Protein AF-0000000080278817 (afdb_homodimer)

Structure (mmCIF, N/CA/C/O backbone):
data_AF-0000000080278817-model_v1
#
loop_
_entity.id
_entity.type
_entity.pdbx_description
1 polymer '2-C-methyl-D-erythritol 4-phosphate cytidylyltransferase'
#
loop_
_atom_site.group_PDB
_atom_site.id
_atom_site.type_symbol
_atom_site.label_atom_id
_atom_site.label_alt_id
_atom_site.label_comp_id
_atom_site.label_asym_id
_atom_site.label_entity_id
_atom_site.label_seq_id
_atom_site.pdbx_PDB_ins_code
_atom_site.Cartn_x
_atom_site.Cartn_y
_atom_site.Cartn_z
_atom_site.occupancy
_atom_site.B_iso_or_equiv
_atom_site.auth_seq_id
_atom_site.auth_comp_id
_atom_site.auth_asym_id
_atom_site.auth_atom_id
_atom_site.pdbx_PDB_model_num
ATOM 1 N N . MET A 1 1 ? 0.426 -22.328 -7.887 1 95.88 1 MET A N 1
ATOM 2 C CA . MET A 1 1 ? -0.056 -22.594 -6.531 1 95.88 1 MET A CA 1
ATOM 3 C C . MET A 1 1 ? -0.797 -21.391 -5.973 1 95.88 1 MET A C 1
ATOM 5 O O . MET A 1 1 ? -0.246 -20.281 -5.922 1 95.88 1 MET A O 1
ATOM 9 N N . VAL A 1 2 ? -1.989 -21.547 -5.68 1 96 2 VAL A N 1
ATOM 10 C CA . VAL A 1 2 ? -2.824 -20.516 -5.062 1 96 2 VAL A CA 1
ATOM 11 C C . VAL A 1 2 ? -2.924 -20.766 -3.561 1 96 2 VAL A C 1
ATOM 13 O O . VAL A 1 2 ? -3.408 -21.812 -3.129 1 96 2 VAL A O 1
ATOM 16 N N . LEU A 1 3 ? -2.4 -19.844 -2.812 1 95.06 3 LEU A N 1
ATOM 17 C CA . LEU A 1 3 ? -2.297 -19.984 -1.365 1 95.06 3 LEU A CA 1
ATOM 18 C C . LEU A 1 3 ? -3.541 -19.438 -0.676 1 95.06 3 LEU A C 1
ATOM 20 O O . LEU A 1 3 ? -3.811 -18.234 -0.739 1 95.06 3 LEU A O 1
ATOM 24 N N . ALA A 1 4 ? -4.266 -20.25 0.03 1 90.56 4 ALA A N 1
ATOM 25 C CA . ALA A 1 4 ? -5.52 -19.891 0.691 1 90.56 4 ALA A CA 1
ATOM 26 C C . ALA A 1 4 ? -5.527 -20.375 2.143 1 90.56 4 ALA A C 1
ATOM 28 O O . ALA A 1 4 ? -6.594 -20.609 2.715 1 90.56 4 ALA A O 1
ATOM 29 N N . SER A 1 5 ? -4.371 -20.531 2.658 1 82.62 5 SER A N 1
ATOM 30 C CA . SER A 1 5 ? -4.289 -21.109 3.994 1 82.62 5 SER A CA 1
ATOM 31 C C . SER A 1 5 ? -4.043 -20.031 5.051 1 82.62 5 SER A C 1
ATOM 33 O O . SER A 1 5 ? -3.75 -20.344 6.207 1 82.62 5 SER A O 1
ATOM 35 N N . GLY A 1 6 ? -3.963 -18.828 4.578 1 76.06 6 GLY A N 1
ATOM 36 C CA . GLY A 1 6 ? -3.723 -17.766 5.543 1 76.06 6 GLY A CA 1
ATOM 37 C C . GLY A 1 6 ? -4.906 -17.5 6.457 1 76.06 6 GLY A C 1
ATOM 38 O O . GLY A 1 6 ? -6.055 -17.719 6.07 1 76.06 6 GLY A O 1
ATOM 39 N N . ALA A 1 7 ? -4.535 -17.25 7.949 1 59.44 7 ALA A N 1
ATOM 40 C CA . ALA A 1 7 ? -5.562 -16.953 8.945 1 59.44 7 ALA A CA 1
ATOM 41 C C . ALA A 1 7 ? -6.098 -15.539 8.789 1 59.44 7 ALA A C 1
ATOM 43 O O . ALA A 1 7 ? -5.348 -14.617 8.445 1 59.44 7 ALA A O 1
ATOM 44 N N . GLY A 1 8 ? -7.062 -15.281 7.898 1 52.97 8 GLY A N 1
ATOM 45 C CA . GLY A 1 8 ? -7.668 -13.961 7.793 1 52.97 8 GLY A CA 1
ATOM 46 C C . GLY A 1 8 ? -7.676 -13.203 9.109 1 52.97 8 GLY A C 1
ATOM 47 O O . GLY A 1 8 ? -8.727 -13.039 9.734 1 52.97 8 GLY A O 1
ATOM 48 N N . THR A 1 9 ? -6.613 -13.242 9.898 1 43.94 9 THR A N 1
ATOM 49 C CA . THR A 1 9 ? -6.746 -12.75 11.266 1 43.94 9 THR A CA 1
ATOM 50 C C . THR A 1 9 ? -7.379 -11.359 11.281 1 43.94 9 THR A C 1
ATOM 52 O O . THR A 1 9 ? -8.07 -11 12.234 1 43.94 9 THR A O 1
ATOM 55 N N . ARG A 1 10 ? -6.941 -10.445 10.539 1 40.44 10 ARG A N 1
ATOM 56 C CA . ARG A 1 10 ? -7.484 -9.109 10.766 1 40.44 10 ARG A CA 1
ATOM 57 C C . ARG A 1 10 ? -9 -9.102 10.641 1 40.44 10 ARG A C 1
ATOM 59 O O . ARG A 1 10 ? -9.664 -8.125 11.016 1 40.44 10 ARG A O 1
ATOM 66 N N . VAL A 1 11 ? -9.508 -9.711 9.602 1 44.06 11 VAL A N 1
ATOM 67 C CA . VAL A 1 11 ? -10.961 -9.664 9.57 1 44.06 11 VAL A CA 1
ATOM 68 C C . VAL A 1 11 ? -11.531 -10.562 10.672 1 44.06 11 VAL A C 1
ATOM 70 O O . VAL A 1 11 ? -11.219 -11.75 10.734 1 44.06 11 VAL A O 1
ATOM 73 N N . GLY A 1 12 ? -11.438 -10.227 11.766 1 41.88 12 GLY A N 1
ATOM 74 C CA . GLY A 1 12 ? -12.211 -10.812 12.844 1 41.88 12 GLY A CA 1
ATOM 75 C C . GLY A 1 12 ? -13.086 -11.969 12.383 1 41.88 12 GLY A C 1
ATOM 76 O O . GLY A 1 12 ? -13.953 -12.43 13.133 1 41.88 12 GLY A O 1
ATOM 77 N N . ALA A 1 13 ? -13.328 -12.062 11.141 1 46 13 ALA A N 1
ATOM 78 C CA . ALA A 1 13 ? -14.398 -13 10.812 1 46 13 ALA A CA 1
ATOM 79 C C . ALA A 1 13 ? -13.922 -14.445 10.953 1 46 13 ALA A C 1
ATOM 81 O O . ALA A 1 13 ? -12.766 -14.758 10.641 1 46 13 ALA A O 1
ATOM 82 N N . LYS A 1 14 ? -14.547 -15.25 11.57 1 55.56 14 LYS A N 1
ATOM 83 C CA . LYS A 1 14 ? -14.547 -16.703 11.695 1 55.56 14 LYS A CA 1
ATOM 84 C C . LYS A 1 14 ? -14.273 -17.375 10.352 1 55.56 14 LYS A C 1
ATOM 86 O O . LYS A 1 14 ? -13.625 -18.422 10.289 1 55.56 14 LYS A O 1
ATOM 91 N N . LEU A 1 15 ? -14.57 -16.75 9.266 1 61.56 15 LEU A N 1
ATOM 92 C CA . LEU A 1 15 ? -14.469 -17.375 7.945 1 61.56 15 LEU A CA 1
ATOM 93 C C . LEU A 1 15 ? -13.305 -16.781 7.156 1 61.56 15 LEU A C 1
ATOM 95 O O . LEU A 1 15 ? -13.094 -15.57 7.164 1 61.56 15 LEU A O 1
ATOM 99 N N . ASN A 1 16 ? -12.438 -17.625 6.668 1 78.62 16 ASN A N 1
ATOM 100 C CA . ASN A 1 16 ? -11.375 -17.297 5.727 1 78.62 16 ASN A CA 1
ATOM 101 C C . ASN A 1 16 ? -11.891 -16.438 4.578 1 78.62 16 ASN A C 1
ATOM 103 O O . ASN A 1 16 ? -12.789 -16.844 3.842 1 78.62 16 ASN A O 1
ATOM 107 N N . LYS A 1 17 ? -11.438 -15.297 4.402 1 80.25 17 LYS A N 1
ATOM 108 C CA . LYS A 1 17 ? -11.953 -14.273 3.504 1 80.25 17 LYS A CA 1
ATOM 109 C C . LYS A 1 17 ? -11.867 -14.727 2.047 1 80.25 17 LYS A C 1
ATOM 111 O O . LYS A 1 17 ? -12.602 -14.227 1.192 1 80.25 17 LYS A O 1
ATOM 116 N N . VAL A 1 18 ? -11.07 -15.695 1.716 1 88.94 18 VAL A N 1
ATOM 117 C CA . VAL A 1 18 ? -10.867 -16.094 0.328 1 88.94 18 VAL A CA 1
ATOM 118 C C . VAL A 1 18 ? -12.047 -16.938 -0.141 1 88.94 18 VAL A C 1
ATOM 120 O O . VAL A 1 18 ? -12.188 -17.219 -1.336 1 88.94 18 VAL A O 1
ATOM 123 N N . TYR A 1 19 ? -12.938 -17.266 0.794 1 89.06 19 TYR A N 1
ATOM 124 C CA . TYR A 1 19 ? -14.109 -18.047 0.43 1 89.06 19 TYR A CA 1
ATOM 125 C C . TYR A 1 19 ? -15.367 -17.188 0.45 1 89.06 19 TYR A C 1
ATOM 127 O O . TYR A 1 19 ? -16.469 -17.688 0.234 1 89.06 19 TYR A O 1
ATOM 135 N N . LEU A 1 20 ? -15.211 -15.906 0.659 1 86.44 20 LEU A N 1
ATOM 136 C CA . LEU A 1 20 ? -16.344 -14.984 0.599 1 86.44 20 LEU A CA 1
ATOM 137 C C . LEU A 1 20 ? -16.797 -14.781 -0.84 1 86.44 20 LEU A C 1
ATOM 139 O O . LEU A 1 20 ? -15.992 -14.844 -1.77 1 86.44 20 LEU A O 1
ATOM 143 N N . PRO A 1 21 ? -18.062 -14.547 -0.961 1 87.31 21 PRO A N 1
ATOM 144 C CA . PRO A 1 21 ? -18.578 -14.305 -2.312 1 87.31 21 PRO A CA 1
ATOM 145 C C . PRO A 1 21 ? -18.203 -12.93 -2.852 1 87.31 21 PRO A C 1
ATOM 147 O O . PRO A 1 21 ? -18.188 -11.945 -2.102 1 87.31 21 PRO A O 1
ATOM 150 N N . VAL A 1 22 ? -17.859 -12.914 -4.098 1 86.25 22 VAL A N 1
ATOM 151 C CA . VAL A 1 22 ? -17.609 -11.68 -4.828 1 86.25 22 VAL A CA 1
ATOM 152 C C . VAL A 1 22 ? -18.031 -11.844 -6.285 1 86.25 22 VAL A C 1
ATOM 154 O O . VAL A 1 22 ? -17.516 -12.719 -6.996 1 86.25 22 VAL A O 1
ATOM 157 N N . ALA A 1 23 ? -18.984 -10.969 -6.703 1 88 23 ALA A N 1
ATOM 158 C CA . ALA A 1 23 ? -19.531 -11.008 -8.055 1 88 23 ALA A CA 1
ATOM 159 C C . ALA A 1 23 ? -20.016 -12.414 -8.406 1 88 23 ALA A C 1
ATOM 161 O O . ALA A 1 23 ? -19.703 -12.93 -9.484 1 88 23 ALA A O 1
ATOM 162 N N . GLY A 1 24 ? -20.609 -13.086 -7.512 1 87.44 24 GLY A N 1
ATOM 163 C CA . GLY A 1 24 ? -21.312 -14.328 -7.777 1 87.44 24 GLY A CA 1
ATOM 164 C C . GLY A 1 24 ? -20.453 -15.562 -7.578 1 87.44 24 GLY A C 1
ATOM 165 O O . GLY A 1 24 ? -20.922 -16.688 -7.707 1 87.44 24 GLY A O 1
ATOM 166 N N . ARG A 1 25 ? -19.219 -15.398 -7.309 1 91.69 25 ARG A N 1
ATOM 167 C CA . ARG A 1 25 ? -18.297 -16.5 -7.059 1 91.69 25 ARG A CA 1
ATOM 168 C C . ARG A 1 25 ? -17.453 -16.25 -5.82 1 91.69 25 ARG A C 1
ATOM 170 O O . ARG A 1 25 ? -17.422 -15.125 -5.301 1 91.69 25 ARG A O 1
ATOM 177 N N . ARG A 1 26 ? -16.828 -17.297 -5.348 1 91.81 26 ARG A N 1
ATOM 178 C CA . ARG A 1 26 ? -15.922 -17.109 -4.219 1 91.81 26 ARG A CA 1
ATOM 179 C C . ARG A 1 26 ? -14.625 -16.453 -4.66 1 91.81 26 ARG A C 1
ATOM 181 O O . ARG A 1 26 ? -14.156 -16.656 -5.781 1 91.81 26 ARG A O 1
ATOM 188 N N . VAL A 1 27 ? -13.984 -15.734 -3.803 1 92.25 27 VAL A N 1
ATOM 189 C CA . VAL A 1 27 ? -12.789 -14.945 -4.078 1 92.25 27 VAL A CA 1
ATOM 190 C C . VAL A 1 27 ? -11.727 -15.828 -4.734 1 92.25 27 VAL A C 1
ATOM 192 O O . VAL A 1 27 ? -11.195 -15.492 -5.789 1 92.25 27 VAL A O 1
ATOM 195 N N . VAL A 1 28 ? -11.5 -17.016 -4.211 1 94.94 28 VAL A N 1
ATOM 196 C CA . VAL A 1 28 ? -10.406 -17.875 -4.633 1 94.94 28 VAL A CA 1
ATOM 197 C C . VAL A 1 28 ? -10.695 -18.422 -6.027 1 94.94 28 VAL A C 1
ATOM 199 O O . VAL A 1 28 ? -9.766 -18.719 -6.789 1 94.94 28 VAL A O 1
ATOM 202 N N . ALA A 1 29 ? -11.922 -18.5 -6.449 1 95.38 29 ALA A N 1
ATOM 203 C CA . ALA A 1 29 ? -12.305 -19.078 -7.738 1 95.38 29 ALA A CA 1
ATOM 204 C C . ALA A 1 29 ? -11.805 -18.203 -8.891 1 95.38 29 ALA A C 1
ATOM 206 O O . ALA A 1 29 ? -11.469 -18.719 -9.961 1 95.38 29 ALA A O 1
ATOM 207 N N . TRP A 1 30 ? -11.75 -16.969 -8.656 1 94.75 30 TRP A N 1
ATOM 208 C CA . TRP A 1 30 ? -11.367 -16.031 -9.703 1 94.75 30 TRP A CA 1
ATOM 209 C C . TRP A 1 30 ? -9.906 -16.219 -10.094 1 94.75 30 TRP A C 1
ATOM 211 O O . TRP A 1 30 ? -9.578 -16.266 -11.281 1 94.75 30 TRP A O 1
ATOM 221 N N . SER A 1 31 ? -9.062 -16.328 -9.078 1 95.88 31 SER A N 1
ATOM 222 C CA . SER A 1 31 ? -7.648 -16.562 -9.367 1 95.88 31 SER A CA 1
ATOM 223 C C . SER A 1 31 ? -7.438 -17.906 -10.055 1 95.88 31 SER A C 1
ATOM 225 O O . SER A 1 31 ? -6.645 -18.016 -10.992 1 95.88 31 SER A O 1
ATOM 227 N N . LEU A 1 32 ? -8.133 -18.938 -9.57 1 97 32 LEU A N 1
ATOM 228 C CA . LEU A 1 32 ? -8.023 -20.266 -10.18 1 97 32 LEU A CA 1
ATOM 229 C C . LEU A 1 32 ? -8.406 -20.219 -11.656 1 97 32 LEU A C 1
ATOM 231 O O . LEU A 1 32 ? -7.719 -20.797 -12.5 1 97 32 LEU A O 1
ATOM 235 N N . ASP A 1 33 ? -9.453 -19.484 -11.938 1 96 33 ASP A N 1
ATOM 236 C CA . ASP A 1 33 ? -9.914 -19.344 -13.312 1 96 33 ASP A CA 1
ATOM 237 C C . ASP A 1 33 ? -8.875 -18.641 -14.172 1 96 33 ASP A C 1
ATOM 239 O O . ASP A 1 33 ? -8.617 -19.047 -15.305 1 96 33 ASP A O 1
ATOM 243 N N . ALA A 1 34 ? -8.352 -17.578 -13.68 1 96.44 34 ALA A N 1
ATOM 244 C CA . ALA A 1 34 ? -7.336 -16.828 -14.414 1 96.44 34 ALA A CA 1
ATOM 245 C C . ALA A 1 34 ? -6.137 -17.703 -14.75 1 96.44 34 ALA A C 1
ATOM 247 O O . ALA A 1 34 ? -5.637 -17.688 -15.875 1 96.44 34 ALA A O 1
ATOM 248 N N . PHE A 1 35 ? -5.672 -18.484 -13.812 1 97.69 35 PHE A N 1
ATOM 249 C CA . PHE A 1 35 ? -4.523 -19.375 -14.016 1 97.69 35 PHE A CA 1
ATOM 250 C C . PHE A 1 35 ? -4.852 -20.453 -15.031 1 97.69 35 PHE A C 1
ATOM 252 O O . PHE A 1 35 ? -4.012 -20.812 -15.859 1 97.69 35 PHE A O 1
ATOM 259 N N . ALA A 1 36 ? -6.047 -20.984 -14.977 1 96.62 36 ALA A N 1
ATOM 260 C CA . ALA A 1 36 ? -6.453 -22.078 -15.852 1 96.62 36 ALA A CA 1
ATOM 261 C C . ALA A 1 36 ? -6.465 -21.641 -17.312 1 96.62 36 ALA A C 1
ATOM 263 O O . ALA A 1 36 ? -6.375 -22.469 -18.219 1 96.62 36 ALA A O 1
ATOM 264 N N . ARG A 1 37 ? -6.5 -20.359 -17.531 1 95.75 37 ARG A N 1
ATOM 265 C CA . ARG A 1 37 ? -6.621 -19.828 -18.891 1 95.75 37 ARG A CA 1
ATOM 266 C C . ARG A 1 37 ? -5.25 -19.531 -19.484 1 95.75 37 ARG A C 1
ATOM 268 O O . ARG A 1 37 ? -5.148 -19.109 -20.641 1 95.75 37 ARG A O 1
ATOM 275 N N . VAL A 1 38 ? -4.254 -19.719 -18.781 1 97.25 38 VAL A N 1
ATOM 276 C CA . VAL A 1 38 ? -2.92 -19.328 -19.219 1 97.25 38 VAL A CA 1
ATOM 277 C C . VAL A 1 38 ? -2.197 -20.547 -19.812 1 97.25 38 VAL A C 1
ATOM 279 O O . VAL A 1 38 ? -1.936 -21.516 -19.094 1 97.25 38 VAL A O 1
ATOM 282 N N . PRO A 1 39 ? -1.874 -20.469 -21.094 1 96.19 39 PRO A N 1
ATOM 283 C CA . PRO A 1 39 ? -1.055 -21.547 -21.641 1 96.19 39 PRO A CA 1
ATOM 284 C C . PRO A 1 39 ? 0.263 -21.734 -20.891 1 96.19 39 PRO A C 1
ATOM 286 O O . PRO A 1 39 ? 0.907 -20.75 -20.516 1 96.19 39 PRO A O 1
ATOM 289 N N . GLY A 1 40 ? 0.604 -22.938 -20.609 1 95.06 40 GLY A N 1
ATOM 290 C CA . GLY A 1 40 ? 1.851 -23.219 -19.922 1 95.06 40 GLY A CA 1
ATOM 291 C C . GLY A 1 40 ? 1.656 -23.578 -18.453 1 95.06 40 GLY A C 1
ATOM 292 O O . GLY A 1 40 ? 2.559 -24.125 -17.828 1 95.06 40 GLY A O 1
ATOM 293 N N . ILE A 1 41 ? 0.498 -23.172 -17.953 1 96.12 41 ILE A N 1
ATOM 294 C CA . ILE A 1 41 ? 0.145 -23.625 -16.625 1 96.12 41 ILE A CA 1
ATOM 295 C C . ILE A 1 41 ? -0.552 -24.984 -16.703 1 96.12 41 ILE A C 1
ATOM 297 O O . ILE A 1 41 ? -1.727 -25.062 -17.062 1 96.12 41 ILE A O 1
ATOM 301 N N . ASP A 1 42 ? 0.134 -25.969 -16.234 1 94.12 42 ASP A N 1
ATOM 302 C CA . ASP A 1 42 ? -0.39 -27.328 -16.438 1 94.12 42 ASP A CA 1
ATOM 303 C C . ASP A 1 42 ? -0.885 -27.922 -15.125 1 94.12 42 ASP A C 1
ATOM 305 O O . ASP A 1 42 ? -1.666 -28.875 -15.125 1 94.12 42 ASP A O 1
ATOM 309 N N . VAL A 1 43 ? -0.358 -27.469 -14.125 1 96.81 43 VAL A N 1
ATOM 310 C CA . VAL A 1 43 ? -0.722 -27.969 -12.805 1 96.81 43 VAL A CA 1
ATOM 311 C C . VAL A 1 43 ? -1.23 -26.812 -11.938 1 96.81 43 VAL A C 1
ATOM 313 O O . VAL A 1 43 ? -0.583 -25.766 -11.844 1 96.81 43 VAL A O 1
ATOM 316 N N . LEU A 1 44 ? -2.352 -26.953 -11.43 1 97.44 44 LEU A N 1
ATOM 317 C CA . LEU A 1 44 ? -2.924 -26 -10.484 1 97.44 44 LEU A CA 1
ATOM 318 C C . LEU A 1 44 ? -3.084 -26.641 -9.102 1 97.44 44 LEU A C 1
ATOM 320 O O . LEU A 1 44 ? -3.646 -27.719 -8.977 1 97.44 44 LEU A O 1
ATOM 324 N N . VAL A 1 45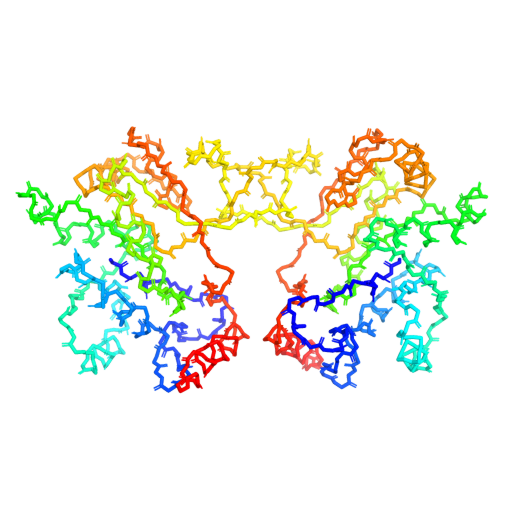 ? -2.541 -26 -8.094 1 98.25 45 VAL A N 1
ATOM 325 C CA . VAL A 1 45 ? -2.609 -26.469 -6.715 1 98.25 45 VAL A CA 1
ATOM 326 C C . VAL A 1 45 ? -3.283 -25.422 -5.84 1 98.25 45 VAL A C 1
ATOM 328 O O . VAL A 1 45 ? -2.939 -24.234 -5.902 1 98.25 45 VAL A O 1
ATOM 331 N N . LEU A 1 46 ? -4.23 -25.781 -5.105 1 98 46 LEU A N 1
ATOM 332 C CA . LEU A 1 46 ? -4.863 -24.953 -4.086 1 98 46 LEU A CA 1
ATOM 333 C C . LEU A 1 46 ? -4.441 -25.391 -2.689 1 98 46 LEU A C 1
ATOM 335 O O . LEU A 1 46 ? -4.672 -26.531 -2.299 1 98 46 LEU A O 1
ATOM 339 N N . VAL A 1 47 ? -3.781 -24.516 -1.992 1 97.88 47 VAL A N 1
ATOM 340 C CA . VAL A 1 47 ? -3.314 -24.797 -0.64 1 97.88 47 VAL A CA 1
ATOM 341 C C . VAL A 1 47 ? -4.312 -24.25 0.379 1 97.88 47 VAL A C 1
ATOM 343 O O . VAL A 1 47 ? -4.574 -23.047 0.417 1 97.88 47 VAL A O 1
ATOM 346 N N . ILE A 1 48 ? -4.836 -25.109 1.216 1 96.38 48 ILE A N 1
ATOM 347 C CA . ILE A 1 48 ? -5.93 -24.688 2.088 1 96.38 48 ILE A CA 1
ATOM 348 C C . ILE A 1 48 ? -5.641 -25.109 3.523 1 96.38 48 ILE A C 1
ATOM 350 O O . ILE A 1 48 ? -4.77 -25.953 3.762 1 96.38 48 ILE A O 1
ATOM 354 N N . ARG A 1 49 ? -6.375 -24.5 4.473 1 93.5 49 ARG A N 1
ATOM 355 C CA . ARG A 1 49 ? -6.457 -25.062 5.816 1 93.5 49 ARG A CA 1
ATOM 356 C C . ARG A 1 49 ? -7.293 -26.344 5.824 1 93.5 49 ARG A C 1
ATOM 358 O O . ARG A 1 49 ? -8.305 -26.438 5.125 1 93.5 49 ARG A O 1
ATOM 365 N N . PRO A 1 50 ? -6.836 -27.234 6.645 1 92.5 50 PRO A N 1
ATOM 366 C CA . PRO A 1 50 ? -7.629 -28.469 6.723 1 92.5 50 PRO A CA 1
ATOM 367 C C . PRO A 1 50 ? -9.102 -28.203 7.016 1 92.5 50 PRO A C 1
ATOM 369 O O . PRO A 1 50 ? -9.984 -28.859 6.453 1 92.5 50 PRO A O 1
ATOM 372 N N . GLN A 1 51 ? -9.445 -27.266 7.809 1 91.5 51 GLN A N 1
ATOM 373 C CA . GLN A 1 51 ? -10.82 -26.969 8.211 1 91.5 51 GLN A CA 1
ATOM 374 C C . GLN A 1 51 ? -11.609 -26.375 7.055 1 91.5 51 GLN A C 1
ATOM 376 O O . GLN A 1 51 ? -12.844 -26.297 7.109 1 91.5 51 GLN A O 1
ATOM 381 N N . ASP A 1 52 ? -10.93 -25.969 6.035 1 92.62 52 ASP A N 1
ATOM 382 C CA . ASP A 1 52 ? -11.602 -25.328 4.91 1 92.62 52 ASP A CA 1
ATOM 383 C C . ASP A 1 52 ? -11.844 -26.312 3.775 1 92.62 52 ASP A C 1
ATOM 385 O O . ASP A 1 52 ? -12.188 -25.906 2.66 1 92.62 52 ASP A O 1
ATOM 389 N N . THR A 1 53 ? -11.672 -27.578 4.016 1 94.5 53 THR A N 1
ATOM 390 C CA . THR A 1 53 ? -11.742 -28.594 2.98 1 94.5 53 THR A CA 1
ATOM 391 C C . THR A 1 53 ? -13.117 -28.578 2.307 1 94.5 53 THR A C 1
ATOM 393 O O . THR A 1 53 ? -13.211 -28.672 1.079 1 94.5 53 THR A O 1
ATOM 396 N N . GLY A 1 54 ? -14.148 -28.484 3.094 1 93.31 54 GLY A N 1
ATOM 397 C CA . GLY A 1 54 ? -15.492 -28.453 2.533 1 93.31 54 GLY A CA 1
ATOM 398 C C . GLY A 1 54 ? -15.711 -27.312 1.569 1 93.31 54 GLY A C 1
ATOM 399 O O . GLY A 1 54 ? -16.188 -27.516 0.448 1 93.31 54 GLY A O 1
ATOM 400 N N . LEU A 1 55 ? -15.367 -26.141 1.939 1 92.06 55 LEU A N 1
ATOM 401 C CA . LEU A 1 55 ? -15.516 -24.953 1.105 1 92.06 55 LEU A CA 1
ATOM 402 C C . LEU A 1 55 ? -14.656 -25.062 -0.147 1 92.06 55 LEU A C 1
ATOM 404 O O . LEU A 1 55 ? -15.094 -24.703 -1.242 1 92.06 55 LEU A O 1
ATOM 408 N N . ALA A 1 56 ? -13.477 -25.562 0.041 1 94.69 56 ALA A N 1
ATOM 409 C CA . ALA A 1 56 ? -12.562 -25.719 -1.088 1 94.69 56 ALA A CA 1
ATOM 410 C C . ALA A 1 56 ? -13.133 -26.672 -2.131 1 94.69 56 ALA A C 1
ATOM 412 O O . ALA A 1 56 ? -13.078 -26.391 -3.332 1 94.69 56 ALA A O 1
ATOM 413 N N . ARG A 1 57 ? -13.664 -27.719 -1.681 1 94.88 57 ARG A N 1
ATOM 414 C CA . ARG A 1 57 ? -14.234 -28.703 -2.59 1 94.88 57 ARG A CA 1
ATOM 415 C C . ARG A 1 57 ? -15.43 -28.125 -3.344 1 94.88 57 ARG A C 1
ATOM 417 O O . ARG A 1 57 ? -15.648 -28.453 -4.516 1 94.88 57 ARG A O 1
ATOM 424 N N . GLU A 1 58 ? -16.172 -27.344 -2.682 1 93.31 58 GLU A N 1
ATOM 425 C CA . GLU A 1 58 ? -17.281 -26.672 -3.348 1 93.31 58 GLU A CA 1
ATOM 426 C C . GLU A 1 58 ? -16.797 -25.781 -4.492 1 93.31 58 GLU A C 1
ATOM 428 O O . GLU A 1 58 ? -17.359 -25.797 -5.586 1 93.31 58 GLU A O 1
ATOM 433 N N . VAL A 1 59 ? -15.781 -25.062 -4.195 1 93.69 59 VAL A N 1
ATOM 434 C CA . VAL A 1 59 ? -15.195 -24.172 -5.199 1 93.69 59 VAL A CA 1
ATOM 435 C C . VAL A 1 59 ? -14.68 -25 -6.375 1 93.69 59 VAL A C 1
ATOM 437 O O . VAL A 1 59 ? -14.938 -24.672 -7.535 1 93.69 59 VAL A O 1
ATOM 440 N N . LEU A 1 60 ? -14.039 -26.078 -6.09 1 94.81 60 LEU A N 1
ATOM 441 C CA . LEU A 1 60 ? -13.391 -26.891 -7.113 1 94.81 60 LEU A CA 1
ATOM 442 C C . LEU A 1 60 ? -14.422 -27.656 -7.934 1 94.81 60 LEU A C 1
ATOM 444 O O . LEU A 1 60 ? -14.195 -27.953 -9.109 1 94.81 60 LEU A O 1
ATOM 448 N N . ALA A 1 61 ? -15.492 -27.984 -7.316 1 93 61 ALA A N 1
ATOM 449 C CA . ALA A 1 61 ? -16.562 -28.703 -8.016 1 93 61 ALA A CA 1
ATOM 450 C C . ALA A 1 61 ? -17.125 -27.875 -9.164 1 93 61 ALA A C 1
ATOM 452 O O . ALA A 1 61 ? -17.547 -28.422 -10.188 1 93 61 ALA A O 1
ATOM 453 N N . ALA A 1 62 ? -17.047 -26.594 -8.992 1 90.31 62 ALA A N 1
ATOM 454 C CA . ALA A 1 62 ? -17.594 -25.688 -10 1 90.31 62 ALA A CA 1
ATOM 455 C C . ALA A 1 62 ? -16.516 -25.266 -11 1 90.31 62 ALA A C 1
ATOM 457 O O . ALA A 1 62 ? -16.812 -24.594 -11.984 1 90.31 62 ALA A O 1
ATOM 458 N N . HIS A 1 63 ? -15.352 -25.656 -10.742 1 90.5 63 HIS A N 1
ATOM 459 C CA . HIS A 1 63 ? -14.234 -25.234 -11.586 1 90.5 63 HIS A CA 1
ATOM 460 C C . HIS A 1 63 ? -13.992 -26.234 -12.719 1 90.5 63 HIS A C 1
ATOM 462 O O . HIS A 1 63 ? -13.938 -27.438 -12.484 1 90.5 63 HIS A O 1
ATOM 468 N N . PRO A 1 64 ? -13.789 -25.75 -13.836 1 86.56 64 PRO A N 1
ATOM 469 C CA . PRO A 1 64 ? -13.695 -26.641 -15 1 86.56 64 PRO A CA 1
ATOM 470 C C . PRO A 1 64 ? -12.383 -27.422 -15.039 1 86.56 64 PRO A C 1
ATOM 472 O O . PRO A 1 64 ? -12.336 -28.531 -15.578 1 86.56 64 PRO A O 1
ATOM 475 N N . ALA A 1 65 ? -11.352 -26.875 -14.57 1 90.06 65 ALA A N 1
ATOM 476 C CA . ALA A 1 65 ? -10.039 -27.5 -14.648 1 90.06 65 ALA A CA 1
ATOM 477 C C . ALA A 1 65 ? -9.727 -28.297 -13.383 1 90.06 65 ALA A C 1
ATOM 479 O O . ALA A 1 65 ? -10.32 -28.047 -12.328 1 90.06 65 ALA A O 1
ATOM 480 N N . GLU A 1 66 ? -8.867 -29.297 -13.57 1 93.44 66 GLU A N 1
ATOM 481 C CA . GLU A 1 66 ? -8.391 -30.047 -12.414 1 93.44 66 GLU A CA 1
ATOM 482 C C . GLU A 1 66 ? -7.5 -29.188 -11.523 1 93.44 66 GLU A C 1
ATOM 484 O O . GLU A 1 66 ? -6.609 -28.484 -12.016 1 93.44 66 GLU A O 1
ATOM 489 N N . VAL A 1 67 ? -7.82 -29.172 -10.281 1 97.06 67 VAL A N 1
ATOM 490 C CA . VAL A 1 67 ? -7.027 -28.469 -9.273 1 97.06 67 VAL A CA 1
ATOM 491 C C . VAL A 1 67 ? -6.672 -29.422 -8.141 1 97.06 67 VAL A C 1
ATOM 493 O O . VAL A 1 67 ? -7.547 -30.094 -7.582 1 97.06 67 VAL A O 1
ATOM 496 N N . GLU A 1 68 ? -5.445 -29.594 -7.863 1 97.56 68 GLU A N 1
ATOM 497 C CA . GLU A 1 68 ? -4.992 -30.422 -6.758 1 97.56 68 GLU A CA 1
ATOM 498 C C . GLU A 1 68 ? -5.105 -29.688 -5.426 1 97.56 68 GLU A C 1
ATOM 500 O O . GLU A 1 68 ? -4.82 -28.5 -5.344 1 97.56 68 GLU A O 1
ATOM 505 N N . LEU A 1 69 ? -5.555 -30.406 -4.41 1 97.31 69 LEU A N 1
ATOM 506 C CA . LEU A 1 69 ? -5.73 -29.828 -3.08 1 97.31 69 LEU A CA 1
ATOM 507 C C . LEU A 1 69 ? -4.598 -30.266 -2.152 1 97.31 69 LEU A C 1
ATOM 509 O O . LEU A 1 69 ? -4.277 -31.453 -2.062 1 97.31 69 LEU A O 1
ATOM 513 N N . VAL A 1 70 ? -3.973 -29.344 -1.544 1 97.88 70 VAL A N 1
ATOM 514 C CA . VAL A 1 70 ? -2.908 -29.594 -0.578 1 97.88 70 VAL A CA 1
ATOM 515 C C . VAL A 1 70 ? -3.213 -28.859 0.729 1 97.88 70 VAL A C 1
ATOM 517 O O . VAL A 1 70 ? -3.67 -27.719 0.714 1 97.88 70 VAL A O 1
ATOM 520 N N . HIS A 1 71 ? -2.982 -29.516 1.851 1 97.12 71 HIS A N 1
ATOM 521 C CA . HIS A 1 71 ? -3.123 -28.844 3.139 1 97.12 71 HIS A CA 1
ATOM 522 C C . HIS A 1 71 ? -1.872 -28.031 3.48 1 97.12 71 HIS A C 1
ATOM 524 O O . HIS A 1 71 ? -0.753 -28.547 3.363 1 97.12 71 HIS A O 1
ATOM 530 N N . GLY A 1 72 ? -2.115 -26.766 3.854 1 95.81 72 GLY A N 1
ATOM 531 C CA . GLY A 1 72 ? -1.024 -25.891 4.238 1 95.81 72 GLY A CA 1
ATOM 532 C C . GLY A 1 72 ? -0.45 -26.203 5.605 1 95.81 72 GLY A C 1
ATOM 533 O O . GLY A 1 72 ? -0.878 -27.172 6.254 1 95.81 72 GLY A O 1
ATOM 534 N N . GLY A 1 73 ? 0.646 -25.422 5.941 1 92.94 73 GLY A N 1
ATOM 535 C CA . GLY A 1 73 ? 1.267 -25.531 7.25 1 92.94 73 GLY A CA 1
ATOM 536 C C . GLY A 1 73 ? 0.831 -24.453 8.211 1 92.94 73 GLY A C 1
ATOM 537 O O . GLY A 1 73 ? -0.22 -23.828 8.023 1 92.94 73 GLY A O 1
ATOM 538 N N . ALA A 1 74 ? 1.615 -24.281 9.242 1 89.06 74 ALA A N 1
ATOM 539 C CA . ALA A 1 74 ? 1.303 -23.312 10.305 1 89.06 74 ALA A CA 1
ATOM 540 C C . ALA A 1 74 ? 1.602 -21.891 9.859 1 89.06 74 ALA A C 1
ATOM 542 O O . ALA A 1 74 ? 1.068 -20.938 10.43 1 89.06 74 ALA A O 1
ATOM 543 N N . THR A 1 75 ? 2.439 -21.781 8.914 1 90.75 75 THR A N 1
ATOM 544 C CA . THR A 1 75 ? 2.85 -20.484 8.398 1 90.75 75 THR A CA 1
ATOM 545 C C . THR A 1 75 ? 2.713 -20.438 6.879 1 90.75 75 THR A C 1
ATOM 547 O O . THR A 1 75 ? 2.492 -21.469 6.242 1 90.75 75 THR A O 1
ATOM 550 N N . ARG A 1 76 ? 2.779 -19.25 6.363 1 91.56 76 ARG A N 1
ATOM 551 C CA . ARG A 1 76 ? 2.793 -19.109 4.91 1 91.56 76 ARG A CA 1
ATOM 552 C C . ARG A 1 76 ? 3.924 -19.922 4.293 1 91.56 76 ARG A C 1
ATOM 554 O O . ARG A 1 76 ? 3.715 -20.641 3.312 1 91.56 76 ARG A O 1
ATOM 561 N N . GLN A 1 77 ? 5.09 -19.766 4.84 1 93.94 77 GLN A N 1
ATOM 562 C CA . GLN A 1 77 ? 6.258 -20.484 4.344 1 93.94 77 GLN A CA 1
ATOM 563 C C . GLN A 1 77 ? 6.047 -21.984 4.43 1 93.94 77 GLN A C 1
ATOM 565 O O . GLN A 1 77 ? 6.41 -22.719 3.51 1 93.94 77 GLN A O 1
ATOM 570 N N . GLY A 1 78 ? 5.48 -22.359 5.57 1 94.62 78 GLY A N 1
ATOM 571 C CA . GLY A 1 78 ? 5.16 -23.766 5.715 1 94.62 78 GLY A CA 1
ATOM 572 C C . GLY A 1 78 ? 4.16 -24.266 4.684 1 94.62 78 GLY A C 1
ATOM 573 O O . GLY A 1 78 ? 4.273 -25.391 4.191 1 94.62 78 GLY A O 1
ATOM 574 N N . SER A 1 79 ? 3.139 -23.484 4.418 1 96 79 SER A N 1
ATOM 575 C CA . SER A 1 79 ? 2.145 -23.812 3.398 1 96 79 SER A CA 1
ATOM 576 C C . SER A 1 79 ? 2.787 -23.953 2.021 1 96 79 SER A C 1
ATOM 578 O O . SER A 1 79 ? 2.492 -24.891 1.282 1 96 79 SER A O 1
ATOM 580 N N . GLU A 1 80 ? 3.682 -23.016 1.676 1 97.12 80 GLU A N 1
ATOM 581 C CA . GLU A 1 80 ? 4.395 -23.062 0.403 1 97.12 80 GLU A CA 1
ATOM 582 C C . GLU A 1 80 ? 5.258 -24.312 0.297 1 97.12 80 GLU A C 1
ATOM 584 O O . GLU A 1 80 ? 5.293 -24.969 -0.751 1 97.12 80 GLU A O 1
ATOM 589 N N . LEU A 1 81 ? 5.91 -24.641 1.398 1 97.56 81 LEU A N 1
ATOM 590 C CA . LEU A 1 81 ? 6.766 -25.828 1.41 1 97.56 81 LEU A CA 1
ATOM 591 C C . LEU A 1 81 ? 5.941 -27.094 1.207 1 97.56 81 LEU A C 1
ATOM 593 O O . LEU A 1 81 ? 6.336 -27.984 0.445 1 97.56 81 LEU A O 1
ATOM 597 N N . ASN A 1 82 ? 4.816 -27.234 1.92 1 97.94 82 ASN A N 1
ATOM 598 C CA . ASN A 1 82 ? 3.943 -28.391 1.737 1 97.94 82 ASN A CA 1
ATOM 599 C C . ASN A 1 82 ? 3.547 -28.562 0.275 1 97.94 82 ASN A C 1
ATOM 601 O O . ASN A 1 82 ? 3.559 -29.688 -0.245 1 97.94 82 ASN A O 1
ATOM 605 N N . ALA A 1 83 ? 3.188 -27.469 -0.328 1 98.38 83 ALA A N 1
ATOM 606 C CA . ALA A 1 83 ? 2.787 -27.516 -1.731 1 98.38 83 ALA A CA 1
ATOM 607 C C . ALA A 1 83 ? 3.961 -27.906 -2.625 1 98.38 83 ALA A C 1
ATOM 609 O O . ALA A 1 83 ? 3.803 -28.688 -3.564 1 98.38 83 ALA A O 1
ATOM 610 N N . LEU A 1 84 ? 5.137 -27.344 -2.373 1 98.44 84 LEU A N 1
ATOM 611 C CA . LEU A 1 84 ? 6.332 -27.672 -3.145 1 98.44 84 LEU A CA 1
ATOM 612 C C . LEU A 1 84 ? 6.676 -29.156 -3.002 1 98.44 84 LEU A C 1
ATOM 614 O O . LEU A 1 84 ? 7.023 -29.812 -3.984 1 98.44 84 LEU A O 1
ATOM 618 N N . ARG A 1 85 ? 6.566 -29.688 -1.823 1 98.5 85 ARG A N 1
ATOM 619 C CA . ARG A 1 85 ? 6.836 -31.094 -1.582 1 98.5 85 ARG A CA 1
ATOM 620 C C . ARG A 1 85 ? 5.832 -31.984 -2.314 1 98.5 85 ARG A C 1
ATOM 622 O O . ARG A 1 85 ? 6.188 -33.062 -2.814 1 98.5 85 ARG A O 1
ATOM 629 N N . HIS A 1 86 ? 4.605 -31.531 -2.283 1 98.44 86 HIS A N 1
ATOM 630 C CA . HIS A 1 86 ? 3.576 -32.219 -3.043 1 98.44 86 HIS A CA 1
ATOM 631 C C . HIS A 1 86 ? 3.961 -32.344 -4.516 1 98.44 86 HIS A C 1
ATOM 633 O O . HIS A 1 86 ? 3.631 -33.344 -5.168 1 98.44 86 HIS A O 1
ATOM 639 N N . LEU A 1 87 ? 4.676 -31.375 -5.035 1 98.31 87 LEU A N 1
ATOM 640 C CA . LEU A 1 87 ? 5.055 -31.312 -6.441 1 98.31 87 LEU A CA 1
ATOM 641 C C . LEU A 1 87 ? 6.477 -31.828 -6.641 1 98.31 87 LEU A C 1
ATOM 643 O O . LEU A 1 87 ? 6.996 -31.812 -7.762 1 98.31 87 LEU A O 1
ATOM 647 N N . ALA A 1 88 ? 7.148 -32.312 -5.676 1 98.5 88 ALA A N 1
ATOM 648 C CA . ALA A 1 88 ? 8.594 -32.562 -5.652 1 98.5 88 ALA A CA 1
ATOM 649 C C . ALA A 1 88 ? 9.008 -33.531 -6.77 1 98.5 88 ALA A C 1
ATOM 651 O O . ALA A 1 88 ? 9.969 -33.25 -7.496 1 98.5 88 ALA A O 1
ATOM 652 N N . SER A 1 89 ? 8.336 -34.625 -6.891 1 98.38 89 SER A N 1
ATOM 653 C CA . SER A 1 89 ? 8.711 -35.625 -7.895 1 98.38 89 SER A CA 1
ATOM 654 C C . SER A 1 89 ? 8.633 -35.031 -9.305 1 98.38 89 SER A C 1
ATOM 656 O O . SER A 1 89 ? 9.508 -35.281 -10.133 1 98.38 89 SER A O 1
ATOM 658 N N . ARG A 1 90 ? 7.59 -34.25 -9.617 1 98.38 90 ARG A N 1
ATOM 659 C CA . ARG A 1 90 ? 7.414 -33.656 -10.93 1 98.38 90 ARG A CA 1
ATOM 660 C C . ARG A 1 90 ? 8.422 -32.531 -11.164 1 98.38 90 ARG A C 1
ATOM 662 O O . ARG A 1 90 ? 8.836 -32.281 -12.297 1 98.38 90 ARG A O 1
ATOM 669 N N . ILE A 1 91 ? 8.781 -31.828 -10.047 1 98.19 91 ILE A N 1
ATOM 670 C CA . ILE A 1 91 ? 9.828 -30.812 -10.133 1 98.19 91 ILE A CA 1
ATOM 671 C C . ILE A 1 91 ? 11.172 -31.484 -10.43 1 98.19 91 ILE A C 1
ATOM 673 O O . ILE A 1 91 ? 11.898 -31.062 -11.336 1 98.19 91 ILE A O 1
ATOM 677 N N . GLU A 1 92 ? 11.5 -32.562 -9.727 1 97.62 92 GLU A N 1
ATOM 678 C CA . GLU A 1 92 ? 12.773 -33.281 -9.844 1 97.62 92 GLU A CA 1
ATOM 679 C C . GLU A 1 92 ? 12.93 -33.938 -11.211 1 97.62 92 GLU A C 1
ATOM 681 O O . GLU A 1 92 ? 14.031 -34 -11.75 1 97.62 92 GLU A O 1
ATOM 686 N N . SER A 1 93 ? 11.844 -34.375 -11.781 1 97.69 93 SER A N 1
ATOM 687 C CA . SER A 1 93 ? 11.883 -35.031 -13.094 1 97.69 93 SER A CA 1
ATOM 688 C C . SER A 1 93 ? 11.984 -34 -14.211 1 97.69 93 SER A C 1
ATOM 690 O O . SER A 1 93 ? 12.258 -34.344 -15.359 1 97.69 93 SER A O 1
ATOM 692 N N . GLY A 1 94 ? 11.68 -32.75 -13.891 1 96.5 94 GLY A N 1
ATOM 693 C CA . GLY A 1 94 ? 11.719 -31.688 -14.891 1 96.5 94 GLY A CA 1
ATOM 694 C C . GLY A 1 94 ? 10.375 -31.453 -15.555 1 96.5 94 GLY A C 1
ATOM 695 O O . GLY A 1 94 ? 10.242 -30.547 -16.391 1 96.5 94 GLY A O 1
ATOM 696 N N . GLU A 1 95 ? 9.391 -32.25 -15.164 1 97.5 95 GLU A N 1
ATOM 697 C CA . GLU A 1 95 ? 8.039 -32.031 -15.688 1 97.5 95 GLU A CA 1
ATOM 698 C C . GLU A 1 95 ? 7.531 -30.641 -15.367 1 97.5 95 GLU A C 1
ATOM 700 O O . GLU A 1 95 ? 6.863 -30.016 -16.188 1 97.5 95 GLU A O 1
ATOM 705 N N . ILE A 1 96 ? 7.797 -30.188 -14.195 1 98 96 ILE A N 1
ATOM 706 C CA . ILE A 1 96 ? 7.5 -28.828 -13.766 1 98 96 ILE A CA 1
ATOM 707 C C . ILE A 1 96 ? 8.789 -28.016 -13.719 1 98 96 ILE A C 1
ATOM 709 O O . ILE A 1 96 ? 9.703 -28.328 -12.945 1 98 96 ILE A O 1
ATOM 713 N N . ASP A 1 97 ? 8.836 -27.031 -14.523 1 98.38 97 ASP A N 1
ATOM 714 C CA . ASP A 1 97 ? 10.086 -26.281 -14.633 1 98.38 97 ASP A CA 1
ATOM 715 C C . ASP A 1 97 ? 9.969 -24.922 -13.93 1 98.38 97 ASP A C 1
ATOM 717 O O . ASP A 1 97 ? 10.984 -24.25 -13.688 1 98.38 97 ASP A O 1
ATOM 721 N N . ALA A 1 98 ? 8.773 -24.5 -13.664 1 98.38 98 ALA A N 1
ATOM 722 C CA . ALA A 1 98 ? 8.508 -23.219 -13 1 98.38 98 ALA A CA 1
ATOM 723 C C . ALA A 1 98 ? 7.316 -23.344 -12.055 1 98.38 98 ALA A C 1
ATOM 725 O O . ALA A 1 98 ? 6.375 -24.094 -12.32 1 98.38 98 ALA A O 1
ATOM 726 N N . VAL A 1 99 ? 7.41 -22.609 -10.969 1 98.5 99 VAL A N 1
ATOM 727 C CA . VAL A 1 99 ? 6.312 -22.531 -10.008 1 98.5 99 VAL A CA 1
ATOM 728 C C . VAL A 1 99 ? 5.91 -21.078 -9.789 1 98.5 99 VAL A C 1
ATOM 730 O O . VAL A 1 99 ? 6.758 -20.219 -9.531 1 98.5 99 VAL A O 1
ATOM 733 N N . LEU A 1 100 ? 4.68 -20.766 -9.969 1 98.44 100 LEU A N 1
ATOM 734 C CA . LEU A 1 100 ? 4.105 -19.469 -9.625 1 98.44 100 LEU A CA 1
ATOM 735 C C . LEU A 1 100 ? 3.301 -19.562 -8.328 1 98.44 100 LEU A C 1
ATOM 737 O O . LEU A 1 100 ? 2.459 -20.438 -8.18 1 98.44 100 LEU A O 1
ATOM 741 N N . LEU A 1 101 ? 3.623 -18.688 -7.363 1 97.94 101 LEU A N 1
ATOM 742 C CA . LEU A 1 101 ? 2.926 -18.594 -6.086 1 97.94 101 LEU A CA 1
ATOM 743 C C . LEU A 1 101 ? 1.994 -17.375 -6.066 1 97.94 101 LEU A C 1
ATOM 745 O O . LEU A 1 101 ? 2.428 -16.25 -6.312 1 97.94 101 LEU A O 1
ATOM 749 N N . HIS A 1 102 ? 0.767 -17.562 -5.727 1 97.44 102 HIS A N 1
ATOM 750 C CA . HIS A 1 102 ? -0.226 -16.5 -5.801 1 97.44 102 HIS A CA 1
ATOM 751 C C . HIS A 1 102 ? -1.08 -16.453 -4.539 1 97.44 102 HIS A C 1
ATOM 753 O O . HIS A 1 102 ? -1.498 -17.5 -4.027 1 97.44 102 HIS A O 1
ATOM 759 N N . ASP A 1 103 ? -1.28 -15.305 -4.012 1 95.06 103 ASP A N 1
ATOM 760 C CA . ASP A 1 103 ? -2.209 -15.102 -2.906 1 95.06 103 ASP A CA 1
ATOM 761 C C . ASP A 1 103 ? -3.656 -15.242 -3.371 1 95.06 103 ASP A C 1
ATOM 763 O O . ASP A 1 103 ? -4.121 -14.469 -4.211 1 95.06 103 ASP A O 1
ATOM 767 N N . ALA A 1 104 ? -4.359 -16.109 -2.721 1 95.25 104 ALA A N 1
ATOM 768 C CA . ALA A 1 104 ? -5.77 -16.297 -3.061 1 95.25 104 ALA A CA 1
ATOM 769 C C . ALA A 1 104 ? -6.559 -15.016 -2.799 1 95.25 104 ALA A C 1
ATOM 771 O O . ALA A 1 104 ? -7.637 -14.812 -3.369 1 95.25 104 ALA A O 1
ATOM 772 N N . ALA A 1 105 ? -5.992 -14.211 -2.035 1 91.81 105 ALA A N 1
ATOM 773 C CA . ALA A 1 105 ? -6.656 -12.961 -1.675 1 91.81 105 ALA A CA 1
ATOM 774 C C . ALA A 1 105 ? -6.52 -11.922 -2.787 1 91.81 105 ALA A C 1
ATOM 776 O O . ALA A 1 105 ? -7.055 -10.82 -2.682 1 91.81 105 ALA A O 1
ATOM 777 N N . ARG A 1 106 ? -5.922 -12.242 -3.889 1 93.56 106 ARG A N 1
ATOM 778 C CA . ARG A 1 106 ? -5.832 -11.367 -5.055 1 93.56 106 ARG A CA 1
ATOM 779 C C . ARG A 1 106 ? -6.637 -11.938 -6.223 1 93.56 106 ARG A C 1
ATOM 781 O O . ARG A 1 106 ? -6.066 -12.422 -7.199 1 93.56 106 ARG A O 1
ATOM 788 N N . PRO A 1 107 ? -7.887 -11.75 -6.184 1 94.25 107 PRO A N 1
ATOM 789 C CA . PRO A 1 107 ? -8.758 -12.406 -7.164 1 94.25 107 PRO A CA 1
ATOM 790 C C . PRO A 1 107 ? -8.695 -11.742 -8.539 1 94.25 107 PRO A C 1
ATOM 792 O O . PRO A 1 107 ? -9.211 -12.289 -9.516 1 94.25 107 PRO A O 1
ATOM 795 N N . LEU A 1 108 ? -8.008 -10.609 -8.695 1 93.38 108 LEU A N 1
ATOM 796 C CA . LEU A 1 108 ? -8.125 -9.844 -9.938 1 93.38 108 LEU A CA 1
ATOM 797 C C . LEU A 1 108 ? -6.863 -9.992 -10.781 1 93.38 108 LEU A C 1
ATOM 799 O O . LEU A 1 108 ? -6.621 -9.18 -11.68 1 93.38 108 LEU A O 1
ATOM 803 N N . VAL A 1 109 ? -6.094 -10.938 -10.469 1 95.81 109 VAL A N 1
ATOM 804 C CA . VAL A 1 109 ? -4.941 -11.234 -11.32 1 95.81 109 VAL A CA 1
ATOM 805 C C . VAL A 1 109 ? -5.414 -11.578 -12.727 1 95.81 109 VAL A C 1
ATOM 807 O O . VAL A 1 109 ? -6.43 -12.266 -12.898 1 95.81 109 VAL A O 1
ATOM 810 N N . THR A 1 110 ? -4.66 -11.086 -13.75 1 96 110 THR A N 1
ATOM 811 C CA . THR A 1 110 ? -5.07 -11.328 -15.125 1 96 110 THR A CA 1
ATOM 812 C C . THR A 1 110 ? -4.207 -12.414 -15.766 1 96 110 THR A C 1
ATOM 814 O O . THR A 1 110 ? -3.043 -12.586 -15.398 1 96 110 THR A O 1
ATOM 817 N N . PRO A 1 111 ? -4.801 -13.117 -16.75 1 97.62 111 PRO A N 1
ATOM 818 C CA . PRO A 1 111 ? -3.992 -14.078 -17.5 1 97.62 111 PRO A CA 1
ATOM 819 C C . PRO A 1 111 ? -2.75 -13.453 -18.125 1 97.62 111 PRO A C 1
ATOM 821 O O . PRO A 1 111 ? -1.691 -14.086 -18.172 1 97.62 111 PRO A O 1
ATOM 824 N N . ASP A 1 112 ? -2.852 -12.211 -18.484 1 97.62 112 ASP A N 1
ATOM 825 C CA . ASP A 1 112 ? -1.713 -11.523 -19.078 1 97.62 112 ASP A CA 1
ATOM 826 C C . ASP A 1 112 ? -0.575 -11.367 -18.078 1 97.62 112 ASP A C 1
ATOM 828 O O . ASP A 1 112 ? 0.59 -11.594 -18.406 1 97.62 112 ASP A O 1
ATOM 832 N N . LEU A 1 113 ? -0.917 -10.945 -16.875 1 97.56 113 LEU A N 1
ATOM 833 C CA . LEU A 1 113 ? 0.099 -10.789 -15.836 1 97.56 113 LEU A CA 1
ATOM 834 C C . LEU A 1 113 ? 0.728 -12.133 -15.484 1 97.56 113 LEU A C 1
ATOM 836 O O . LEU A 1 113 ? 1.947 -12.227 -15.328 1 97.56 113 LEU A O 1
ATOM 840 N N . ILE A 1 114 ? -0.09 -13.172 -15.391 1 98.31 114 ILE A N 1
ATOM 841 C CA . ILE A 1 114 ? 0.387 -14.523 -15.086 1 98.31 114 ILE A CA 1
ATOM 842 C C . ILE A 1 114 ? 1.367 -14.977 -16.172 1 98.31 114 ILE A C 1
ATOM 844 O O . ILE A 1 114 ? 2.455 -15.469 -15.859 1 98.31 114 ILE A O 1
ATOM 848 N N . ALA A 1 115 ? 0.975 -14.773 -17.391 1 98.5 115 ALA A N 1
ATOM 849 C CA . ALA A 1 115 ? 1.804 -15.18 -18.531 1 98.5 115 ALA A CA 1
ATOM 850 C C . ALA A 1 115 ? 3.137 -14.438 -18.531 1 98.5 115 ALA A C 1
ATOM 852 O O . ALA A 1 115 ? 4.18 -15.023 -18.828 1 98.5 115 ALA A O 1
ATOM 853 N N . ALA A 1 116 ? 3.084 -13.18 -18.219 1 98.19 116 ALA A N 1
ATOM 854 C CA . ALA A 1 116 ? 4.301 -12.375 -18.188 1 98.19 116 ALA A CA 1
ATOM 855 C C . ALA A 1 116 ? 5.246 -12.867 -17.094 1 98.19 116 ALA A C 1
ATOM 857 O O . ALA A 1 116 ? 6.453 -12.992 -17.328 1 98.19 116 ALA A O 1
ATOM 858 N N . VAL A 1 117 ? 4.707 -13.156 -15.922 1 97.94 117 VAL A N 1
ATOM 859 C CA . VAL A 1 117 ? 5.516 -13.664 -14.812 1 97.94 117 VAL A CA 1
ATOM 860 C C . VAL A 1 117 ? 6.121 -15.016 -15.195 1 97.94 117 VAL A C 1
ATOM 862 O O . VAL A 1 117 ? 7.305 -15.258 -14.953 1 97.94 117 VAL A O 1
ATOM 865 N N . LEU A 1 118 ? 5.309 -15.883 -15.812 1 98.44 118 LEU A N 1
ATOM 866 C CA . LEU A 1 118 ? 5.785 -17.203 -16.234 1 98.44 118 LEU A CA 1
ATOM 867 C C . LEU A 1 118 ? 6.93 -17.062 -17.234 1 98.44 118 LEU A C 1
ATOM 869 O O . LEU A 1 118 ? 7.969 -17.719 -17.078 1 98.44 118 LEU A O 1
ATOM 873 N N . ALA A 1 119 ? 6.703 -16.234 -18.234 1 98.38 119 ALA A N 1
ATOM 874 C CA . ALA A 1 119 ? 7.711 -16.047 -19.266 1 98.38 119 ALA A CA 1
ATOM 875 C C . ALA A 1 119 ? 9.031 -15.547 -18.672 1 98.38 119 ALA A C 1
ATOM 877 O O . ALA A 1 119 ? 10.094 -16.094 -18.984 1 98.38 119 ALA A O 1
ATOM 878 N N . ASP A 1 120 ? 9 -14.555 -17.844 1 97.56 120 ASP A N 1
ATOM 879 C CA . ASP A 1 120 ? 10.203 -13.992 -17.234 1 97.56 120 ASP A CA 1
ATOM 880 C C . ASP A 1 120 ? 10.852 -14.992 -16.281 1 97.56 120 ASP A C 1
ATOM 882 O O . ASP A 1 120 ? 12.07 -15.039 -16.141 1 97.56 120 ASP A O 1
ATOM 886 N N . THR A 1 121 ? 10.047 -15.734 -15.586 1 97.38 121 THR A N 1
ATOM 887 C CA . THR A 1 121 ? 10.57 -16.781 -14.719 1 97.38 121 THR A CA 1
ATOM 888 C C . THR A 1 121 ? 11.422 -17.766 -15.516 1 97.38 121 THR A C 1
ATOM 890 O O . THR A 1 121 ? 12.547 -18.094 -15.125 1 97.38 121 THR A O 1
ATOM 893 N N . ARG A 1 122 ? 10.859 -18.234 -16.625 1 97.62 122 ARG A N 1
ATOM 894 C CA . ARG A 1 122 ? 11.562 -19.203 -17.453 1 97.62 122 ARG A CA 1
ATOM 895 C C . ARG A 1 122 ? 12.82 -18.594 -18.062 1 97.62 122 ARG A C 1
ATOM 897 O O . ARG A 1 122 ? 13.844 -19.266 -18.203 1 97.62 122 ARG A O 1
ATOM 904 N N . ARG A 1 123 ? 12.711 -17.375 -18.359 1 97.25 123 ARG A N 1
ATOM 905 C CA . ARG A 1 123 ? 13.812 -16.703 -19.031 1 97.25 123 ARG A CA 1
ATOM 906 C C . ARG A 1 123 ? 14.922 -16.344 -18.062 1 97.25 123 ARG A C 1
ATOM 908 O O . ARG A 1 123 ? 16.109 -16.5 -18.359 1 97.25 123 ARG A O 1
ATOM 915 N N . TYR A 1 124 ? 14.602 -15.906 -16.781 1 95.69 124 TYR A N 1
ATOM 916 C CA . TYR A 1 124 ? 15.602 -15.273 -15.938 1 95.69 124 TYR A CA 1
ATOM 917 C C . TYR A 1 124 ? 15.781 -16.047 -14.633 1 95.69 124 TYR A C 1
ATOM 919 O O . TYR A 1 124 ? 16.781 -15.875 -13.93 1 95.69 124 TYR A O 1
ATOM 927 N N . GLY A 1 125 ? 14.859 -16.844 -14.289 1 95.88 125 GLY A N 1
ATOM 928 C CA . GLY A 1 125 ? 14.938 -17.609 -13.047 1 95.88 125 GLY A CA 1
ATOM 929 C C . GLY A 1 125 ? 13.82 -17.281 -12.078 1 95.88 125 GLY A C 1
ATOM 930 O O . GLY A 1 125 ? 13.164 -18.172 -11.547 1 95.88 125 GLY A O 1
ATOM 931 N N . GLY A 1 126 ? 13.672 -16 -11.828 1 95.75 126 GLY A N 1
ATOM 932 C CA . GLY A 1 126 ? 12.602 -15.508 -10.977 1 95.75 126 GLY A CA 1
ATOM 933 C C . GLY A 1 126 ? 11.953 -14.25 -11.508 1 95.75 126 GLY A C 1
ATOM 934 O O . GLY A 1 126 ? 12.57 -13.492 -12.258 1 95.75 126 GLY A O 1
ATOM 935 N N . ALA A 1 127 ? 10.742 -14.078 -11.164 1 96.06 127 ALA A N 1
ATOM 936 C CA . ALA A 1 127 ? 9.992 -12.891 -11.57 1 96.06 127 ALA A CA 1
ATOM 937 C C . ALA A 1 127 ? 8.945 -12.523 -10.523 1 96.06 127 ALA A C 1
ATOM 939 O O . ALA A 1 127 ? 8.273 -13.391 -9.969 1 96.06 127 ALA A O 1
ATOM 940 N N . VAL A 1 128 ? 8.859 -11.258 -10.211 1 95.19 128 VAL A N 1
ATOM 941 C CA . VAL A 1 128 ? 7.879 -10.766 -9.242 1 95.19 128 VAL A CA 1
ATOM 942 C C . VAL A 1 128 ? 7.172 -9.539 -9.805 1 95.19 128 VAL A C 1
ATOM 944 O O . VAL A 1 128 ? 7.824 -8.602 -10.273 1 95.19 128 VAL A O 1
ATOM 947 N N . PRO A 1 129 ? 5.906 -9.609 -9.867 1 96 129 PRO A N 1
ATOM 948 C CA . PRO A 1 129 ? 5.188 -8.398 -10.258 1 96 129 PRO A CA 1
ATOM 949 C C . PRO A 1 129 ? 5.141 -7.355 -9.141 1 96 129 PRO A C 1
ATOM 951 O O . PRO A 1 129 ? 5.254 -7.707 -7.961 1 96 129 PRO A O 1
ATOM 954 N N . GLY A 1 130 ? 5.059 -6.168 -9.523 1 93.81 130 GLY A N 1
ATOM 955 C CA . GLY A 1 130 ? 4.945 -5.105 -8.539 1 93.81 130 GLY A CA 1
ATOM 956 C C . GLY A 1 130 ? 4.594 -3.762 -9.148 1 93.81 130 GLY A C 1
ATOM 957 O O . GLY A 1 130 ? 4.543 -3.623 -10.375 1 93.81 130 GLY A O 1
ATOM 958 N N . ILE A 1 131 ? 4.242 -2.826 -8.289 1 91.12 131 ILE A N 1
ATOM 959 C CA . ILE A 1 131 ? 3.961 -1.449 -8.688 1 91.12 131 ILE A CA 1
ATOM 960 C C . ILE A 1 131 ? 4.871 -0.496 -7.914 1 91.12 131 ILE A C 1
ATOM 962 O O . ILE A 1 131 ? 5.363 -0.833 -6.832 1 91.12 131 ILE A O 1
ATOM 966 N N . ALA A 1 132 ? 5.07 0.686 -8.516 1 87.69 132 ALA A N 1
ATOM 967 C CA . ALA A 1 132 ? 5.922 1.685 -7.875 1 87.69 132 ALA A CA 1
ATOM 968 C C . ALA A 1 132 ? 5.398 2.039 -6.484 1 87.69 132 ALA A C 1
ATOM 970 O O . ALA A 1 132 ? 4.191 2.193 -6.289 1 87.69 132 ALA A O 1
ATOM 971 N N . ALA A 1 133 ? 6.27 2.043 -5.492 1 88.06 133 ALA A N 1
ATOM 972 C CA . ALA A 1 133 ? 5.957 2.434 -4.117 1 88.06 133 ALA A CA 1
ATOM 973 C C . ALA A 1 133 ? 6.484 3.832 -3.812 1 88.06 133 ALA A C 1
ATOM 975 O O . ALA A 1 133 ? 7.48 3.986 -3.102 1 88.06 133 ALA A O 1
ATOM 976 N N . ASP A 1 134 ? 5.816 4.852 -4.199 1 80.75 134 ASP A N 1
ATOM 977 C CA . ASP A 1 134 ? 6.285 6.234 -4.133 1 80.75 134 ASP A CA 1
ATOM 978 C C . ASP A 1 134 ? 6.051 6.828 -2.744 1 80.75 134 ASP A C 1
ATOM 980 O O . ASP A 1 134 ? 6.539 7.918 -2.439 1 80.75 134 ASP A O 1
ATOM 984 N N . ASP A 1 135 ? 5.41 6.125 -1.866 1 84.56 135 ASP A N 1
ATOM 985 C CA . ASP A 1 135 ? 5.066 6.625 -0.54 1 84.56 135 ASP A CA 1
ATOM 986 C C . ASP A 1 135 ? 5.867 5.91 0.544 1 84.56 135 ASP A C 1
ATOM 988 O O . ASP A 1 135 ? 5.438 5.844 1.698 1 84.56 135 ASP A O 1
ATOM 992 N N . VAL A 1 136 ? 6.969 5.324 0.089 1 89 136 VAL A N 1
ATOM 993 C CA . VAL A 1 136 ? 7.754 4.555 1.048 1 89 136 VAL A CA 1
ATOM 994 C C . VAL A 1 136 ? 9.062 5.277 1.341 1 89 136 VAL A C 1
ATOM 996 O O . VAL A 1 136 ? 9.695 5.832 0.435 1 89 136 VAL A O 1
ATOM 999 N N . VAL A 1 137 ? 9.453 5.305 2.627 1 88.88 137 VAL A N 1
ATOM 1000 C CA . VAL A 1 137 ? 10.711 5.898 3.064 1 88.88 137 VAL A CA 1
ATOM 1001 C C . VAL A 1 137 ? 11.445 4.926 3.984 1 88.88 137 VAL A C 1
ATOM 1003 O O . VAL A 1 137 ? 10.844 3.99 4.516 1 88.88 137 VAL A O 1
ATOM 1006 N N . ARG A 1 138 ? 12.711 5.176 4.102 1 88.88 138 ARG A N 1
ATOM 1007 C CA . ARG A 1 138 ? 13.523 4.398 5.035 1 88.88 138 ARG A CA 1
ATOM 1008 C C . ARG A 1 138 ? 13.516 5.035 6.422 1 88.88 138 ARG A C 1
ATOM 1010 O O . ARG A 1 138 ? 13.555 6.262 6.547 1 88.88 138 ARG A O 1
ATOM 1017 N N . VAL A 1 139 ? 13.469 4.18 7.414 1 89.44 139 VAL A N 1
ATOM 1018 C CA . VAL A 1 139 ? 13.586 4.68 8.781 1 89.44 139 VAL A CA 1
ATOM 1019 C C . VAL A 1 139 ? 14.719 3.955 9.5 1 89.44 139 VAL A C 1
ATOM 1021 O O . VAL A 1 139 ? 14.961 2.77 9.258 1 89.44 139 VAL A O 1
ATOM 1024 N N . ASP A 1 140 ? 15.516 4.637 10.172 1 87.44 140 ASP A N 1
ATOM 1025 C CA . ASP A 1 140 ? 16.484 4.145 11.141 1 87.44 140 ASP A CA 1
ATOM 1026 C C . ASP A 1 140 ? 16.047 4.469 12.562 1 87.44 140 ASP A C 1
ATOM 1028 O O . ASP A 1 140 ? 16.172 5.609 13.016 1 87.44 140 ASP A O 1
ATOM 1032 N N . GLY A 1 141 ? 15.594 3.367 13.227 1 86.38 141 GLY A N 1
ATOM 1033 C CA . GLY A 1 141 ? 14.922 3.666 14.484 1 86.38 141 GLY A CA 1
ATOM 1034 C C . GLY A 1 141 ? 13.664 4.496 14.305 1 86.38 141 GLY A C 1
ATOM 1035 O O . GLY A 1 141 ? 12.758 4.105 13.578 1 86.38 141 GLY A O 1
ATOM 1036 N N . ASP A 1 142 ? 13.688 5.711 14.898 1 87.81 142 ASP A N 1
ATOM 1037 C CA . ASP A 1 142 ? 12.516 6.574 14.781 1 87.81 142 ASP A CA 1
ATOM 1038 C C . ASP A 1 142 ? 12.773 7.723 13.812 1 87.81 142 ASP A C 1
ATOM 1040 O O . ASP A 1 142 ? 11.938 8.617 13.672 1 87.81 142 ASP A O 1
ATOM 1044 N N . SER A 1 143 ? 13.859 7.594 13.148 1 90.06 143 SER A N 1
ATOM 1045 C CA . SER A 1 143 ? 14.227 8.703 12.273 1 90.06 143 SER A CA 1
ATOM 1046 C C . SER A 1 143 ? 14.055 8.328 10.805 1 90.06 143 SER A C 1
ATOM 1048 O O . SER A 1 143 ? 14.477 7.258 10.375 1 90.06 143 SER A O 1
ATOM 1050 N N . VAL A 1 144 ? 13.43 9.211 10.117 1 87.56 144 VAL A N 1
ATOM 1051 C CA . VAL A 1 144 ? 13.336 9.031 8.664 1 87.56 144 VAL A CA 1
ATOM 1052 C C . VAL A 1 144 ? 14.695 9.328 8.031 1 87.56 144 VAL A C 1
ATOM 1054 O O . VAL A 1 144 ? 15.305 10.367 8.297 1 87.56 144 VAL A O 1
ATOM 1057 N N . SER A 1 145 ? 15.148 8.438 7.242 1 82.44 145 SER A N 1
ATOM 1058 C CA . SER A 1 145 ? 16.5 8.602 6.727 1 82.44 145 SER A CA 1
ATOM 1059 C C . SER A 1 145 ? 16.5 8.891 5.23 1 82.44 145 SER A C 1
ATOM 1061 O O . SER A 1 145 ? 17.531 9.188 4.641 1 82.44 145 SER A O 1
ATOM 1063 N N . GLY A 1 146 ? 15.344 8.789 4.594 1 79.44 146 GLY A N 1
ATOM 1064 C CA . GLY A 1 146 ? 15.297 9.242 3.215 1 79.44 146 GLY A CA 1
ATOM 1065 C C . GLY A 1 146 ? 14.336 8.453 2.352 1 79.44 146 GLY A C 1
ATOM 1066 O O . GLY A 1 146 ? 13.82 7.414 2.775 1 79.44 146 GLY A O 1
ATOM 1067 N N . ALA A 1 147 ? 14.148 9 1.141 1 77.62 147 ALA A N 1
ATOM 1068 C CA . ALA A 1 147 ? 13.305 8.344 0.144 1 77.62 147 ALA A CA 1
ATOM 1069 C C . ALA A 1 147 ? 13.953 7.059 -0.363 1 77.62 147 ALA A C 1
ATOM 1071 O O . ALA A 1 147 ? 15.164 6.871 -0.227 1 77.62 147 ALA A O 1
ATOM 1072 N N . LEU A 1 148 ? 13.195 6.117 -0.832 1 82.31 148 LEU A N 1
ATOM 1073 C CA . LEU A 1 148 ? 13.648 4.855 -1.402 1 82.31 148 LEU A CA 1
ATOM 1074 C C . LEU A 1 148 ? 13.336 4.789 -2.895 1 82.31 148 LEU A C 1
ATOM 1076 O O . LEU A 1 148 ? 12.391 4.113 -3.307 1 82.31 148 LEU A O 1
ATOM 1080 N N . PRO A 1 149 ? 14.164 5.52 -3.611 1 77.31 149 PRO A N 1
ATOM 1081 C CA . PRO A 1 149 ? 13.93 5.438 -5.055 1 77.31 149 PRO A CA 1
ATOM 1082 C C . PRO A 1 149 ? 14.016 4.008 -5.586 1 77.31 149 PRO A C 1
ATOM 1084 O O . PRO A 1 149 ? 14.836 3.219 -5.109 1 77.31 149 PRO A O 1
ATOM 1087 N N . GLY A 1 150 ? 13.172 3.678 -6.441 1 83.19 150 GLY A N 1
ATOM 1088 C CA . GLY A 1 150 ? 13.188 2.352 -7.043 1 83.19 150 GLY A CA 1
ATOM 1089 C C . GLY A 1 150 ? 12.477 1.31 -6.203 1 83.19 150 GLY A C 1
ATOM 1090 O O . GLY A 1 150 ? 12.586 0.111 -6.469 1 83.19 150 GLY A O 1
ATOM 1091 N N . ALA A 1 151 ? 11.805 1.732 -5.172 1 89.25 151 ALA A N 1
ATOM 1092 C CA . ALA A 1 151 ? 11.023 0.807 -4.355 1 89.25 151 ALA A CA 1
ATOM 1093 C C . ALA A 1 151 ? 9.75 0.38 -5.082 1 89.25 151 ALA A C 1
ATOM 1095 O O . ALA A 1 151 ? 9.062 1.209 -5.68 1 89.25 151 ALA A O 1
ATOM 1096 N N . ILE A 1 152 ? 9.508 -0.922 -5.051 1 90.62 152 ILE A N 1
ATOM 1097 C CA . ILE A 1 152 ? 8.273 -1.441 -5.629 1 90.62 152 ILE A CA 1
ATOM 1098 C C . ILE A 1 152 ? 7.527 -2.27 -4.59 1 90.62 152 ILE A C 1
ATOM 1100 O O . ILE A 1 152 ? 8.141 -2.936 -3.754 1 90.62 152 ILE A O 1
ATOM 1104 N N . ARG A 1 153 ? 6.297 -2.176 -4.633 1 91.06 153 ARG A N 1
ATOM 1105 C CA . ARG A 1 153 ? 5.434 -3.035 -3.83 1 91.06 153 ARG A CA 1
ATOM 1106 C C . ARG A 1 153 ? 5.156 -4.352 -4.547 1 91.06 153 ARG A C 1
ATOM 1108 O O . ARG A 1 153 ? 4.492 -4.375 -5.586 1 91.06 153 ARG A O 1
ATOM 1115 N N . VAL A 1 154 ? 5.523 -5.324 -3.916 1 92.38 154 VAL A N 1
ATOM 1116 C CA . VAL A 1 154 ? 5.465 -6.633 -4.559 1 92.38 154 VAL A CA 1
ATOM 1117 C C . VAL A 1 154 ? 4.035 -7.168 -4.52 1 92.38 154 VAL A C 1
ATOM 1119 O O . VAL A 1 154 ? 3.32 -6.965 -3.535 1 92.38 154 VAL A O 1
ATOM 1122 N N . GLN A 1 155 ? 3.674 -7.758 -5.586 1 93.69 155 GLN A N 1
ATOM 1123 C CA . GLN A 1 155 ? 2.404 -8.461 -5.707 1 93.69 155 GLN A CA 1
ATOM 1124 C C . GLN A 1 155 ? 2.625 -9.938 -6.023 1 93.69 155 GLN A C 1
ATOM 1126 O O . GLN A 1 155 ? 3.752 -10.43 -5.957 1 93.69 155 GLN A O 1
ATOM 1131 N N . THR A 1 156 ? 1.602 -10.648 -6.145 1 96.06 156 THR A N 1
ATOM 1132 C CA . THR A 1 156 ? 1.627 -12 -6.672 1 96.06 156 THR A CA 1
ATOM 1133 C C . THR A 1 156 ? 0.772 -12.109 -7.934 1 96.06 156 THR A C 1
ATOM 1135 O O . THR A 1 156 ? -0.124 -11.289 -8.148 1 96.06 156 THR A O 1
ATOM 1138 N N . PRO A 1 157 ? 1.106 -13.062 -8.797 1 97.56 157 PRO A N 1
ATOM 1139 C CA . PRO A 1 157 ? 1.939 -14.25 -8.617 1 97.56 157 PRO A CA 1
ATOM 1140 C C . PRO A 1 157 ? 3.434 -13.945 -8.695 1 97.56 157 PRO A C 1
ATOM 1142 O O . PRO A 1 157 ? 3.855 -13.117 -9.508 1 97.56 157 PRO A O 1
ATOM 1145 N N . GLN A 1 158 ? 4.141 -14.586 -7.852 1 96.81 158 GLN A N 1
ATOM 1146 C CA . GLN A 1 158 ? 5.598 -14.625 -7.949 1 96.81 158 GLN A CA 1
ATOM 1147 C C . GLN A 1 158 ? 6.074 -15.938 -8.562 1 96.81 158 GLN A C 1
ATOM 1149 O O . GLN A 1 158 ? 5.539 -17 -8.25 1 96.81 158 GLN A O 1
ATOM 1154 N N . GLY A 1 159 ? 7.02 -15.82 -9.453 1 97.5 159 GLY A N 1
ATOM 1155 C CA . GLY A 1 159 ? 7.48 -17.016 -10.156 1 97.5 159 GLY A CA 1
ATOM 1156 C C . GLY A 1 159 ? 8.953 -17.297 -9.938 1 97.5 159 GLY A C 1
ATOM 1157 O O . GLY A 1 159 ? 9.766 -16.375 -9.867 1 97.5 159 GLY A O 1
ATOM 1158 N N . PHE A 1 160 ? 9.227 -18.609 -9.883 1 97.69 160 PHE A N 1
ATOM 1159 C CA . PHE A 1 160 ? 10.602 -19.062 -9.758 1 97.69 160 PHE A CA 1
ATOM 1160 C C . PHE A 1 160 ? 10.789 -20.391 -10.484 1 97.69 160 PHE A C 1
ATOM 1162 O O . PHE A 1 160 ? 9.867 -21.203 -10.555 1 97.69 160 PHE A O 1
ATOM 1169 N N . ARG A 1 161 ? 11.945 -20.547 -11.023 1 98 161 ARG A N 1
ATOM 1170 C CA . ARG A 1 161 ? 12.266 -21.891 -11.484 1 98 161 ARG A CA 1
ATOM 1171 C C . ARG A 1 161 ? 12.062 -22.922 -10.367 1 98 161 ARG A C 1
ATOM 1173 O O . ARG A 1 161 ? 12.398 -22.656 -9.211 1 98 161 ARG A O 1
ATOM 1180 N N . ALA A 1 162 ? 11.602 -24.062 -10.758 1 98.06 162 ALA A N 1
ATOM 1181 C CA . ALA A 1 162 ? 11.008 -24.984 -9.789 1 98.06 162 ALA A CA 1
ATOM 1182 C C . ALA A 1 162 ? 12.078 -25.656 -8.93 1 98.06 162 ALA A C 1
ATOM 1184 O O . ALA A 1 162 ? 11.992 -25.625 -7.695 1 98.06 162 ALA A O 1
ATOM 1185 N N . ALA A 1 163 ? 13.039 -26.172 -9.523 1 97.75 163 ALA A N 1
ATOM 1186 C CA . ALA A 1 163 ? 14.031 -26.953 -8.789 1 97.75 163 ALA A CA 1
ATOM 1187 C C . ALA A 1 163 ? 14.789 -26.094 -7.789 1 97.75 163 ALA A C 1
ATOM 1189 O O . ALA A 1 163 ? 14.883 -26.438 -6.609 1 97.75 163 ALA A O 1
ATOM 1190 N N . PRO A 1 164 ? 15.273 -24.906 -8.266 1 97 164 PRO A N 1
ATOM 1191 C CA . PRO A 1 164 ? 15.922 -24.031 -7.297 1 97 164 PRO A CA 1
ATOM 1192 C C . PRO A 1 164 ? 14.977 -23.594 -6.18 1 97 164 PRO A C 1
ATOM 1194 O O . PRO A 1 164 ? 15.406 -23.438 -5.031 1 97 164 PRO A O 1
ATOM 1197 N N . LEU A 1 165 ? 13.758 -23.328 -6.469 1 97.38 165 LEU A N 1
ATOM 1198 C CA . LEU A 1 165 ? 12.781 -22.922 -5.457 1 97.38 165 LEU A CA 1
ATOM 1199 C C . LEU A 1 165 ? 12.617 -24.016 -4.402 1 97.38 165 LEU A C 1
ATOM 1201 O O . LEU A 1 165 ? 12.711 -23.75 -3.203 1 97.38 165 LEU A O 1
ATOM 1205 N N . LEU A 1 166 ? 12.398 -25.234 -4.867 1 97.88 166 LEU A N 1
ATOM 1206 C CA . LEU A 1 166 ? 12.25 -26.344 -3.945 1 97.88 166 LEU A CA 1
ATOM 1207 C C . LEU A 1 166 ? 13.492 -26.5 -3.07 1 97.88 166 LEU A C 1
ATOM 1209 O O . LEU A 1 166 ? 13.383 -26.672 -1.854 1 97.88 166 LEU A O 1
ATOM 1213 N N . ALA A 1 167 ? 14.609 -26.422 -3.652 1 97.38 167 ALA A N 1
ATOM 1214 C CA . ALA A 1 167 ? 15.867 -26.547 -2.922 1 97.38 167 ALA A CA 1
ATOM 1215 C C . ALA A 1 167 ? 15.992 -25.453 -1.858 1 97.38 167 ALA A C 1
ATOM 1217 O O . ALA A 1 167 ? 16.422 -25.734 -0.731 1 97.38 167 ALA A O 1
ATOM 1218 N N . ALA A 1 168 ? 15.68 -24.234 -2.24 1 96.56 168 ALA A N 1
ATOM 1219 C CA . ALA A 1 168 ? 15.766 -23.125 -1.31 1 96.56 168 ALA A CA 1
ATOM 1220 C C . ALA A 1 168 ? 14.852 -23.344 -0.104 1 96.56 168 ALA A C 1
ATOM 1222 O O . ALA A 1 168 ? 15.258 -23.109 1.038 1 96.56 168 ALA A O 1
ATOM 1223 N N . TYR A 1 169 ? 13.672 -23.781 -0.333 1 97.25 169 TYR A N 1
ATOM 1224 C CA . TYR A 1 169 ? 12.711 -23.984 0.745 1 97.25 169 TYR A CA 1
ATOM 1225 C C . TYR A 1 169 ? 13.117 -25.141 1.644 1 97.25 169 TYR A C 1
ATOM 1227 O O . TYR A 1 169 ? 12.953 -25.078 2.863 1 97.25 169 TYR A O 1
ATOM 1235 N N . GLU A 1 170 ? 13.633 -26.188 1.062 1 97.44 170 GLU A N 1
ATOM 1236 C CA . GLU A 1 170 ? 14.133 -27.312 1.865 1 97.44 170 GLU A CA 1
ATOM 1237 C C . GLU A 1 170 ? 15.297 -26.875 2.744 1 97.44 170 GLU A C 1
ATOM 1239 O O . GLU A 1 170 ? 15.375 -27.266 3.914 1 97.44 170 GLU A O 1
ATOM 1244 N N . THR A 1 171 ? 16.172 -26.109 2.178 1 97.06 171 THR A N 1
ATOM 1245 C CA . THR A 1 171 ? 17.297 -25.594 2.939 1 97.06 171 THR A CA 1
ATOM 1246 C C . THR A 1 171 ? 16.828 -24.703 4.078 1 97.06 171 THR A C 1
ATOM 1248 O O . THR A 1 171 ? 17.312 -24.812 5.207 1 97.06 171 THR A O 1
ATOM 1251 N N . ALA A 1 172 ? 15.906 -23.766 3.744 1 95.69 172 ALA A N 1
ATOM 1252 C CA . ALA A 1 172 ? 15.344 -22.891 4.77 1 95.69 172 ALA A CA 1
ATOM 1253 C C . ALA A 1 172 ? 14.766 -23.703 5.922 1 95.69 172 ALA A C 1
ATOM 1255 O O . ALA A 1 172 ? 14.961 -23.359 7.09 1 95.69 172 ALA A O 1
ATOM 1256 N N . GLU A 1 173 ? 14.047 -24.766 5.562 1 95.12 173 GLU A N 1
ATOM 1257 C CA . GLU A 1 173 ? 13.445 -25.625 6.578 1 95.12 173 GLU A CA 1
ATOM 1258 C C . GLU A 1 173 ? 14.516 -26.297 7.438 1 95.12 173 GLU A C 1
ATOM 1260 O O . GLU A 1 173 ? 14.398 -26.328 8.664 1 95.12 173 GLU A O 1
ATOM 1265 N N . ARG A 1 174 ? 15.484 -26.797 6.84 1 96.06 174 ARG A N 1
ATOM 1266 C CA . ARG A 1 174 ? 16.562 -27.469 7.543 1 96.06 174 ARG A CA 1
ATOM 1267 C C . ARG A 1 174 ? 17.297 -26.516 8.477 1 96.06 174 ARG A C 1
ATOM 1269 O O . ARG A 1 174 ? 17.703 -26.906 9.578 1 96.06 174 ARG A O 1
ATOM 1276 N N . GLU A 1 175 ? 17.438 -25.266 8.07 1 95.94 175 GLU A N 1
ATOM 1277 C CA . GLU A 1 175 ? 18.219 -24.281 8.828 1 95.94 175 GLU A CA 1
ATOM 1278 C C . GLU A 1 175 ? 17.312 -23.516 9.805 1 95.94 175 GLU A C 1
ATOM 1280 O O . GLU A 1 175 ? 17.797 -22.703 10.586 1 95.94 175 GLU A O 1
ATOM 1285 N N . GLY A 1 176 ? 16.047 -23.688 9.688 1 93.06 176 GLY A N 1
ATOM 1286 C CA . GLY A 1 176 ? 15.117 -23.016 10.578 1 93.06 176 GLY A CA 1
ATOM 1287 C C . GLY A 1 176 ? 14.906 -21.562 10.227 1 93.06 176 GLY A C 1
ATOM 1288 O O . GLY A 1 176 ? 14.633 -20.734 11.109 1 93.06 176 GLY A O 1
ATOM 1289 N N . PHE A 1 177 ? 15.133 -21.281 8.977 1 91 177 PHE A N 1
ATOM 1290 C CA . PHE A 1 177 ? 14.969 -19.906 8.516 1 91 177 PHE A CA 1
ATOM 1291 C C . PHE A 1 177 ? 13.508 -19.609 8.203 1 91 177 PHE A C 1
ATOM 1293 O O . PHE A 1 177 ? 12.844 -20.391 7.516 1 91 177 PHE A O 1
ATOM 1300 N N . VAL A 1 178 ? 13.008 -18.531 8.727 1 87.25 178 VAL A N 1
ATOM 1301 C CA . VAL A 1 178 ? 11.664 -18.031 8.414 1 87.25 178 VAL A CA 1
ATOM 1302 C C . VAL A 1 178 ? 11.758 -16.656 7.77 1 87.25 178 VAL A C 1
ATOM 1304 O O . VAL A 1 178 ? 12.133 -15.688 8.422 1 87.25 178 VAL A O 1
ATOM 1307 N N . GLY A 1 179 ? 11.422 -16.672 6.531 1 81.31 179 GLY A N 1
ATOM 1308 C CA . GLY A 1 179 ? 11.445 -15.414 5.797 1 81.31 179 GLY A CA 1
ATOM 1309 C C . GLY A 1 179 ? 10.172 -14.602 5.961 1 81.31 179 GLY A C 1
ATOM 1310 O O . GLY A 1 179 ? 9.148 -15.125 6.414 1 81.31 179 GLY A O 1
ATOM 1311 N N . THR A 1 180 ? 10.211 -13.344 5.629 1 72.06 180 THR A N 1
ATOM 1312 C CA . THR A 1 180 ? 9.047 -12.469 5.66 1 72.06 180 THR A CA 1
ATOM 1313 C C . THR A 1 180 ? 8.125 -12.758 4.477 1 72.06 180 THR A C 1
ATOM 1315 O O . THR A 1 180 ? 6.918 -12.516 4.551 1 72.06 180 THR A O 1
ATOM 1318 N N . ASP A 1 181 ? 8.695 -13.203 3.42 1 77.12 181 ASP A N 1
ATOM 1319 C CA . ASP A 1 181 ? 7.977 -13.57 2.205 1 77.12 181 ASP A CA 1
ATOM 1320 C C . ASP A 1 181 ? 8.812 -14.516 1.341 1 77.12 181 ASP A C 1
ATOM 1322 O O . ASP A 1 181 ? 9.891 -14.945 1.746 1 77.12 181 ASP A O 1
ATOM 1326 N N . THR A 1 182 ? 8.195 -14.875 0.242 1 81.88 182 THR A N 1
ATOM 1327 C CA . THR A 1 182 ? 8.844 -15.82 -0.662 1 81.88 182 THR A CA 1
ATOM 1328 C C . THR A 1 182 ? 10.164 -15.266 -1.17 1 81.88 182 THR A C 1
ATOM 1330 O O . THR A 1 182 ? 11.172 -15.977 -1.217 1 81.88 182 THR A O 1
ATOM 1333 N N . SER A 1 183 ? 10.18 -14.023 -1.46 1 76.5 183 SER A N 1
ATOM 1334 C CA . SER A 1 183 ? 11.367 -13.398 -2.02 1 76.5 183 SER A CA 1
ATOM 1335 C C . SER A 1 183 ? 12.523 -13.422 -1.022 1 76.5 183 SER A C 1
ATOM 1337 O O . SER A 1 183 ? 13.688 -13.578 -1.409 1 76.5 183 SER A O 1
ATOM 1339 N N . SER A 1 184 ? 12.203 -13.234 0.23 1 79.31 184 SER A N 1
ATOM 1340 C CA . SER A 1 184 ? 13.242 -13.25 1.255 1 79.31 184 SER A CA 1
ATOM 1341 C C . SER A 1 184 ? 13.922 -14.609 1.334 1 79.31 184 SER A C 1
ATOM 1343 O O . SER A 1 184 ? 15.133 -14.695 1.535 1 79.31 184 SER A O 1
ATOM 1345 N N . CYS A 1 185 ? 13.133 -15.688 1.235 1 86.62 185 CYS A N 1
ATOM 1346 C CA . CYS A 1 185 ? 13.695 -17.031 1.227 1 86.62 185 CYS A CA 1
ATOM 1347 C C . CYS A 1 185 ? 14.602 -17.234 0.019 1 86.62 185 CYS A C 1
ATOM 1349 O O . CYS A 1 185 ? 15.703 -17.766 0.149 1 86.62 185 CYS A O 1
ATOM 1351 N N . MET A 1 186 ? 14.156 -16.812 -1.085 1 89 186 MET A N 1
ATOM 1352 C CA . MET A 1 186 ? 14.922 -16.969 -2.314 1 89 186 MET A CA 1
ATOM 1353 C C . MET A 1 186 ? 16.219 -16.156 -2.268 1 89 186 MET A C 1
ATOM 1355 O O . MET A 1 186 ? 17.266 -16.625 -2.697 1 89 186 MET A O 1
ATOM 1359 N N . GLU A 1 187 ? 16.109 -14.953 -1.797 1 83.25 187 GLU A N 1
ATOM 1360 C CA . GLU A 1 187 ? 17.297 -14.102 -1.668 1 83.25 187 GLU A CA 1
ATOM 1361 C C . GLU A 1 187 ? 18.344 -14.758 -0.791 1 83.25 187 GLU A C 1
ATOM 1363 O O . GLU A 1 187 ? 19.547 -14.633 -1.058 1 83.25 187 GLU A O 1
ATOM 1368 N N . ARG A 1 188 ? 17.906 -15.406 0.196 1 85.88 188 ARG A N 1
ATOM 1369 C CA . ARG A 1 188 ? 18.812 -15.977 1.188 1 85.88 188 ARG A CA 1
ATOM 1370 C C . ARG A 1 188 ? 19.453 -17.266 0.68 1 85.88 188 ARG A C 1
ATOM 1372 O O . ARG A 1 188 ? 20.609 -17.547 0.963 1 85.88 188 ARG A O 1
ATOM 1379 N N . PHE A 1 189 ? 18.688 -18.047 -0.079 1 91.81 189 PHE A N 1
ATOM 1380 C CA . PHE A 1 189 ? 19.125 -19.406 -0.298 1 91.81 189 PHE A CA 1
ATOM 1381 C C . PHE A 1 189 ? 19.25 -19.703 -1.787 1 91.81 189 PHE A C 1
ATOM 1383 O O . PHE A 1 189 ? 19.484 -20.859 -2.18 1 91.81 189 PHE A O 1
ATOM 1390 N N . SER A 1 190 ? 19.016 -18.734 -2.631 1 90.12 190 SER A N 1
ATOM 1391 C CA . SER A 1 190 ? 19.094 -18.953 -4.07 1 90.12 190 SER A CA 1
ATOM 1392 C C . SER A 1 190 ? 19.906 -17.859 -4.758 1 90.12 190 SER A C 1
ATOM 1394 O O . SER A 1 190 ? 19.875 -16.703 -4.328 1 90.12 190 SER A O 1
ATOM 1396 N N . ALA A 1 191 ? 20.562 -18.188 -5.805 1 88.38 191 ALA A N 1
ATOM 1397 C CA . ALA A 1 191 ? 21.328 -17.234 -6.594 1 88.38 191 ALA A CA 1
ATOM 1398 C C . ALA A 1 191 ? 20.562 -16.812 -7.84 1 88.38 191 ALA A C 1
ATOM 1400 O O . ALA A 1 191 ? 21.078 -16.062 -8.672 1 88.38 191 ALA A O 1
ATOM 1401 N N . LEU A 1 192 ? 19.375 -17.297 -7.902 1 91.19 192 LEU A N 1
ATOM 1402 C CA . LEU A 1 192 ? 18.578 -16.984 -9.086 1 91.19 192 LEU A CA 1
ATOM 1403 C C . LEU A 1 192 ? 18.281 -15.5 -9.164 1 91.19 192 LEU A C 1
ATOM 1405 O O . LEU A 1 192 ? 17.844 -14.898 -8.18 1 91.19 192 LEU A O 1
ATOM 1409 N N . PRO A 1 193 ? 18.578 -14.984 -10.312 1 92.19 193 PRO A N 1
ATOM 1410 C CA . PRO A 1 193 ? 18.125 -13.602 -10.492 1 92.19 193 PRO A CA 1
ATOM 1411 C C . PRO A 1 193 ? 16.609 -13.469 -10.5 1 92.19 193 PRO A C 1
ATOM 1413 O O . PRO A 1 193 ? 15.914 -14.352 -11.023 1 92.19 193 PRO A O 1
ATOM 1416 N N . VAL A 1 194 ? 16.156 -12.484 -9.891 1 93 194 VAL A N 1
ATOM 1417 C CA . VAL A 1 194 ? 14.727 -12.203 -9.875 1 93 194 VAL A CA 1
ATOM 1418 C C . VAL A 1 194 ? 14.453 -10.891 -10.609 1 93 194 VAL A C 1
ATOM 1420 O O . VAL A 1 194 ? 15.055 -9.859 -10.305 1 93 194 VAL A O 1
ATOM 1423 N N . ARG A 1 195 ? 13.555 -10.977 -11.578 1 94.31 195 ARG A N 1
ATOM 1424 C CA . ARG A 1 195 ? 13.18 -9.805 -12.359 1 94.31 195 ARG A CA 1
ATOM 1425 C C . ARG A 1 195 ? 11.844 -9.234 -11.883 1 94.31 195 ARG A C 1
ATOM 1427 O O . ARG A 1 195 ? 10.984 -9.977 -11.398 1 94.31 195 ARG A O 1
ATOM 1434 N N . TRP A 1 196 ? 11.766 -7.941 -12.078 1 93.56 196 TRP A N 1
ATOM 1435 C CA . TRP A 1 196 ? 10.5 -7.266 -11.812 1 93.56 196 TRP A CA 1
ATOM 1436 C C . TRP A 1 196 ? 9.648 -7.191 -13.07 1 93.56 196 TRP A C 1
ATOM 1438 O O . TRP A 1 196 ? 10.156 -6.898 -14.156 1 93.56 196 TRP A O 1
ATOM 1448 N N . VAL A 1 197 ? 8.398 -7.52 -12.93 1 95.69 197 VAL A N 1
ATOM 1449 C CA . VAL A 1 197 ? 7.391 -7.391 -13.977 1 95.69 197 VAL A CA 1
ATOM 1450 C C . VAL A 1 197 ? 6.371 -6.32 -13.586 1 95.69 197 VAL A C 1
ATOM 1452 O O . VAL A 1 197 ? 5.879 -6.309 -12.461 1 95.69 197 VAL A O 1
ATOM 1455 N N . PRO A 1 198 ? 6.148 -5.352 -14.523 1 94.81 198 PRO A N 1
ATOM 1456 C CA . PRO A 1 198 ? 5.113 -4.379 -14.164 1 94.81 198 PRO A CA 1
ATOM 1457 C C . PRO A 1 198 ? 3.791 -5.043 -13.781 1 94.81 198 PRO A C 1
ATOM 1459 O O . PRO A 1 198 ? 3.238 -5.82 -14.562 1 94.81 198 PRO A O 1
ATOM 1462 N N . GLY A 1 199 ? 3.379 -4.789 -12.516 1 94.88 199 GLY A N 1
ATOM 1463 C CA . GLY A 1 199 ? 2.082 -5.258 -12.055 1 94.88 199 GLY A CA 1
ATOM 1464 C C . GLY A 1 199 ? 0.954 -4.293 -12.375 1 94.88 199 GLY A C 1
ATOM 1465 O O . GLY A 1 199 ? 0.984 -3.613 -13.406 1 94.88 199 GLY A O 1
ATOM 1466 N N . SER A 1 200 ? -0.098 -4.422 -11.609 1 88.69 200 SER A N 1
ATOM 1467 C CA . SER A 1 200 ? -1.26 -3.559 -11.797 1 88.69 200 SER A CA 1
ATOM 1468 C C . SER A 1 200 ? -1.88 -3.17 -10.461 1 88.69 200 SER A C 1
ATOM 1470 O O . SER A 1 200 ? -1.982 -3.998 -9.555 1 88.69 200 SER A O 1
ATOM 1472 N N . ALA A 1 201 ? -2.326 -1.948 -10.398 1 81 201 ALA A N 1
ATOM 1473 C CA . ALA A 1 201 ? -3.018 -1.489 -9.203 1 81 201 ALA A CA 1
ATOM 1474 C C . ALA A 1 201 ? -4.309 -2.271 -8.977 1 81 201 ALA A C 1
ATOM 1476 O O . ALA A 1 201 ? -4.746 -2.449 -7.84 1 81 201 ALA A O 1
ATOM 1477 N N . GLU A 1 202 ? -4.898 -2.773 -10.023 1 83.75 202 GLU A N 1
ATOM 1478 C CA . GLU A 1 202 ? -6.145 -3.529 -9.93 1 83.75 202 GLU A CA 1
ATOM 1479 C C . GLU A 1 202 ? -5.91 -4.906 -9.32 1 83.75 202 GLU A C 1
ATOM 1481 O O . GLU A 1 202 ? -6.852 -5.559 -8.867 1 83.75 202 GLU A O 1
ATOM 1486 N N . ASN A 1 203 ? -4.699 -5.387 -9.406 1 91.69 203 ASN A N 1
ATOM 1487 C CA . ASN A 1 203 ? -4.363 -6.664 -8.789 1 91.69 203 ASN A CA 1
ATOM 1488 C C . ASN A 1 203 ? -4.234 -6.535 -7.273 1 91.69 203 ASN A C 1
ATOM 1490 O O . ASN A 1 203 ? -3.221 -6.934 -6.695 1 91.69 203 ASN A O 1
ATOM 1494 N N . LEU A 1 204 ? -5.25 -5.965 -6.68 1 84.94 204 LEU A N 1
ATOM 1495 C CA . LEU A 1 204 ? -5.223 -5.637 -5.262 1 84.94 204 LEU A CA 1
ATOM 1496 C C . LEU A 1 204 ? -5.441 -6.883 -4.41 1 84.94 204 LEU A C 1
ATOM 1498 O O . LEU A 1 204 ? -6.105 -7.828 -4.844 1 84.94 204 LEU A O 1
ATOM 1502 N N . LYS A 1 205 ? -4.875 -6.879 -3.268 1 87.06 205 LYS A N 1
ATOM 1503 C CA . LYS A 1 205 ? -5.086 -7.934 -2.277 1 87.06 205 LYS A CA 1
ATOM 1504 C C . LYS A 1 205 ? -6.285 -7.617 -1.388 1 87.06 205 LYS A C 1
ATOM 1506 O O . LYS A 1 205 ? -6.363 -6.535 -0.803 1 87.06 205 LYS A O 1
ATOM 1511 N N . ILE A 1 206 ? -7.207 -8.523 -1.258 1 83.38 206 ILE A N 1
ATOM 1512 C CA . ILE A 1 206 ? -8.336 -8.367 -0.351 1 83.38 206 ILE A CA 1
ATOM 1513 C C . ILE A 1 206 ? -7.871 -8.523 1.093 1 83.38 206 ILE A C 1
ATOM 1515 O O . ILE A 1 206 ? -7.469 -9.617 1.503 1 83.38 206 ILE A O 1
ATOM 1519 N N . THR A 1 207 ? -7.883 -7.469 1.824 1 73.19 207 THR A N 1
ATOM 1520 C CA . THR A 1 207 ? -7.457 -7.5 3.221 1 73.19 207 THR A CA 1
ATOM 1521 C C . THR A 1 207 ? -8.617 -7.125 4.145 1 73.19 207 THR A C 1
ATOM 1523 O O . THR A 1 207 ? -8.734 -7.668 5.246 1 73.19 207 THR A O 1
ATOM 1526 N N . TYR A 1 208 ? -9.484 -6.266 3.551 1 67.44 208 TYR A N 1
ATOM 1527 C CA . TYR A 1 208 ? -10.633 -5.793 4.312 1 67.44 208 TYR A CA 1
ATOM 1528 C C . TYR A 1 208 ? -11.922 -5.938 3.51 1 67.44 208 TYR A C 1
ATOM 1530 O O . TYR A 1 208 ? -11.883 -6.086 2.287 1 67.44 208 TYR A O 1
ATOM 1538 N N . PRO A 1 209 ? -13.023 -5.961 4.188 1 65.38 209 PRO A N 1
ATOM 1539 C CA . PRO A 1 209 ? -14.305 -6.172 3.506 1 65.38 209 PRO A CA 1
ATOM 1540 C C . PRO A 1 209 ? -14.531 -5.188 2.359 1 65.38 209 PRO A C 1
ATOM 1542 O O . PRO A 1 209 ? -15.125 -5.547 1.341 1 65.38 209 PRO A O 1
ATOM 1545 N N . HIS A 1 210 ? -13.992 -4.07 2.5 1 66 210 HIS A N 1
ATOM 1546 C CA . HIS A 1 210 ? -14.203 -3.064 1.465 1 66 210 HIS A CA 1
ATOM 1547 C C . HIS A 1 210 ? -13.492 -3.443 0.173 1 66 210 HIS A C 1
ATOM 1549 O O . HIS A 1 210 ? -13.891 -3.018 -0.913 1 66 210 HIS A O 1
ATOM 1555 N N . ASP A 1 211 ? -12.43 -4.102 0.339 1 73.19 211 ASP A N 1
ATOM 1556 C CA . ASP A 1 211 ? -11.711 -4.562 -0.848 1 73.19 211 ASP A CA 1
ATOM 1557 C C . ASP A 1 211 ? -12.609 -5.43 -1.729 1 73.19 211 ASP A C 1
ATOM 1559 O O . ASP A 1 211 ? -12.438 -5.469 -2.949 1 73.19 211 ASP A O 1
ATOM 1563 N N . LEU A 1 212 ? -13.562 -6.059 -1.083 1 75.56 212 LEU A N 1
ATOM 1564 C CA . LEU A 1 212 ? -14.477 -6.922 -1.823 1 75.56 212 LEU A CA 1
ATOM 1565 C C . LEU A 1 212 ? -15.359 -6.102 -2.756 1 75.56 212 LEU A C 1
ATOM 1567 O O . LEU A 1 212 ? -15.68 -6.539 -3.863 1 75.56 212 LEU A O 1
ATOM 1571 N N . VAL A 1 213 ? -15.727 -5 -2.336 1 71.38 213 VAL A N 1
ATOM 1572 C CA . VAL A 1 213 ? -16.562 -4.117 -3.143 1 71.38 213 VAL A CA 1
ATOM 1573 C C . VAL A 1 213 ? -15.789 -3.666 -4.383 1 71.38 213 VAL A C 1
ATOM 1575 O O . VAL A 1 213 ? -16.328 -3.658 -5.488 1 71.38 213 VAL A O 1
ATOM 1578 N N . VAL A 1 214 ? -14.555 -3.363 -4.168 1 71.62 214 VAL A N 1
ATOM 1579 C CA . VAL A 1 214 ? -13.695 -2.943 -5.27 1 71.62 214 VAL A CA 1
ATOM 1580 C C . VAL A 1 214 ? -13.547 -4.082 -6.277 1 71.62 214 VAL A C 1
ATOM 1582 O O . VAL A 1 214 ? -13.688 -3.871 -7.484 1 71.62 214 VAL A O 1
ATOM 1585 N N . ALA A 1 215 ? -13.297 -5.16 -5.73 1 81.69 215 ALA A N 1
ATOM 1586 C CA . ALA A 1 215 ? -13.133 -6.332 -6.586 1 81.69 215 ALA A CA 1
ATOM 1587 C C . ALA A 1 215 ? -14.375 -6.57 -7.438 1 81.69 215 ALA A C 1
ATOM 1589 O O . ALA A 1 215 ? -14.266 -6.852 -8.633 1 81.69 215 ALA A O 1
ATOM 1590 N N . GLU A 1 216 ? -15.469 -6.41 -6.805 1 81.88 216 GLU A N 1
ATOM 1591 C CA . GLU A 1 216 ? -16.734 -6.617 -7.52 1 81.88 216 GLU A CA 1
ATOM 1592 C C . GLU A 1 216 ? -16.891 -5.605 -8.648 1 81.88 216 GLU A C 1
ATOM 1594 O O . GLU A 1 216 ? -17.359 -5.953 -9.734 1 81.88 216 GLU A O 1
ATOM 1599 N N . GLN A 1 217 ? -16.578 -4.449 -8.438 1 75.12 217 GLN A N 1
ATOM 1600 C CA . GLN A 1 217 ? -16.688 -3.395 -9.438 1 75.12 217 GLN A CA 1
ATOM 1601 C C . GLN A 1 217 ? -15.75 -3.648 -10.617 1 75.12 217 GLN A C 1
ATOM 1603 O O . GLN A 1 217 ? -16.125 -3.449 -11.773 1 75.12 217 GLN A O 1
ATOM 1608 N N . VAL A 1 218 ? -14.578 -4.031 -10.336 1 77.69 218 VAL A N 1
ATOM 1609 C CA . VAL A 1 218 ? -13.586 -4.297 -11.367 1 77.69 218 VAL A CA 1
ATOM 1610 C C . VAL A 1 218 ? -14.031 -5.484 -12.219 1 77.69 218 VAL A C 1
ATOM 1612 O O . VAL A 1 218 ? -13.938 -5.445 -13.445 1 77.69 218 VAL A O 1
ATOM 1615 N N . ILE A 1 219 ? -14.5 -6.465 -11.516 1 83.94 219 ILE A N 1
ATOM 1616 C CA . ILE A 1 219 ? -14.977 -7.656 -12.219 1 83.94 219 ILE A CA 1
ATOM 1617 C C . ILE A 1 219 ? -16.156 -7.293 -13.109 1 83.94 219 ILE A C 1
ATOM 1619 O O . ILE A 1 219 ? -16.25 -7.754 -14.25 1 83.94 219 ILE A O 1
ATOM 1623 N N . GLY A 1 220 ? -17.047 -6.516 -12.516 1 75.19 220 GLY A N 1
ATOM 1624 C CA . GLY A 1 220 ? -18.219 -6.082 -13.258 1 75.19 220 GLY A CA 1
ATOM 1625 C C . GLY A 1 220 ? -17.875 -5.27 -14.492 1 75.19 220 GLY A C 1
ATOM 1626 O O . GLY A 1 220 ? -18.516 -5.41 -15.531 1 75.19 220 GLY A O 1
ATOM 1627 N N . ARG A 1 221 ? -16.922 -4.359 -14.375 1 66.5 221 ARG A N 1
ATOM 1628 C CA . ARG A 1 221 ? -16.5 -3.549 -15.508 1 66.5 221 ARG A CA 1
ATOM 1629 C C . ARG A 1 221 ? -15.898 -4.418 -16.609 1 66.5 221 ARG A C 1
ATOM 1631 O O . ARG A 1 221 ? -16 -4.09 -17.781 1 66.5 221 ARG A O 1
ATOM 1638 N N . GLY A 1 222 ? -15.109 -5.355 -16.25 1 58.72 222 GLY A N 1
ATOM 1639 C CA . GLY A 1 222 ? -14.523 -6.27 -17.219 1 58.72 222 GLY A CA 1
ATOM 1640 C C . GLY A 1 222 ? -15.547 -7.145 -17.922 1 58.72 222 GLY A C 1
ATOM 1641 O O . GLY A 1 222 ? -15.352 -7.551 -19.062 1 58.72 222 GLY A O 1
ATOM 1642 N N . GLN A 1 223 ? -16.578 -7.535 -17.125 1 52.03 223 GLN A N 1
ATOM 1643 C CA . GLN A 1 223 ? -17.625 -8.344 -17.734 1 52.03 223 GLN A CA 1
ATOM 1644 C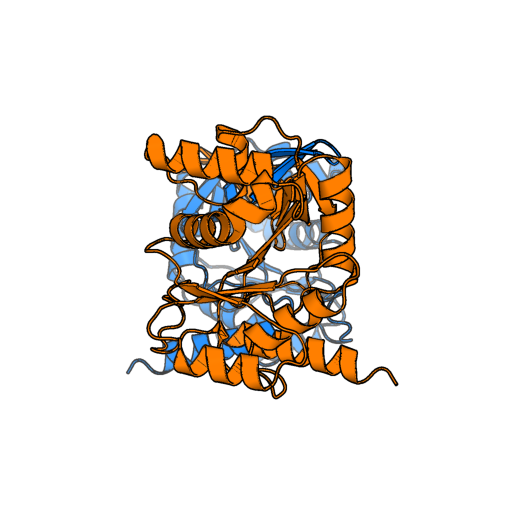 C . GLN A 1 223 ? -18.5 -7.492 -18.656 1 52.03 223 GLN A C 1
ATOM 1646 O O . GLN A 1 223 ? -19.141 -8.016 -19.578 1 52.03 223 GLN A O 1
ATOM 1651 N N . GLY A 1 224 ? -18.75 -6.234 -18.391 1 42.5 224 GLY A N 1
ATOM 1652 C CA . GLY A 1 224 ? -19.609 -5.383 -19.203 1 42.5 224 GLY A CA 1
ATOM 1653 C C . GLY A 1 224 ? -18.953 -4.934 -20.484 1 42.5 224 GLY A C 1
ATOM 1654 O O . GLY A 1 224 ? -19.531 -4.152 -21.25 1 42.5 224 GLY A O 1
ATOM 1655 N N . SER A 1 225 ? -17.703 -4.875 -20.75 1 32.25 225 SER A N 1
ATOM 1656 C CA . SER A 1 225 ? -17.359 -4.547 -22.141 1 32.25 225 SER A CA 1
ATOM 1657 C C . SER A 1 225 ? -17.859 -5.613 -23.094 1 32.25 225 SER A C 1
ATOM 1659 O O . SER A 1 225 ? -17.469 -6.777 -23.016 1 32.25 225 SER A O 1
ATOM 1661 N N . PRO A 1 226 ? -19.078 -5.398 -23.75 1 32.03 226 PRO A N 1
ATOM 1662 C CA . PRO A 1 226 ? -19.469 -6.168 -24.938 1 32.03 226 PRO A CA 1
ATOM 1663 C C . PRO A 1 226 ? -18.422 -6.137 -26.031 1 32.03 226 PRO A C 1
ATOM 1665 O O . PRO A 1 226 ? -17.656 -5.176 -26.141 1 32.03 226 PRO A O 1
ATOM 1668 N N . MET B 1 1 ? -3.279 22.094 7.574 1 96 1 MET B N 1
ATOM 1669 C CA . MET B 1 1 ? -3.689 22.297 6.184 1 96 1 MET B CA 1
ATOM 1670 C C . MET B 1 1 ? -4.207 21 5.582 1 96 1 MET B C 1
ATOM 1672 O O . MET B 1 1 ? -3.502 19.984 5.586 1 96 1 MET B O 1
ATOM 1676 N N . VAL B 1 2 ? -5.379 20.969 5.195 1 96.12 2 VAL B N 1
ATOM 1677 C CA . VAL B 1 2 ? -6.008 19.844 4.523 1 96.12 2 VAL B CA 1
ATOM 1678 C C . VAL B 1 2 ? -6.027 20.078 3.016 1 96.12 2 VAL B C 1
ATOM 1680 O O . VAL B 1 2 ? -6.617 21.047 2.539 1 96.12 2 VAL B O 1
ATOM 1683 N N . LEU B 1 3 ? -5.324 19.25 2.32 1 95.06 3 LEU B N 1
ATOM 1684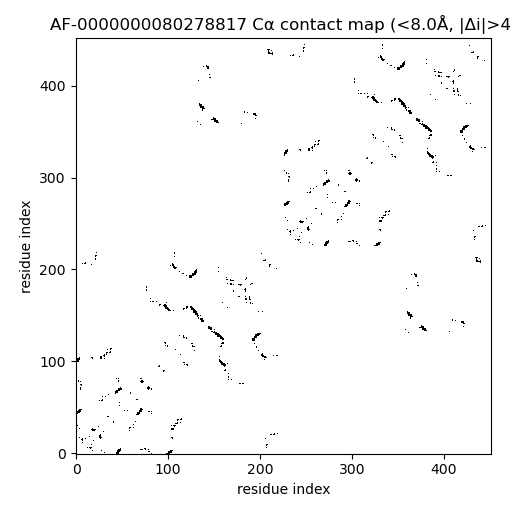 C CA . LEU B 1 3 ? -5.133 19.406 0.883 1 95.06 3 LEU B CA 1
ATOM 1685 C C . LEU B 1 3 ? -6.234 18.688 0.106 1 95.06 3 LEU B C 1
ATOM 1687 O O . LEU B 1 3 ? -6.34 17.469 0.164 1 95.06 3 LEU B O 1
ATOM 1691 N N . ALA B 1 4 ? -7.004 19.391 -0.666 1 90.56 4 ALA B N 1
ATOM 1692 C CA . ALA B 1 4 ? -8.141 18.859 -1.417 1 90.56 4 ALA B CA 1
ATOM 1693 C C . ALA B 1 4 ? -8.109 19.344 -2.865 1 90.56 4 ALA B C 1
ATOM 1695 O O . ALA B 1 4 ? -9.156 19.438 -3.514 1 90.56 4 ALA B O 1
ATOM 1696 N N . SER B 1 5 ? -6.945 19.656 -3.305 1 82.69 5 SER B N 1
ATOM 1697 C CA . SER B 1 5 ? -6.852 20.234 -4.637 1 82.69 5 SER B CA 1
ATOM 1698 C C . SER B 1 5 ? -6.383 19.219 -5.664 1 82.69 5 SER B C 1
ATOM 1700 O O . SER B 1 5 ? -6.051 19.578 -6.797 1 82.69 5 SER B O 1
ATOM 1702 N N . GLY B 1 6 ? -6.176 18.016 -5.199 1 76.44 6 GLY B N 1
ATOM 1703 C CA . GLY B 1 6 ? -5.727 17 -6.137 1 76.44 6 GLY B CA 1
ATOM 1704 C C . GLY B 1 6 ? -6.797 16.594 -7.133 1 76.44 6 GLY B C 1
ATOM 1705 O O . GLY B 1 6 ? -7.988 16.672 -6.832 1 76.44 6 GLY B O 1
ATOM 1706 N N . ALA B 1 7 ? -6.305 16.359 -8.562 1 60.31 7 ALA B N 1
ATOM 1707 C CA . ALA B 1 7 ? -7.207 15.953 -9.641 1 60.31 7 ALA B CA 1
ATOM 1708 C C . ALA B 1 7 ? -7.59 14.484 -9.508 1 60.31 7 ALA B C 1
ATOM 1710 O O . ALA B 1 7 ? -6.766 13.648 -9.125 1 60.31 7 ALA B O 1
ATOM 1711 N N . GLY B 1 8 ? -8.508 14.07 -8.633 1 53.41 8 GLY B N 1
ATOM 1712 C CA . GLY B 1 8 ? -9 12.711 -8.523 1 53.41 8 GLY B CA 1
ATOM 1713 C C . GLY B 1 8 ? -8.875 11.922 -9.812 1 53.41 8 GLY B C 1
ATOM 1714 O O . GLY B 1 8 ? -9.875 11.547 -10.422 1 53.41 8 GLY B O 1
ATOM 1715 N N . THR B 1 9 ? -7.828 12.07 -10.586 1 44.56 9 THR B N 1
ATOM 1716 C CA . THR B 1 9 ? -7.871 11.555 -11.945 1 44.56 9 THR B CA 1
ATOM 1717 C C . THR B 1 9 ? -8.273 10.078 -11.953 1 44.56 9 THR B C 1
ATOM 1719 O O . THR B 1 9 ? -8.883 9.602 -12.914 1 44.56 9 THR B O 1
ATOM 1722 N N . ARG B 1 10 ? -7.777 9.242 -11.188 1 41.34 10 ARG B N 1
ATOM 1723 C CA . ARG B 1 10 ? -8.102 7.836 -11.383 1 41.34 10 ARG B CA 1
ATOM 1724 C C . ARG B 1 10 ? -9.594 7.586 -11.227 1 41.34 10 ARG B C 1
ATOM 1726 O O . ARG B 1 10 ? -10.086 6.504 -11.547 1 41.34 10 ARG B O 1
ATOM 1733 N N . VAL B 1 11 ? -10.195 8.164 -10.25 1 44.91 11 VAL B N 1
ATOM 1734 C CA . VAL B 1 11 ? -11.641 7.93 -10.234 1 44.91 11 VAL B CA 1
ATOM 1735 C C . VAL B 1 11 ? -12.289 8.641 -11.422 1 44.91 11 VAL B C 1
ATOM 1737 O O . VAL B 1 11 ? -12.102 9.844 -11.609 1 44.91 11 VAL B O 1
ATOM 1740 N N . GLY B 1 12 ? -12.109 8.227 -12.477 1 42.03 12 GLY B N 1
ATOM 1741 C CA . GLY B 1 12 ? -12.875 8.641 -13.641 1 42.03 12 GLY B CA 1
ATOM 1742 C C . GLY B 1 12 ? -13.891 9.719 -13.336 1 42.03 12 GLY B C 1
ATOM 1743 O O . GLY B 1 12 ? -14.711 10.07 -14.188 1 42.03 12 GLY B O 1
ATOM 1744 N N . ALA B 1 13 ? -14.281 9.828 -12.148 1 46.25 13 ALA B N 1
ATOM 1745 C CA . ALA B 1 13 ? -15.453 10.68 -11.984 1 46.25 13 ALA B CA 1
ATOM 1746 C C . ALA B 1 13 ? -15.078 12.156 -12.125 1 46.25 13 ALA B C 1
ATOM 1748 O O . ALA B 1 13 ? -13.977 12.562 -11.742 1 46.25 13 ALA B O 1
ATOM 1749 N N . LYS B 1 14 ? -15.742 12.922 -12.836 1 55.41 14 LYS B N 1
ATOM 1750 C CA . LYS B 1 14 ? -15.859 14.367 -12.992 1 55.41 14 LYS B CA 1
ATOM 1751 C C . LYS B 1 14 ? -15.734 15.086 -11.648 1 55.41 14 LYS B C 1
ATOM 1753 O O . LYS B 1 14 ? -15.203 16.188 -11.578 1 55.41 14 LYS B O 1
ATOM 1758 N N . LEU B 1 15 ? -16.047 14.461 -10.57 1 61.19 15 LEU B N 1
ATOM 1759 C CA . LEU B 1 15 ? -16.109 15.117 -9.266 1 61.19 15 LEU B CA 1
ATOM 1760 C C . LEU B 1 15 ? -14.922 14.703 -8.398 1 61.19 15 LEU B C 1
ATOM 1762 O O . LEU B 1 15 ? -14.555 13.523 -8.375 1 61.19 15 LEU B O 1
ATOM 1766 N N . ASN B 1 16 ? -14.219 15.648 -7.863 1 78.25 16 ASN B N 1
ATOM 1767 C CA . ASN B 1 16 ? -13.188 15.461 -6.852 1 78.25 16 ASN B CA 1
ATOM 1768 C C . ASN B 1 16 ? -13.656 14.539 -5.734 1 78.25 16 ASN B C 1
ATOM 1770 O O . ASN B 1 16 ? -14.664 14.812 -5.074 1 78.25 16 ASN B O 1
ATOM 1774 N N . LYS B 1 17 ? -13.055 13.477 -5.516 1 80.31 17 LYS B N 1
ATOM 1775 C CA . LYS B 1 17 ? -13.484 12.383 -4.645 1 80.31 17 LYS B CA 1
ATOM 1776 C C . LYS B 1 17 ? -13.562 12.844 -3.191 1 80.31 17 LYS B C 1
ATOM 1778 O O . LYS B 1 17 ? -14.281 12.242 -2.389 1 80.31 17 LYS B O 1
ATOM 1783 N N . VAL B 1 18 ? -12.953 13.922 -2.814 1 89 18 VAL B N 1
ATOM 1784 C CA . VAL B 1 18 ? -12.922 14.352 -1.42 1 89 18 VAL B CA 1
ATOM 1785 C C . VAL B 1 18 ? -14.242 15.016 -1.05 1 89 18 VAL B C 1
ATOM 1787 O O . VAL B 1 18 ? -14.516 15.266 0.128 1 89 18 VAL B O 1
ATOM 1790 N N . TYR B 1 19 ? -15.086 15.203 -2.055 1 89 19 TYR B N 1
ATOM 1791 C CA . TYR B 1 19 ? -16.391 15.812 -1.788 1 89 19 TYR B CA 1
ATOM 1792 C C . TYR B 1 19 ? -17.5 14.773 -1.895 1 89 19 TYR B C 1
ATOM 1794 O O . TYR B 1 19 ? -18.688 15.109 -1.767 1 89 19 TYR B O 1
ATOM 1802 N N . LEU B 1 20 ? -17.141 13.539 -2.078 1 86.56 20 LEU B N 1
ATOM 1803 C CA . LEU B 1 20 ? -18.141 12.461 -2.098 1 86.56 20 LEU B CA 1
ATOM 1804 C C . LEU B 1 20 ? -18.672 12.188 -0.695 1 86.56 20 LEU B C 1
ATOM 1806 O O . LEU B 1 20 ? -17.953 12.367 0.292 1 86.56 20 LEU B O 1
ATOM 1810 N N . PRO B 1 21 ? -19.891 11.766 -0.67 1 87.44 21 PRO B N 1
ATOM 1811 C CA . PRO B 1 21 ? -20.469 11.453 0.64 1 87.44 21 PRO B CA 1
ATOM 1812 C C . PRO B 1 21 ? -19.938 10.141 1.216 1 87.44 21 PRO B C 1
ATOM 1814 O O . PRO B 1 21 ? -19.719 9.172 0.476 1 87.44 21 PRO B O 1
ATOM 1817 N N . VAL B 1 22 ? -19.688 10.172 2.488 1 86.38 22 VAL B N 1
ATOM 1818 C CA . VAL B 1 22 ? -19.312 8.984 3.248 1 86.38 22 VAL B CA 1
ATOM 1819 C C . VAL B 1 22 ? -19.875 9.078 4.668 1 86.38 22 VAL B C 1
ATOM 1821 O O . VAL B 1 22 ? -19.547 10.016 5.406 1 86.38 22 VAL B O 1
ATOM 1824 N N . ALA B 1 23 ? -20.719 8.07 5.012 1 88.06 23 ALA B N 1
ATOM 1825 C CA . ALA B 1 23 ? -21.375 8.031 6.32 1 88.06 23 ALA B CA 1
ATOM 1826 C C . ALA B 1 23 ? -22.078 9.344 6.621 1 88.06 23 ALA B C 1
ATOM 1828 O O . ALA B 1 23 ? -21.938 9.906 7.707 1 88.06 23 ALA B O 1
ATOM 1829 N N . GLY B 1 24 ? -22.688 9.93 5.676 1 87.56 24 GLY B N 1
ATOM 1830 C CA . GLY B 1 24 ? -23.578 11.062 5.879 1 87.56 24 GLY B CA 1
ATOM 1831 C C . GLY B 1 24 ? -22.891 12.406 5.738 1 87.56 24 GLY B C 1
ATOM 1832 O O . GLY B 1 24 ? -23.531 13.453 5.82 1 87.56 24 GLY B O 1
ATOM 1833 N N . ARG B 1 25 ? -21.625 12.43 5.562 1 91.75 25 ARG B N 1
ATOM 1834 C CA . ARG B 1 25 ? -20.859 13.656 5.379 1 91.75 25 ARG B CA 1
ATOM 1835 C C . ARG B 1 25 ? -19.891 13.531 4.207 1 91.75 25 ARG B C 1
ATOM 1837 O O . ARG B 1 25 ? -19.672 12.43 3.691 1 91.75 25 ARG B O 1
ATOM 1844 N N . ARG B 1 26 ? -19.391 14.664 3.777 1 91.94 26 ARG B N 1
ATOM 1845 C CA . ARG B 1 26 ? -18.391 14.617 2.723 1 91.94 26 ARG B CA 1
ATOM 1846 C C . ARG B 1 26 ? -17.047 14.141 3.266 1 91.94 26 ARG B C 1
ATOM 1848 O O . ARG B 1 26 ? -16.703 14.406 4.422 1 91.94 26 ARG B O 1
ATOM 1855 N N . VAL B 1 27 ? -16.25 13.531 2.465 1 92.25 27 VAL B N 1
ATOM 1856 C CA . VAL B 1 27 ? -14.977 12.922 2.838 1 92.25 27 VAL B CA 1
ATOM 1857 C C . VAL B 1 27 ? -14.102 13.945 3.562 1 92.25 27 VAL B C 1
ATOM 1859 O O . VAL B 1 27 ? -13.609 13.68 4.66 1 92.25 27 VAL B O 1
ATOM 1862 N N . VAL B 1 28 ? -14 15.141 3.049 1 95 28 VAL B N 1
ATOM 1863 C CA . VAL B 1 28 ? -13.078 16.156 3.549 1 95 28 VAL B CA 1
ATOM 1864 C C . VAL B 1 28 ? -13.547 16.656 4.914 1 95 28 VAL B C 1
ATOM 1866 O O . VAL B 1 28 ? -12.734 17.078 5.742 1 95 28 VAL B O 1
ATOM 1869 N N . ALA B 1 29 ? -14.805 16.562 5.238 1 95.44 29 ALA B N 1
ATOM 1870 C CA . ALA B 1 29 ? -15.359 17.062 6.492 1 95.44 29 ALA B CA 1
ATOM 1871 C C . ALA B 1 29 ? -14.836 16.266 7.684 1 95.44 29 ALA B C 1
ATOM 1873 O O . ALA B 1 29 ? -14.656 16.812 8.773 1 95.44 29 ALA B O 1
ATOM 1874 N N . TRP B 1 30 ? -14.578 15.055 7.465 1 94.81 30 TRP B N 1
ATOM 1875 C CA . TRP B 1 30 ? -14.148 14.172 8.539 1 94.81 30 TRP B CA 1
ATOM 1876 C C . TRP B 1 30 ? -12.758 14.562 9.039 1 94.81 30 TRP B C 1
ATOM 1878 O O . TRP B 1 30 ? -12.531 14.656 10.25 1 94.81 30 TRP B O 1
ATOM 1888 N N . SER B 1 31 ? -11.875 14.797 8.094 1 95.94 31 SER B N 1
ATOM 1889 C CA . SER B 1 31 ? -10.531 15.219 8.484 1 95.94 31 SER B CA 1
ATOM 1890 C C . SER B 1 31 ? -10.57 16.578 9.18 1 95.94 31 SER B C 1
ATOM 1892 O O . SER B 1 31 ? -9.875 16.797 10.172 1 95.94 31 SER B O 1
ATOM 1894 N N . LEU B 1 32 ? -11.367 17.516 8.633 1 97 32 LEU B N 1
ATOM 1895 C CA . LEU B 1 32 ? -11.484 18.828 9.242 1 97 32 LEU B CA 1
ATOM 1896 C C . LEU B 1 32 ? -11.969 18.719 10.688 1 97 32 LEU B C 1
ATOM 1898 O O . LEU B 1 32 ? -11.43 19.391 11.578 1 97 32 LEU B O 1
ATOM 1902 N N . ASP B 1 33 ? -12.922 17.844 10.891 1 96 33 ASP B N 1
ATOM 1903 C CA . ASP B 1 33 ? -13.461 17.641 12.234 1 96 33 ASP B CA 1
ATOM 1904 C C . ASP B 1 33 ? -12.398 17.078 13.172 1 96 33 ASP B C 1
ATOM 1906 O O . ASP B 1 33 ? -12.281 17.516 14.32 1 96 33 ASP B O 1
ATOM 1910 N N . ALA B 1 34 ? -11.695 16.109 12.727 1 96.5 34 ALA B N 1
ATOM 1911 C CA . ALA B 1 34 ? -10.641 15.508 13.539 1 96.5 34 ALA B CA 1
ATOM 1912 C C . ALA B 1 34 ? -9.602 16.547 13.953 1 96.5 34 ALA B C 1
ATOM 1914 O O . ALA B 1 34 ? -9.195 16.594 15.117 1 96.5 34 ALA B O 1
ATOM 1915 N N . PHE B 1 35 ? -9.195 17.406 13.047 1 97.69 35 PHE B N 1
ATOM 1916 C CA . PHE B 1 35 ? -8.203 18.438 13.336 1 97.69 35 PHE B CA 1
ATOM 1917 C C . PHE B 1 35 ? -8.75 19.453 14.312 1 97.69 35 PHE B C 1
ATOM 1919 O O . PHE B 1 35 ? -8.039 19.922 15.203 1 97.69 35 PHE B O 1
ATOM 1926 N N . ALA B 1 36 ? -10 19.812 14.18 1 96.62 36 ALA B N 1
ATOM 1927 C CA . ALA B 1 36 ? -10.625 20.828 15.016 1 96.62 36 ALA B CA 1
ATOM 1928 C C . ALA B 1 36 ? -10.688 20.375 16.469 1 96.62 36 ALA B C 1
ATOM 1930 O O . ALA B 1 36 ? -10.773 21.203 17.391 1 96.62 36 ALA B O 1
ATOM 1931 N N . ARG B 1 37 ? -10.555 19.109 16.688 1 95.69 37 ARG B N 1
ATOM 1932 C CA . ARG B 1 37 ? -10.695 18.562 18.031 1 95.69 37 ARG B CA 1
ATOM 1933 C C . ARG B 1 37 ? -9.344 18.453 18.734 1 95.69 37 ARG B C 1
ATOM 1935 O O . ARG B 1 37 ? -9.266 18.062 19.891 1 95.69 37 ARG B O 1
ATOM 1942 N N . VAL B 1 38 ? -8.328 18.781 18.109 1 97.25 38 VAL B N 1
ATOM 1943 C CA . VAL B 1 38 ? -6.992 18.594 18.656 1 97.25 38 VAL B CA 1
ATOM 1944 C C . VAL B 1 38 ? -6.492 19.891 19.281 1 97.25 38 VAL B C 1
ATOM 1946 O O . VAL B 1 38 ? -6.324 20.891 18.578 1 97.25 38 VAL B O 1
ATOM 1949 N N . PRO B 1 39 ? -6.254 19.859 20.578 1 96.12 39 PRO B N 1
ATOM 1950 C CA . PRO B 1 39 ? -5.637 21.047 21.188 1 96.12 39 PRO B CA 1
ATOM 1951 C C . PRO B 1 39 ? -4.305 21.422 20.531 1 96.12 39 PRO B C 1
ATOM 1953 O O . PRO B 1 39 ? -3.506 20.531 20.203 1 96.12 39 PRO B O 1
ATOM 1956 N N . GLY B 1 40 ? -4.121 22.656 20.266 1 95 40 GLY B N 1
ATOM 1957 C CA . GLY B 1 40 ? -2.879 23.109 19.672 1 95 40 GLY B CA 1
ATOM 1958 C C . GLY B 1 40 ? -3.014 23.438 18.203 1 95 40 GLY B C 1
ATOM 1959 O O . GLY B 1 40 ? -2.156 24.125 17.625 1 95 40 GLY B O 1
ATOM 1960 N N . ILE B 1 41 ? -4.062 22.891 17.609 1 96.06 41 ILE B N 1
ATOM 1961 C CA . ILE B 1 41 ? -4.379 23.297 16.25 1 96.06 41 ILE B CA 1
ATOM 1962 C C . ILE B 1 41 ? -5.262 24.547 16.266 1 96.06 41 ILE B C 1
ATOM 1964 O O . ILE B 1 41 ? -6.457 24.453 16.562 1 96.06 41 ILE B O 1
ATOM 1968 N N . ASP B 1 42 ? -4.691 25.625 15.852 1 94 42 ASP B N 1
ATOM 1969 C CA . ASP B 1 42 ? -5.41 26.891 16 1 94 42 ASP B CA 1
ATOM 1970 C C . ASP B 1 42 ? -5.887 27.406 14.648 1 94 42 ASP B C 1
ATOM 1972 O O . ASP B 1 42 ? -6.801 28.234 14.586 1 94 42 ASP B O 1
ATOM 1976 N N . VAL B 1 43 ? -5.227 27.047 13.695 1 96.81 43 VAL B N 1
ATOM 1977 C CA . VAL B 1 43 ? -5.559 27.484 12.344 1 96.81 43 VAL B CA 1
ATOM 1978 C C . VAL B 1 43 ? -5.836 26.281 11.461 1 96.81 43 VAL B C 1
ATOM 1980 O O . VAL B 1 43 ? -5.047 25.328 11.43 1 96.81 43 VAL B O 1
ATOM 1983 N N . LEU B 1 44 ? -6.922 26.266 10.852 1 97.44 44 LEU B N 1
ATOM 1984 C CA . LEU B 1 44 ? -7.277 25.25 9.875 1 97.44 44 LEU B CA 1
ATOM 1985 C C . LEU B 1 44 ? -7.422 25.859 8.484 1 97.44 44 LEU B C 1
ATOM 1987 O O . LEU B 1 44 ? -8.117 26.859 8.305 1 97.44 44 LEU B O 1
ATOM 1991 N N . VAL B 1 45 ? -6.723 25.297 7.52 1 98.25 45 VAL B N 1
ATOM 1992 C CA . VAL B 1 45 ? -6.75 25.766 6.133 1 98.25 45 VAL B CA 1
ATOM 1993 C C . VAL B 1 45 ? -7.203 24.625 5.219 1 98.25 45 VAL B C 1
ATOM 1995 O O . VAL B 1 45 ? -6.699 23.5 5.316 1 98.25 45 VAL B O 1
ATOM 1998 N N . LEU B 1 46 ? -8.141 24.859 4.418 1 98 46 LEU B N 1
ATOM 1999 C CA . LEU B 1 46 ? -8.57 23.953 3.357 1 98 46 LEU B CA 1
ATOM 2000 C C . LEU B 1 46 ? -8.109 24.453 1.992 1 98 46 LEU B C 1
ATOM 2002 O O . LEU B 1 46 ? -8.469 25.562 1.578 1 98 46 LEU B O 1
ATOM 2006 N N . VAL B 1 47 ? -7.281 23.688 1.358 1 97.88 47 VAL B N 1
ATOM 2007 C CA . VAL B 1 47 ? -6.762 24.031 0.042 1 97.88 47 VAL B CA 1
ATOM 2008 C C . VAL B 1 47 ? -7.594 23.359 -1.044 1 97.88 47 VAL B C 1
ATOM 2010 O O . VAL B 1 47 ? -7.676 22.125 -1.09 1 97.88 47 VAL B O 1
ATOM 2013 N N . ILE B 1 48 ? -8.164 24.125 -1.928 1 96.38 48 ILE B N 1
ATOM 2014 C CA . ILE B 1 48 ? -9.117 23.547 -2.875 1 96.38 48 ILE B CA 1
ATOM 2015 C C . ILE B 1 48 ? -8.789 24.016 -4.289 1 96.38 48 ILE B C 1
ATOM 2017 O O . ILE B 1 48 ? -8.031 24.984 -4.469 1 96.38 48 ILE B O 1
ATOM 2021 N N . ARG B 1 49 ? -9.359 23.312 -5.281 1 93.62 49 ARG B N 1
ATOM 2022 C CA . ARG B 1 49 ? -9.422 23.875 -6.629 1 93.62 49 ARG B CA 1
ATOM 2023 C C . ARG B 1 49 ? -10.43 25.016 -6.711 1 93.62 49 ARG B C 1
ATOM 2025 O O . ARG B 1 49 ? -11.492 24.953 -6.09 1 93.62 49 ARG B O 1
ATOM 2032 N N . PRO B 1 50 ? -10.047 25.969 -7.516 1 92.44 50 PRO B N 1
ATOM 2033 C CA . PRO B 1 50 ? -11 27.062 -7.66 1 92.44 50 PRO B CA 1
ATOM 2034 C C . PRO B 1 50 ? -12.391 26.594 -8.055 1 92.44 50 PRO B C 1
ATOM 2036 O O . PRO B 1 50 ? -13.398 27.125 -7.566 1 92.44 50 PRO B O 1
ATOM 2039 N N . GLN B 1 51 ? -12.531 25.609 -8.867 1 91.44 51 GLN B N 1
ATOM 2040 C CA . GLN B 1 51 ? -13.812 25.125 -9.367 1 91.44 51 GLN B CA 1
ATOM 2041 C C . GLN B 1 51 ? -14.602 24.422 -8.266 1 91.44 51 GLN B C 1
ATOM 2043 O O . GLN B 1 51 ? -15.805 24.172 -8.414 1 91.44 51 GLN B O 1
ATOM 2048 N N . ASP B 1 52 ? -13.945 24.125 -7.203 1 92.62 52 ASP B N 1
ATOM 2049 C CA . ASP B 1 52 ? -14.602 23.375 -6.129 1 92.62 52 ASP B CA 1
ATOM 2050 C C . ASP B 1 52 ? -15.07 24.328 -5.023 1 92.62 52 ASP B C 1
ATOM 2052 O O . ASP B 1 52 ? -15.445 23.875 -3.936 1 92.62 52 ASP B O 1
ATOM 2056 N N . THR B 1 53 ? -15.055 25.594 -5.262 1 94.5 53 THR B N 1
ATOM 2057 C CA . THR B 1 53 ? -15.352 26.594 -4.242 1 94.5 53 THR B CA 1
ATOM 2058 C C . THR B 1 53 ? -16.75 26.391 -3.67 1 94.5 53 THR B C 1
ATOM 2060 O O . THR B 1 53 ? -16.938 26.453 -2.455 1 94.5 53 THR B O 1
ATOM 2063 N N . GLY B 1 54 ? -17.703 26.141 -4.531 1 93.44 54 GLY B N 1
ATOM 2064 C CA . GLY B 1 54 ? -19.062 25.922 -4.07 1 93.44 54 GLY B CA 1
ATOM 2065 C C . GLY B 1 54 ? -19.188 24.75 -3.115 1 93.44 54 GLY B C 1
ATOM 2066 O O . GLY B 1 54 ? -19.766 24.891 -2.033 1 93.44 54 GLY B O 1
ATOM 2067 N N . LEU B 1 55 ? -18.656 23.656 -3.455 1 92.12 55 LEU B N 1
ATOM 2068 C CA . LEU B 1 55 ? -18.703 22.453 -2.623 1 92.12 55 LEU B CA 1
ATOM 2069 C C . LEU B 1 55 ? -17.953 22.688 -1.31 1 92.12 55 LEU B C 1
ATOM 2071 O O . LEU B 1 55 ? -18.422 22.266 -0.247 1 92.12 55 LEU B O 1
ATOM 2075 N N . ALA B 1 56 ? -16.844 23.328 -1.409 1 94.75 56 ALA B N 1
ATOM 2076 C CA . ALA B 1 56 ? -16.047 23.609 -0.218 1 94.75 56 ALA B CA 1
ATOM 2077 C C . ALA B 1 56 ? -16.828 24.469 0.77 1 94.75 56 ALA B C 1
ATOM 2079 O O . ALA B 1 56 ? -16.828 24.203 1.975 1 94.75 56 ALA B O 1
ATOM 2080 N N . ARG B 1 57 ? -17.469 25.438 0.267 1 94.94 57 ARG B N 1
ATOM 2081 C CA . ARG B 1 57 ? -18.234 26.344 1.122 1 94.94 57 ARG B CA 1
ATOM 2082 C C . ARG B 1 57 ? -19.391 25.609 1.793 1 94.94 57 ARG B C 1
ATOM 2084 O O . ARG B 1 57 ? -19.734 25.891 2.943 1 94.94 57 ARG B O 1
ATOM 2091 N N . GLU B 1 58 ? -19.969 24.719 1.095 1 93.5 58 GLU B N 1
ATOM 2092 C CA . GLU B 1 58 ? -21.016 23.891 1.686 1 93.5 58 GLU B CA 1
ATOM 2093 C C . GLU B 1 58 ? -20.484 23.094 2.867 1 93.5 58 GLU B C 1
ATOM 2095 O O . GLU B 1 58 ? -21.125 23.016 3.916 1 93.5 58 GLU B O 1
ATOM 2100 N N . VAL B 1 59 ? -19.375 22.516 2.648 1 93.81 59 VAL B N 1
ATOM 2101 C CA . VAL B 1 59 ? -18.75 21.719 3.697 1 93.81 59 VAL B CA 1
ATOM 2102 C C . VAL B 1 59 ? -18.438 22.609 4.902 1 93.81 59 VAL B C 1
ATOM 2104 O O . VAL B 1 59 ? -18.719 22.234 6.043 1 93.81 59 VAL B O 1
ATOM 2107 N N . LEU B 1 60 ? -17.922 23.766 4.66 1 94.88 60 LEU B N 1
ATOM 2108 C CA . LEU B 1 60 ? -17.469 24.672 5.723 1 94.88 60 LEU B CA 1
ATOM 2109 C C . LEU B 1 60 ? -18.656 25.266 6.461 1 94.88 60 LEU B C 1
ATOM 2111 O O . LEU B 1 60 ? -18.562 25.594 7.648 1 94.88 60 LEU B O 1
ATOM 2115 N N . ALA B 1 61 ? -19.734 25.453 5.77 1 93.19 61 ALA B N 1
ATOM 2116 C CA . ALA B 1 61 ? -20.922 26.016 6.387 1 93.19 61 ALA B CA 1
ATOM 2117 C C . ALA B 1 61 ? -21.453 25.094 7.496 1 93.19 61 ALA B C 1
ATOM 2119 O O . ALA B 1 61 ? -22.016 25.578 8.484 1 93.19 61 ALA B O 1
ATOM 2120 N N . ALA B 1 62 ? -21.188 23.844 7.332 1 90.56 62 ALA B N 1
ATOM 2121 C CA . ALA B 1 62 ? -21.672 22.859 8.305 1 90.56 62 ALA B CA 1
ATOM 2122 C C . ALA B 1 62 ? -20.625 22.594 9.383 1 90.56 62 ALA B C 1
ATOM 2124 O O . ALA B 1 62 ? -20.891 21.891 10.352 1 90.56 62 ALA B O 1
ATOM 2125 N N . HIS B 1 63 ? -19.516 23.156 9.219 1 90.81 63 HIS B N 1
ATOM 2126 C CA . HIS B 1 63 ? -18.406 22.906 10.141 1 90.81 63 HIS B CA 1
ATOM 2127 C C . HIS B 1 63 ? -18.391 23.906 11.281 1 90.81 63 HIS B C 1
ATOM 2129 O O . HIS B 1 63 ? -18.484 25.125 11.039 1 90.81 63 HIS B O 1
ATOM 2135 N N . PRO B 1 64 ? -18.219 23.484 12.414 1 86.81 64 PRO B N 1
ATOM 2136 C CA . PRO B 1 64 ? -18.344 24.375 13.57 1 86.81 64 PRO B CA 1
ATOM 2137 C C . PRO B 1 64 ? -17.156 25.328 13.711 1 86.81 64 PRO B C 1
ATOM 2139 O O . PRO B 1 64 ? -17.312 26.438 14.234 1 86.81 64 PRO B O 1
ATOM 2142 N N . ALA B 1 65 ? -16.016 24.922 13.336 1 90.12 65 ALA B N 1
ATOM 2143 C CA . ALA B 1 65 ? -14.82 25.734 13.508 1 90.12 65 ALA B CA 1
ATOM 2144 C C . ALA B 1 65 ? -14.523 26.562 12.258 1 90.12 65 ALA B C 1
ATOM 2146 O O . ALA B 1 65 ? -14.992 26.219 11.164 1 90.12 65 ALA B O 1
ATOM 2147 N N . GLU B 1 66 ? -13.836 27.672 12.5 1 93.38 66 GLU B N 1
ATOM 2148 C CA . GLU B 1 66 ? -13.391 28.484 11.367 1 93.38 66 GLU B CA 1
ATOM 2149 C C . GLU B 1 66 ? -12.32 27.75 10.555 1 93.38 66 GLU B C 1
ATOM 2151 O O . GLU B 1 66 ? -11.383 27.188 11.125 1 93.38 66 GLU B O 1
ATOM 2156 N N . VAL B 1 67 ? -12.539 27.703 9.289 1 97.06 67 VAL B N 1
ATOM 2157 C CA . VAL B 1 67 ? -11.586 27.109 8.352 1 97.06 67 VAL B CA 1
ATOM 2158 C C . VAL B 1 67 ? -11.281 28.109 7.234 1 97.06 67 VAL B C 1
ATOM 2160 O O . VAL B 1 67 ? -12.195 28.641 6.609 1 97.06 67 VAL B O 1
ATOM 2163 N N . GLU B 1 68 ? -10.07 28.453 7.055 1 97.56 68 GLU B N 1
ATOM 2164 C CA . GLU B 1 68 ? -9.656 29.344 5.98 1 97.56 68 GLU B CA 1
ATOM 2165 C C . GLU B 1 68 ? -9.57 28.609 4.648 1 97.56 68 GLU B C 1
ATOM 2167 O O . GLU B 1 68 ? -9.117 27.469 4.598 1 97.56 68 GLU B O 1
ATOM 2172 N N . LEU B 1 69 ? -10.047 29.266 3.598 1 97.31 69 LEU B N 1
ATOM 2173 C CA . LEU B 1 69 ? -10.047 28.672 2.264 1 97.31 69 LEU B CA 1
ATOM 2174 C C . LEU B 1 69 ? -8.922 29.25 1.413 1 97.31 69 LEU B C 1
ATOM 2176 O O . LEU B 1 69 ? -8.773 30.484 1.336 1 97.31 69 LEU B O 1
ATOM 2180 N N . VAL B 1 70 ? -8.125 28.422 0.845 1 97.88 70 VAL B N 1
ATOM 2181 C CA . VAL B 1 70 ? -7.039 28.828 -0.043 1 97.88 70 VAL B CA 1
ATOM 2182 C C . VAL B 1 70 ? -7.137 28.062 -1.36 1 97.88 70 VAL B C 1
ATOM 2184 O O . VAL B 1 70 ? -7.43 26.859 -1.369 1 97.88 70 VAL B O 1
ATOM 2187 N N . HIS B 1 71 ? -6.902 28.734 -2.463 1 97.12 71 HIS B N 1
ATOM 2188 C CA . HIS B 1 71 ? -6.852 28.062 -3.75 1 97.12 71 HIS B CA 1
ATOM 2189 C C . HIS B 1 71 ? -5.477 27.438 -3.988 1 97.12 71 HIS B C 1
ATOM 2191 O O . HIS B 1 71 ? -4.453 28.094 -3.787 1 97.12 71 HIS B O 1
ATOM 2197 N N . GLY B 1 72 ? -5.512 26.156 -4.371 1 95.81 72 GLY B N 1
ATOM 2198 C CA . GLY B 1 72 ? -4.281 25.438 -4.664 1 95.81 72 GLY B CA 1
ATOM 2199 C C . GLY B 1 72 ? -3.658 25.844 -5.988 1 95.81 72 GLY B C 1
ATOM 2200 O O . GLY B 1 72 ? -4.164 26.734 -6.672 1 95.81 72 GLY B O 1
ATOM 2201 N N . GLY B 1 73 ? -2.443 25.219 -6.234 1 92.88 73 GLY B N 1
ATOM 2202 C CA . GLY B 1 73 ? -1.746 25.422 -7.492 1 92.88 73 GLY B CA 1
ATOM 2203 C C . GLY B 1 73 ? -1.949 24.281 -8.477 1 92.88 73 GLY B C 1
ATOM 2204 O O . GLY B 1 73 ? -2.912 23.516 -8.359 1 92.88 73 GLY B O 1
ATOM 2205 N N . ALA B 1 74 ? -1.073 24.219 -9.438 1 89.06 74 ALA B N 1
ATOM 2206 C CA . ALA B 1 74 ? -1.167 23.219 -10.508 1 89.06 74 ALA B CA 1
ATOM 2207 C C . ALA B 1 74 ? -0.705 21.844 -10.031 1 89.06 74 ALA B C 1
ATOM 2209 O O . ALA B 1 74 ? -1.059 20.828 -10.625 1 89.06 74 ALA B O 1
ATOM 2210 N N . THR B 1 75 ? 0.067 21.859 -9.023 1 90.81 75 THR B N 1
ATOM 2211 C CA . THR B 1 75 ? 0.614 20.625 -8.461 1 90.81 75 THR B CA 1
ATOM 2212 C C . THR B 1 75 ? 0.372 20.578 -6.957 1 90.81 75 THR B C 1
ATOM 2214 O O . THR B 1 75 ? -0.043 21.562 -6.352 1 90.81 75 THR B O 1
ATOM 2217 N N . ARG B 1 76 ? 0.572 19.406 -6.426 1 91.5 76 ARG B N 1
ATOM 2218 C CA . ARG B 1 76 ? 0.496 19.266 -4.973 1 91.5 76 ARG B CA 1
ATOM 2219 C C . ARG B 1 76 ? 1.448 20.234 -4.281 1 91.5 76 ARG B C 1
ATOM 2221 O O . ARG B 1 76 ? 1.066 20.922 -3.328 1 91.5 76 ARG B O 1
ATOM 2228 N N . GLN B 1 77 ? 2.666 20.234 -4.738 1 93.94 77 GLN B N 1
ATOM 2229 C CA . GLN B 1 77 ? 3.676 21.109 -4.164 1 93.94 77 GLN B CA 1
ATOM 2230 C C . GLN B 1 77 ? 3.262 22.578 -4.281 1 93.94 77 GLN B C 1
ATOM 2232 O O . GLN B 1 77 ? 3.447 23.359 -3.346 1 93.94 77 GLN B O 1
ATOM 2237 N N . GLY B 1 78 ? 2.736 22.875 -5.469 1 94.69 78 GLY B N 1
ATOM 2238 C CA . GLY B 1 78 ? 2.23 24.219 -5.652 1 94.69 78 GLY B CA 1
ATOM 2239 C C . GLY B 1 78 ? 1.098 24.562 -4.707 1 94.69 78 GLY B C 1
ATOM 2240 O O . GLY B 1 78 ? 1.013 25.703 -4.215 1 94.69 78 GLY B O 1
ATOM 2241 N N . SER B 1 79 ? 0.172 23.656 -4.504 1 96 79 SER B N 1
ATOM 2242 C CA . SER B 1 79 ? -0.932 23.844 -3.57 1 96 79 SER B CA 1
ATOM 2243 C C . SER B 1 79 ? -0.423 24.062 -2.148 1 96 79 SER B C 1
ATOM 2245 O O . SER B 1 79 ? -0.906 24.938 -1.441 1 96 79 SER B O 1
ATOM 2247 N N . GLU B 1 80 ? 0.568 23.25 -1.729 1 97.19 80 GLU B N 1
ATOM 2248 C CA . GLU B 1 80 ? 1.168 23.406 -0.406 1 97.19 80 GLU B CA 1
ATOM 2249 C C . GLU B 1 80 ? 1.836 24.766 -0.248 1 97.19 80 GLU B C 1
ATOM 2251 O O . GLU B 1 80 ? 1.702 25.406 0.794 1 97.19 80 GLU B O 1
ATOM 2256 N N . LEU B 1 81 ? 2.518 25.172 -1.3 1 97.56 81 LEU B N 1
ATOM 2257 C CA . LEU B 1 81 ? 3.195 26.469 -1.261 1 97.56 81 LEU B CA 1
ATOM 2258 C C . LEU B 1 81 ? 2.189 27.609 -1.13 1 97.56 81 LEU B C 1
ATOM 2260 O O . LEU B 1 81 ? 2.4 28.531 -0.353 1 97.56 81 LEU B O 1
ATOM 2264 N N . ASN B 1 82 ? 1.118 27.578 -1.923 1 97.94 82 ASN B N 1
ATOM 2265 C CA . ASN B 1 82 ? 0.082 28.609 -1.817 1 97.94 82 ASN B CA 1
ATOM 2266 C C . ASN B 1 82 ? -0.446 28.719 -0.39 1 97.94 82 ASN B C 1
ATOM 2268 O O . ASN B 1 82 ? -0.632 29.828 0.119 1 97.94 82 ASN B O 1
ATOM 2272 N N . ALA B 1 83 ? -0.695 27.594 0.191 1 98.31 83 ALA B N 1
ATOM 2273 C CA . ALA B 1 83 ? -1.203 27.578 1.561 1 98.31 83 ALA B CA 1
ATOM 2274 C C . ALA B 1 83 ? -0.167 28.125 2.537 1 98.31 83 ALA B C 1
ATOM 2276 O O . ALA B 1 83 ? -0.507 28.875 3.453 1 98.31 83 ALA B O 1
ATOM 2277 N N . LEU B 1 84 ? 1.095 27.75 2.381 1 98.44 84 LEU B N 1
ATOM 2278 C CA . LEU B 1 84 ? 2.168 28.234 3.236 1 98.44 84 LEU B CA 1
ATOM 2279 C C . LEU B 1 84 ? 2.309 29.75 3.107 1 98.44 84 LEU B C 1
ATOM 2281 O O . LEU B 1 84 ? 2.49 30.453 4.105 1 98.44 84 LEU B O 1
ATOM 2285 N N . ARG B 1 85 ? 2.215 30.25 1.916 1 98.5 85 ARG B N 1
ATOM 2286 C CA . ARG B 1 85 ? 2.303 31.688 1.685 1 98.5 85 ARG B CA 1
ATOM 2287 C C .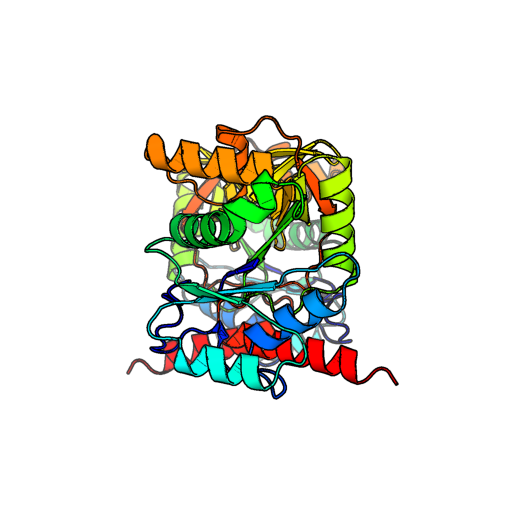 ARG B 1 85 ? 1.133 32.438 2.332 1 98.5 85 ARG B C 1
ATOM 2289 O O . ARG B 1 85 ? 1.295 33.531 2.846 1 98.5 85 ARG B O 1
ATOM 2296 N N . HIS B 1 86 ? -0.015 31.812 2.211 1 98.44 86 HIS B N 1
ATOM 2297 C CA . HIS B 1 86 ? -1.188 32.344 2.887 1 98.44 86 HIS B CA 1
ATOM 2298 C C . HIS B 1 86 ? -0.935 32.531 4.383 1 98.44 86 HIS B C 1
ATOM 2300 O O . HIS B 1 86 ? -1.449 33.469 5.004 1 98.44 86 HIS B O 1
ATOM 2306 N N . LEU B 1 87 ? -0.124 31.656 4.965 1 98.31 87 LEU B N 1
ATOM 2307 C CA . LEU B 1 87 ? 0.153 31.656 6.398 1 98.31 87 LEU B CA 1
ATOM 2308 C C . LEU B 1 87 ? 1.471 32.344 6.699 1 98.31 87 LEU B C 1
ATOM 2310 O O . LEU B 1 87 ? 1.902 32.406 7.852 1 98.31 87 LEU B O 1
ATOM 2314 N N . ALA B 1 88 ? 2.139 32.938 5.785 1 98.5 88 ALA B N 1
ATOM 2315 C CA . ALA B 1 88 ? 3.529 33.375 5.863 1 98.5 88 ALA B CA 1
ATOM 2316 C C . ALA B 1 88 ? 3.725 34.375 7 1 98.5 88 ALA B C 1
ATOM 2318 O O . ALA B 1 88 ? 4.656 34.25 7.797 1 98.5 88 ALA B O 1
ATOM 2319 N N . SER B 1 89 ? 2.895 35.375 7.062 1 98.38 89 SER B N 1
ATOM 2320 C CA . SER B 1 89 ? 3.047 36.406 8.078 1 98.38 89 SER B CA 1
ATOM 2321 C C . SER B 1 89 ? 2.947 35.844 9.484 1 98.38 89 SER B C 1
ATOM 2323 O O . SER B 1 89 ? 3.713 36.219 10.375 1 98.38 89 SER B O 1
ATOM 2325 N N . ARG B 1 90 ? 2.01 34.906 9.719 1 98.38 90 ARG B N 1
ATOM 2326 C CA . ARG B 1 90 ? 1.822 34.281 11.023 1 98.38 90 ARG B CA 1
ATOM 2327 C C . ARG B 1 90 ? 2.959 33.312 11.336 1 98.38 90 ARG B C 1
ATOM 2329 O O . ARG B 1 90 ? 3.32 33.125 12.5 1 98.38 90 ARG B O 1
ATOM 2336 N N . ILE B 1 91 ? 3.488 32.656 10.266 1 98.19 91 ILE B N 1
ATOM 2337 C C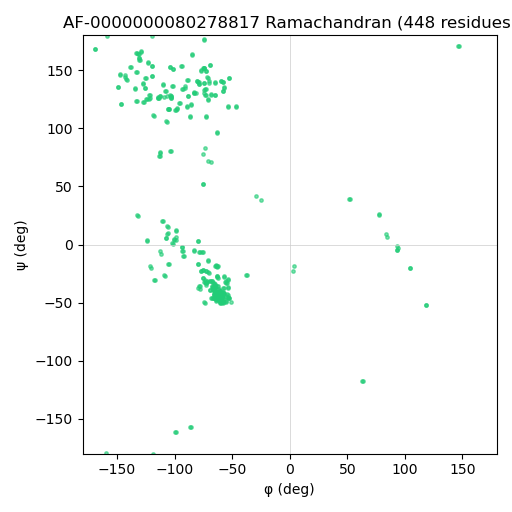A . ILE B 1 91 ? 4.66 31.812 10.438 1 98.19 91 ILE B CA 1
ATOM 2338 C C . ILE B 1 91 ? 5.867 32.656 10.828 1 98.19 91 ILE B C 1
ATOM 2340 O O . ILE B 1 91 ? 6.574 32.344 11.789 1 98.19 91 ILE B O 1
ATOM 2344 N N . GLU B 1 92 ? 6.09 33.781 10.141 1 97.62 92 GLU B N 1
ATOM 2345 C CA . GLU B 1 92 ? 7.242 34.656 10.344 1 97.62 92 GLU B CA 1
ATOM 2346 C C . GLU B 1 92 ? 7.203 35.312 11.711 1 97.62 92 GLU B C 1
ATOM 2348 O O . GLU B 1 92 ? 8.242 35.531 12.336 1 97.62 92 GLU B O 1
ATOM 2353 N N . SER B 1 93 ? 6.02 35.594 12.203 1 97.69 93 SER B N 1
ATOM 2354 C CA . SER B 1 93 ? 5.879 36.25 13.5 1 97.69 93 SER B CA 1
ATOM 2355 C C . SER B 1 93 ? 6.039 35.25 14.641 1 97.69 93 SER B C 1
ATOM 2357 O O . SER B 1 93 ? 6.18 35.625 15.805 1 97.69 93 SER B O 1
ATOM 2359 N N . GLY B 1 94 ? 5.926 33.969 14.305 1 96.5 94 GLY B N 1
ATOM 2360 C CA . GLY B 1 94 ? 6.035 32.938 15.32 1 96.5 94 GLY B CA 1
ATOM 2361 C C . GLY B 1 94 ? 4.695 32.5 15.883 1 96.5 94 GLY B C 1
ATOM 2362 O O . GLY B 1 94 ? 4.625 31.594 16.703 1 96.5 94 GLY B O 1
ATOM 2363 N N . GLU B 1 95 ? 3.646 33.156 15.414 1 97.5 95 GLU B N 1
ATOM 2364 C CA . GLU B 1 95 ? 2.303 32.75 15.836 1 97.5 95 GLU B CA 1
ATOM 2365 C C . GLU B 1 95 ? 2.021 31.297 15.492 1 97.5 95 GLU B C 1
ATOM 2367 O O . GLU B 1 95 ? 1.383 30.578 16.266 1 97.5 95 GLU B O 1
ATOM 2372 N N . ILE B 1 96 ? 2.439 30.891 14.344 1 98 96 ILE B N 1
ATOM 2373 C CA . ILE B 1 96 ? 2.369 29.5 13.906 1 98 96 ILE B CA 1
ATOM 2374 C C . ILE B 1 96 ? 3.76 28.875 13.961 1 98 96 ILE B C 1
ATOM 2376 O O . ILE B 1 96 ? 4.676 29.312 13.266 1 98 96 ILE B O 1
ATOM 2380 N N . ASP B 1 97 ? 3.883 27.906 14.781 1 98.38 97 ASP B N 1
ATOM 2381 C CA . ASP B 1 97 ? 5.211 27.328 14.984 1 98.38 97 ASP B CA 1
ATOM 2382 C C . ASP B 1 97 ? 5.34 25.984 14.289 1 98.38 97 ASP B C 1
ATOM 2384 O O . ASP B 1 97 ? 6.449 25.469 14.133 1 98.38 97 ASP B O 1
ATOM 2388 N N . ALA B 1 98 ? 4.234 25.391 13.938 1 98.44 98 ALA B N 1
ATOM 2389 C CA . ALA B 1 98 ? 4.199 24.094 13.266 1 98.44 98 ALA B CA 1
ATOM 2390 C C . ALA B 1 98 ? 3.078 24.031 12.234 1 98.4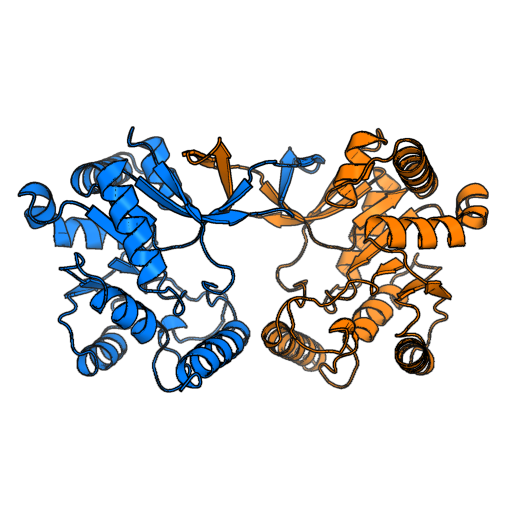4 98 ALA B C 1
ATOM 2392 O O . ALA B 1 98 ? 2.023 24.656 12.422 1 98.44 98 ALA B O 1
ATOM 2393 N N . VAL B 1 99 ? 3.355 23.344 11.164 1 98.5 99 VAL B N 1
ATOM 2394 C CA . VAL B 1 99 ? 2.354 23.125 10.125 1 98.5 99 VAL B CA 1
ATOM 2395 C C . VAL B 1 99 ? 2.178 21.625 9.883 1 98.5 99 VAL B C 1
ATOM 2397 O O . VAL B 1 99 ? 3.156 20.891 9.703 1 98.5 99 VAL B O 1
ATOM 2400 N N . LEU B 1 100 ? 0.992 21.141 9.969 1 98.44 100 LEU B N 1
ATOM 2401 C CA . LEU B 1 100 ? 0.632 19.781 9.594 1 98.44 100 LEU B CA 1
ATOM 2402 C C . LEU B 1 100 ? -0.079 19.75 8.242 1 98.44 100 LEU B C 1
ATOM 2404 O O . LEU B 1 100 ? -1.022 20.516 8.023 1 98.44 100 LEU B O 1
ATOM 2408 N N . LEU B 1 101 ? 0.44 18.938 7.312 1 97.94 101 LEU B N 1
ATOM 2409 C CA . LEU B 1 101 ? -0.138 18.75 5.988 1 97.94 101 LEU B CA 1
ATOM 2410 C C . LEU B 1 101 ? -0.886 17.422 5.906 1 97.94 101 LEU B C 1
ATOM 2412 O O . LEU B 1 101 ? -0.32 16.359 6.199 1 97.94 101 LEU B O 1
ATOM 2416 N N . HIS B 1 102 ? -2.1 17.422 5.477 1 97.5 102 HIS B N 1
ATOM 2417 C CA . HIS B 1 102 ? -2.934 16.234 5.484 1 97.5 102 HIS B CA 1
ATOM 2418 C C . HIS B 1 102 ? -3.674 16.078 4.16 1 97.5 102 HIS B C 1
ATOM 2420 O O . HIS B 1 102 ? -4.191 17.047 3.611 1 97.5 102 HIS B O 1
ATOM 2426 N N . ASP B 1 103 ? -3.672 14.906 3.631 1 95.06 103 ASP B N 1
ATOM 2427 C CA . ASP B 1 103 ? -4.477 14.57 2.461 1 95.06 103 ASP B CA 1
ATOM 2428 C C . ASP B 1 103 ? -5.961 14.508 2.814 1 95.06 103 ASP B C 1
ATOM 2430 O O . ASP B 1 103 ? -6.375 13.672 3.621 1 95.06 103 ASP B O 1
ATOM 2434 N N . ALA B 1 104 ? -6.727 15.281 2.109 1 95.31 104 ALA B N 1
ATOM 2435 C CA . ALA B 1 104 ? -8.164 15.258 2.338 1 95.31 104 ALA B CA 1
ATOM 2436 C C . ALA B 1 104 ? -8.742 13.875 2.025 1 95.31 104 ALA B C 1
ATOM 2438 O O . ALA B 1 104 ? -9.82 13.523 2.521 1 95.31 104 ALA B O 1
ATOM 2439 N N . ALA B 1 105 ? -8.016 13.164 1.318 1 91.81 105 ALA B N 1
ATOM 2440 C CA . ALA B 1 105 ? -8.469 11.828 0.915 1 91.81 105 ALA B CA 1
ATOM 2441 C C . ALA B 1 105 ? -8.266 10.82 2.041 1 91.81 105 ALA B C 1
ATOM 2443 O O . ALA B 1 105 ? -8.625 9.648 1.902 1 91.81 105 ALA B O 1
ATOM 2444 N N . ARG B 1 106 ? -7.805 11.211 3.184 1 93.62 106 ARG B N 1
ATOM 2445 C CA . ARG B 1 106 ? -7.684 10.359 4.359 1 93.62 106 ARG B CA 1
ATOM 2446 C C . ARG B 1 106 ? -8.648 10.797 5.457 1 93.62 106 ARG B C 1
ATOM 2448 O O . ARG B 1 106 ? -8.227 11.352 6.477 1 93.62 106 ARG B O 1
ATOM 2455 N N . PRO B 1 107 ? -9.844 10.453 5.324 1 94.31 107 PRO B N 1
ATOM 2456 C CA . PRO B 1 107 ? -10.867 10.969 6.234 1 94.31 107 PRO B CA 1
ATOM 2457 C C . PRO B 1 107 ? -10.82 10.312 7.613 1 94.31 107 PRO B C 1
ATOM 2459 O O . PRO B 1 107 ? -11.484 10.781 8.547 1 94.31 107 PRO B O 1
ATOM 2462 N N . LEU B 1 108 ? -10 9.289 7.824 1 93.38 108 LEU B N 1
ATOM 2463 C CA . LEU B 1 108 ? -10.094 8.508 9.055 1 93.38 108 LEU B CA 1
ATOM 2464 C C . LEU B 1 108 ? -8.938 8.828 9.992 1 93.38 108 LEU B C 1
ATOM 2466 O O . LEU B 1 108 ? -8.656 8.062 10.922 1 93.38 108 LEU B O 1
ATOM 2470 N N . VAL B 1 109 ? -8.281 9.875 9.727 1 95.88 109 VAL B N 1
ATOM 2471 C CA . VAL B 1 109 ? -7.254 10.32 10.664 1 95.88 109 VAL B CA 1
ATOM 2472 C C . VAL B 1 109 ? -7.875 10.594 12.031 1 95.88 109 VAL B C 1
ATOM 2474 O O . VAL B 1 109 ? -8.984 11.125 12.117 1 95.88 109 VAL B O 1
ATOM 2477 N N . THR B 1 110 ? -7.145 10.211 13.102 1 96 110 THR B N 1
ATOM 2478 C CA . THR B 1 110 ? -7.684 10.391 14.445 1 96 110 THR B CA 1
ATOM 2479 C C . THR B 1 110 ? -7.035 11.586 15.141 1 96 110 THR B C 1
ATOM 2481 O O . THR B 1 110 ? -5.887 11.922 14.852 1 96 110 THR B O 1
ATOM 2484 N N . PRO B 1 111 ? -7.793 12.18 16.078 1 97.62 111 PRO B N 1
ATOM 2485 C CA . PRO B 1 111 ? -7.191 13.242 16.875 1 97.62 111 PRO B CA 1
ATOM 2486 C C . PRO B 1 111 ? -5.918 12.797 17.594 1 97.62 111 PRO B C 1
ATOM 2488 O O . PRO B 1 111 ? -4.969 13.57 17.719 1 97.62 111 PRO B O 1
ATOM 2491 N N . ASP B 1 112 ? -5.871 11.562 17.969 1 97.62 112 ASP B N 1
ATOM 2492 C CA . ASP B 1 112 ? -4.691 11.039 18.656 1 97.62 112 ASP B CA 1
ATOM 2493 C C . ASP B 1 112 ? -3.471 11.055 17.734 1 97.62 112 ASP B C 1
ATOM 2495 O O . ASP B 1 112 ? -2.377 11.445 18.156 1 97.62 112 ASP B O 1
ATOM 2499 N N . LEU B 1 113 ? -3.66 10.594 16.5 1 97.56 113 LEU B N 1
ATOM 2500 C CA . LEU B 1 113 ? -2.557 10.586 15.547 1 97.56 113 LEU B CA 1
ATOM 2501 C C . LEU B 1 113 ? -2.1 12.008 15.234 1 97.56 113 LEU B C 1
ATOM 2503 O O . LEU B 1 113 ? -0.899 12.281 15.172 1 97.56 113 LEU B O 1
ATOM 2507 N N . ILE B 1 114 ? -3.053 12.93 15.07 1 98.31 114 ILE B N 1
ATOM 2508 C CA . ILE B 1 114 ? -2.75 14.328 14.797 1 98.31 114 ILE B CA 1
ATOM 2509 C C . ILE B 1 114 ? -1.928 14.914 15.945 1 98.31 114 ILE B C 1
ATOM 2511 O O . ILE B 1 114 ? -0.901 15.555 15.719 1 98.31 114 ILE B O 1
ATOM 2515 N N . ALA B 1 115 ? -2.371 14.648 17.141 1 98.56 115 ALA B N 1
ATOM 2516 C CA . ALA B 1 115 ? -1.697 15.164 18.328 1 98.56 115 ALA B CA 1
ATOM 2517 C C . ALA B 1 115 ? -0.277 14.617 18.438 1 98.56 115 ALA B C 1
ATOM 2519 O O . ALA B 1 115 ? 0.649 15.344 18.812 1 98.56 115 ALA B O 1
ATOM 2520 N N . ALA B 1 116 ? -0.126 13.375 18.141 1 98.19 116 ALA B N 1
ATOM 2521 C CA . ALA B 1 116 ? 1.192 12.75 18.203 1 98.19 116 ALA B CA 1
ATOM 2522 C C . ALA B 1 116 ? 2.139 13.375 17.188 1 98.19 116 ALA B C 1
ATOM 2524 O O . ALA B 1 116 ? 3.297 13.664 17.5 1 98.19 116 ALA B O 1
ATOM 2525 N N . VAL B 1 117 ? 1.653 13.594 15.969 1 97.94 117 VAL B N 1
ATOM 2526 C CA . VAL B 1 117 ? 2.461 14.211 14.922 1 97.94 117 VAL B CA 1
ATOM 2527 C C . VAL B 1 117 ? 2.838 15.633 15.328 1 97.94 117 VAL B C 1
ATOM 2529 O O . VAL B 1 117 ? 3.99 16.047 15.172 1 97.94 117 VAL B O 1
ATOM 2532 N N . LEU B 1 118 ? 1.872 16.359 15.875 1 98.44 118 LEU B N 1
ATOM 2533 C CA . LEU B 1 118 ? 2.125 17.734 16.328 1 98.44 118 LEU B CA 1
ATOM 2534 C C . LEU B 1 118 ? 3.197 17.766 17.406 1 98.44 118 LEU B C 1
ATOM 2536 O O . LEU B 1 118 ? 4.145 18.547 17.328 1 98.44 118 LEU B O 1
ATOM 2540 N N . ALA B 1 119 ? 3.016 16.906 18.391 1 98.38 119 ALA B N 1
ATOM 2541 C CA . ALA B 1 119 ? 3.957 16.859 19.516 1 98.38 119 ALA B CA 1
ATOM 2542 C C . ALA B 1 119 ? 5.371 16.547 19.016 1 98.38 119 ALA B C 1
ATOM 2544 O O . ALA B 1 119 ? 6.324 17.234 19.406 1 98.38 119 ALA B O 1
ATOM 2545 N N . ASP B 1 120 ? 5.547 15.555 18.188 1 97.62 120 ASP B N 1
ATOM 2546 C CA . ASP B 1 120 ? 6.859 15.18 17.688 1 97.62 120 ASP B CA 1
ATOM 2547 C C . ASP B 1 120 ? 7.43 16.266 16.766 1 97.62 120 ASP B C 1
ATOM 2549 O O . ASP B 1 120 ? 8.641 16.469 16.734 1 97.62 120 ASP B O 1
ATOM 2553 N N . THR B 1 121 ? 6.578 16.891 16.016 1 97.44 121 THR B N 1
ATOM 2554 C CA . THR B 1 121 ? 7.012 18 15.18 1 97.44 121 THR B CA 1
ATOM 2555 C C . THR B 1 121 ? 7.652 19.094 16.031 1 97.44 121 THR B C 1
ATOM 2557 O O . THR B 1 121 ? 8.75 19.578 15.719 1 97.44 121 THR B O 1
ATOM 2560 N N . ARG B 1 122 ? 6.949 19.484 17.078 1 97.62 122 ARG B N 1
ATOM 2561 C CA . ARG B 1 122 ? 7.445 20.531 17.953 1 97.62 122 ARG B CA 1
ATOM 2562 C C . ARG B 1 122 ? 8.719 20.109 18.672 1 97.62 122 ARG B C 1
ATOM 2564 O O . ARG B 1 122 ? 9.625 20.922 18.875 1 97.62 122 ARG B O 1
ATOM 2571 N N . ARG B 1 123 ? 8.766 18.875 18.953 1 97.25 123 ARG B N 1
ATOM 2572 C CA . ARG B 1 123 ? 9.891 18.375 19.719 1 97.25 123 ARG B CA 1
ATOM 2573 C C . ARG B 1 123 ? 11.117 18.172 18.828 1 97.25 123 ARG B C 1
ATOM 2575 O O . ARG B 1 123 ? 12.234 18.5 19.234 1 97.25 123 ARG B O 1
ATOM 2582 N N . TYR B 1 124 ? 10.961 17.703 17.562 1 95.81 124 TYR B N 1
ATOM 2583 C CA . TYR B 1 124 ? 12.102 17.219 16.797 1 95.81 124 TYR B CA 1
ATOM 2584 C C . TYR B 1 124 ? 12.266 18.031 15.508 1 95.81 124 TYR B C 1
ATOM 2586 O O . TYR B 1 124 ? 13.328 18 14.883 1 95.81 124 TYR B O 1
ATOM 2594 N N . GLY B 1 125 ? 11.273 18.688 15.07 1 96 125 GLY B N 1
ATOM 2595 C CA . GLY B 1 125 ? 11.336 19.453 13.828 1 96 125 GLY B CA 1
ATOM 2596 C C . GLY B 1 125 ? 10.352 18.969 12.781 1 96 125 GLY B C 1
ATOM 2597 O O . GLY B 1 125 ? 9.602 19.766 12.211 1 96 125 GLY B O 1
ATOM 2598 N N . GLY B 1 126 ? 10.406 17.688 12.531 1 95.88 126 GLY B N 1
ATOM 2599 C CA . GLY B 1 126 ? 9.484 17.047 11.609 1 95.88 126 GLY B CA 1
ATOM 2600 C C . GLY B 1 126 ? 8.977 15.703 12.109 1 95.88 126 GLY B C 1
ATOM 2601 O O . GLY B 1 126 ? 9.641 15.039 12.906 1 95.88 126 GLY B O 1
ATOM 2602 N N . ALA B 1 127 ? 7.836 15.375 11.664 1 96.19 127 ALA B N 1
ATOM 2603 C CA . ALA B 1 127 ? 7.23 14.094 12.023 1 96.19 127 ALA B CA 1
ATOM 2604 C C . ALA B 1 127 ? 6.332 13.586 10.898 1 96.19 127 ALA B C 1
ATOM 2606 O O . ALA B 1 127 ? 5.582 14.352 10.297 1 96.19 127 ALA B O 1
ATOM 2607 N N . VAL B 1 128 ? 6.445 12.312 10.602 1 95.25 128 VAL B N 1
ATOM 2608 C CA . VAL B 1 128 ? 5.625 11.695 9.562 1 95.25 128 VAL B CA 1
ATOM 2609 C C . VAL B 1 128 ? 5.059 10.375 10.078 1 95.25 128 VAL B C 1
ATOM 2611 O O . VAL B 1 128 ? 5.797 9.531 10.602 1 95.25 128 VAL B O 1
ATOM 2614 N N . PRO B 1 129 ? 3.789 10.266 10.039 1 96 129 PRO B N 1
ATOM 2615 C CA . PRO B 1 129 ? 3.219 8.961 10.375 1 96 129 PRO B CA 1
ATOM 2616 C C . PRO B 1 129 ? 3.404 7.93 9.266 1 96 129 PRO B C 1
ATOM 2618 O O . PRO B 1 129 ? 3.557 8.297 8.102 1 96 129 PRO B O 1
ATOM 2621 N N . GLY B 1 130 ? 3.455 6.738 9.656 1 93.81 130 GLY B N 1
ATOM 2622 C CA . GLY B 1 130 ? 3.564 5.672 8.672 1 93.81 130 GLY B CA 1
ATOM 2623 C C . GLY B 1 130 ? 3.363 4.293 9.266 1 93.81 130 GLY B C 1
ATOM 2624 O O . GLY B 1 130 ? 3.248 4.145 10.484 1 93.81 130 GLY B O 1
ATOM 2625 N N . ILE B 1 131 ? 3.205 3.32 8.383 1 91.19 131 ILE B N 1
ATOM 2626 C CA . ILE B 1 131 ? 3.09 1.918 8.766 1 91.19 131 ILE B CA 1
ATOM 2627 C C . ILE B 1 131 ? 4.176 1.101 8.07 1 91.19 131 ILE B C 1
ATOM 2629 O O . ILE B 1 131 ? 4.695 1.506 7.031 1 91.19 131 ILE B O 1
ATOM 2633 N N . ALA B 1 132 ? 4.484 -0.051 8.695 1 87.75 132 ALA B N 1
ATOM 2634 C CA . ALA B 1 132 ? 5.508 -0.923 8.125 1 87.75 132 ALA B CA 1
ATOM 2635 C C . ALA B 1 132 ? 5.141 -1.339 6.703 1 87.75 132 ALA B C 1
ATOM 2637 O O . ALA B 1 132 ? 3.982 -1.65 6.422 1 87.75 132 ALA B O 1
ATOM 2638 N N . ALA B 1 133 ? 6.074 -1.229 5.773 1 88 133 ALA B N 1
ATOM 2639 C CA . ALA B 1 133 ? 5.922 -1.651 4.383 1 88 133 ALA B CA 1
ATOM 2640 C C . ALA B 1 133 ? 6.656 -2.963 4.125 1 88 133 ALA B C 1
ATOM 2642 O O . ALA B 1 133 ? 7.715 -2.973 3.488 1 88 133 ALA B O 1
ATOM 2643 N N . ASP B 1 134 ? 6.117 -4.059 4.461 1 80.75 134 ASP B N 1
ATOM 2644 C CA . ASP B 1 134 ? 6.777 -5.359 4.438 1 80.75 134 ASP B CA 1
ATOM 2645 C C . ASP B 1 134 ? 6.73 -5.973 3.039 1 80.75 134 ASP B C 1
ATOM 2647 O O . ASP B 1 134 ? 7.391 -6.977 2.773 1 80.75 134 ASP B O 1
ATOM 2651 N N . ASP B 1 135 ? 6.051 -5.363 2.119 1 84.31 135 ASP B N 1
ATOM 2652 C CA . ASP B 1 135 ? 5.883 -5.898 0.772 1 84.31 135 ASP B CA 1
ATOM 2653 C C . ASP B 1 135 ? 6.656 -5.07 -0.251 1 84.31 135 ASP B C 1
ATOM 2655 O O . ASP B 1 135 ? 6.316 -5.062 -1.436 1 84.31 135 ASP B O 1
ATOM 2659 N N . VAL B 1 136 ? 7.625 -4.34 0.278 1 89.06 136 VAL B N 1
ATOM 2660 C CA . VAL B 1 136 ? 8.367 -3.463 -0.621 1 89.06 136 VAL B CA 1
ATOM 2661 C C . VAL B 1 136 ? 9.789 -3.996 -0.812 1 89.06 136 VAL B C 1
ATOM 2663 O O . VAL B 1 136 ? 10.414 -4.465 0.141 1 89.06 136 VAL B O 1
ATOM 2666 N N . VAL B 1 137 ? 10.258 -3.963 -2.062 1 88.94 137 VAL B N 1
ATOM 2667 C CA . VAL B 1 137 ? 11.617 -4.367 -2.4 1 88.94 137 VAL B CA 1
ATOM 2668 C C . VAL B 1 137 ? 12.273 -3.301 -3.275 1 88.94 137 VAL B C 1
ATOM 2670 O O . VAL B 1 137 ? 11.586 -2.459 -3.857 1 88.94 137 VAL B O 1
ATOM 2673 N N . ARG B 1 138 ? 13.562 -3.367 -3.303 1 89.06 138 ARG B N 1
ATOM 2674 C CA . ARG B 1 138 ? 14.32 -2.477 -4.176 1 89.06 138 ARG B CA 1
ATOM 2675 C C . ARG B 1 138 ? 14.508 -3.096 -5.559 1 89.06 138 ARG B C 1
ATOM 2677 O O . ARG B 1 138 ? 14.727 -4.305 -5.68 1 89.06 138 ARG B O 1
ATOM 2684 N N . VAL B 1 139 ? 14.414 -2.25 -6.551 1 89.62 139 VAL B N 1
ATOM 2685 C CA . VAL B 1 139 ? 14.703 -2.715 -7.902 1 89.62 139 VAL B CA 1
ATOM 2686 C C . VAL B 1 139 ? 15.766 -1.827 -8.539 1 89.62 139 VAL B C 1
ATOM 2688 O O . VAL B 1 139 ? 15.812 -0.621 -8.289 1 89.62 139 VAL B O 1
ATOM 2691 N N . ASP B 1 140 ? 16.703 -2.375 -9.141 1 87.62 140 ASP B N 1
ATOM 2692 C CA . ASP B 1 140 ? 17.672 -1.742 -10.039 1 87.62 140 ASP B CA 1
ATOM 2693 C C . ASP B 1 140 ? 17.391 -2.111 -11.492 1 87.62 140 ASP B C 1
ATOM 2695 O O . ASP B 1 140 ? 17.703 -3.219 -11.93 1 87.62 140 ASP B O 1
ATOM 2699 N N . GLY B 1 141 ? 16.828 -1.079 -12.172 1 86.5 141 GLY B N 1
ATOM 2700 C CA . GLY B 1 141 ? 16.297 -1.458 -13.469 1 86.5 141 GLY B CA 1
ATOM 2701 C C . GLY B 1 141 ? 15.156 -2.459 -13.383 1 86.5 141 GLY B C 1
ATOM 2702 O O . GLY B 1 141 ? 14.148 -2.201 -12.727 1 86.5 141 GLY B O 1
ATOM 2703 N N . ASP B 1 142 ? 15.398 -3.656 -13.961 1 87.81 142 ASP B N 1
ATOM 2704 C CA . ASP B 1 142 ? 14.352 -4.676 -13.922 1 87.81 142 ASP B CA 1
ATOM 2705 C C . ASP B 1 142 ? 14.703 -5.785 -12.938 1 87.81 142 ASP B C 1
ATOM 2707 O O . ASP B 1 142 ? 13.992 -6.785 -12.836 1 87.81 142 ASP B O 1
ATOM 2711 N N . SER B 1 143 ? 15.719 -5.512 -12.219 1 90.12 143 SER B N 1
ATOM 2712 C CA . SER B 1 143 ? 16.172 -6.562 -11.32 1 90.12 143 SER B CA 1
ATOM 2713 C C . SER B 1 143 ? 15.852 -6.234 -9.867 1 90.12 143 SER B C 1
ATOM 2715 O O . SER B 1 143 ? 16.094 -5.117 -9.406 1 90.12 143 SER B O 1
ATOM 2717 N N . VAL B 1 144 ? 15.297 -7.203 -9.227 1 87.69 144 VAL B N 1
ATOM 2718 C CA . VAL B 1 144 ? 15.078 -7.055 -7.789 1 87.69 144 VAL B CA 1
ATOM 2719 C C . VAL B 1 144 ? 16.406 -7.164 -7.051 1 87.69 144 VAL B C 1
ATOM 2721 O O . VAL B 1 144 ? 17.172 -8.109 -7.27 1 87.69 144 VAL B O 1
ATOM 2724 N N . SER B 1 145 ? 16.672 -6.227 -6.23 1 82.44 145 SER B N 1
ATOM 2725 C CA . SER B 1 145 ? 18 -6.207 -5.617 1 82.44 145 SER B CA 1
ATOM 2726 C C . SER B 1 145 ? 17.922 -6.48 -4.121 1 82.44 145 SER B C 1
ATOM 2728 O O . SER B 1 145 ? 18.953 -6.594 -3.451 1 82.44 145 SER B O 1
ATOM 2730 N N . GLY B 1 146 ? 16.719 -6.574 -3.582 1 79.88 146 GLY B N 1
ATOM 2731 C CA . GLY B 1 146 ? 16.641 -7.031 -2.203 1 79.88 146 GLY B CA 1
ATOM 2732 C C . GLY B 1 146 ? 15.508 -6.391 -1.423 1 79.88 146 GLY B C 1
ATOM 2733 O O . GLY B 1 146 ? 14.898 -5.426 -1.887 1 79.88 146 GLY B O 1
ATOM 2734 N N . ALA B 1 147 ? 15.32 -6.957 -0.23 1 77.88 147 ALA B N 1
ATOM 2735 C CA . ALA B 1 147 ? 14.32 -6.434 0.697 1 77.88 147 ALA B CA 1
ATOM 2736 C C . ALA B 1 147 ? 14.742 -5.07 1.246 1 77.88 147 ALA B C 1
ATOM 2738 O O . ALA B 1 147 ? 15.922 -4.715 1.2 1 77.88 147 ALA B O 1
ATOM 2739 N N . LEU B 1 148 ? 13.828 -4.25 1.661 1 82.56 148 LEU B N 1
ATOM 2740 C CA . LEU B 1 148 ? 14.055 -2.941 2.264 1 82.56 148 LEU B CA 1
ATOM 2741 C C . LEU B 1 148 ? 13.617 -2.934 3.727 1 82.56 148 LEU B C 1
ATOM 2743 O O . LEU B 1 148 ? 12.562 -2.4 4.062 1 82.56 148 LEU B O 1
ATOM 2747 N N . PRO B 1 149 ? 14.484 -3.559 4.508 1 77.38 149 PRO B N 1
ATOM 2748 C CA . PRO B 1 149 ? 14.125 -3.523 5.926 1 77.38 149 PRO B CA 1
ATOM 2749 C C . PRO B 1 149 ? 13.984 -2.102 6.465 1 77.38 149 PRO B C 1
ATOM 2751 O O . PRO B 1 149 ? 14.727 -1.206 6.055 1 77.38 149 PRO B O 1
ATOM 2754 N N . GLY B 1 150 ? 13.031 -1.887 7.258 1 83.12 150 GLY B N 1
ATOM 2755 C CA . GLY B 1 150 ? 12.828 -0.577 7.855 1 83.12 150 GLY B CA 1
ATOM 2756 C C . GLY B 1 150 ? 12.039 0.366 6.973 1 83.12 150 GLY B C 1
ATOM 2757 O O . GLY B 1 150 ? 11.938 1.56 7.262 1 83.12 150 GLY B O 1
ATOM 2758 N N . ALA B 1 151 ? 11.531 -0.135 5.867 1 89.25 151 ALA B N 1
ATOM 2759 C CA . ALA B 1 151 ? 10.695 0.684 4.996 1 89.25 151 ALA B CA 1
ATOM 2760 C C . ALA B 1 151 ? 9.328 0.923 5.625 1 89.25 151 ALA B C 1
ATOM 2762 O O . ALA B 1 151 ? 8.719 0.002 6.18 1 89.25 151 ALA B O 1
ATOM 2763 N N . ILE B 1 152 ? 8.914 2.182 5.57 1 90.62 152 ILE B N 1
ATOM 2764 C CA . ILE B 1 152 ? 7.578 2.52 6.051 1 90.62 152 ILE B CA 1
ATOM 2765 C C . ILE B 1 152 ? 6.797 3.238 4.953 1 90.62 152 ILE B C 1
ATOM 2767 O O . ILE B 1 152 ? 7.375 3.992 4.168 1 90.62 152 ILE B O 1
ATOM 2771 N N . ARG B 1 153 ? 5.598 2.971 4.902 1 91.06 153 ARG B N 1
ATOM 2772 C CA . ARG B 1 153 ? 4.684 3.701 4.031 1 91.06 153 ARG B CA 1
ATOM 2773 C C . ARG B 1 153 ? 4.172 4.965 4.715 1 91.06 153 ARG B C 1
ATOM 2775 O O . ARG B 1 153 ? 3.434 4.887 5.699 1 91.06 153 ARG B O 1
ATOM 2782 N N . VAL B 1 154 ? 4.449 5.977 4.113 1 92.38 154 VAL B N 1
ATOM 2783 C CA . VAL B 1 154 ? 4.16 7.262 4.742 1 92.38 154 VAL B CA 1
ATOM 2784 C C . VAL B 1 154 ? 2.678 7.59 4.59 1 92.38 154 VAL B C 1
ATOM 2786 O O . VAL B 1 154 ? 2.072 7.293 3.559 1 92.38 154 VAL B O 1
ATOM 2789 N N . GLN B 1 155 ? 2.154 8.117 5.617 1 93.75 155 GLN B N 1
ATOM 2790 C CA . GLN B 1 155 ? 0.793 8.641 5.637 1 93.75 155 GLN B CA 1
ATOM 2791 C C . GLN B 1 155 ? 0.782 10.133 5.953 1 93.75 155 GLN B C 1
ATOM 2793 O O . GLN B 1 155 ? 1.833 10.773 5.969 1 93.75 155 GLN B O 1
ATOM 2798 N N . THR B 1 156 ? -0.327 10.695 6 1 96.06 156 THR B N 1
ATOM 2799 C CA . THR B 1 156 ? -0.534 12.047 6.52 1 96.06 156 THR B CA 1
ATOM 2800 C C . THR B 1 156 ? -1.487 12.023 7.711 1 96.06 156 THR B C 1
ATOM 2802 O O . THR B 1 156 ? -2.27 11.086 7.871 1 96.06 156 THR B O 1
ATOM 2805 N N . PRO B 1 157 ? -1.351 13 8.578 1 97.56 157 PRO B N 1
ATOM 2806 C CA . PRO B 1 157 ? -0.686 14.297 8.461 1 97.56 157 PRO B CA 1
ATOM 2807 C C . PRO B 1 157 ? 0.826 14.211 8.648 1 97.56 157 PRO B C 1
ATOM 2809 O O . PRO B 1 157 ? 1.302 13.445 9.492 1 97.56 157 PRO B O 1
ATOM 2812 N N . GLN B 1 158 ? 1.493 14.953 7.867 1 96.81 158 GLN B N 1
ATOM 2813 C CA . GLN B 1 158 ? 2.918 15.188 8.07 1 96.81 158 GLN B CA 1
ATOM 2814 C C . GLN B 1 158 ? 3.162 16.562 8.703 1 96.81 158 GLN B C 1
ATOM 2816 O O . GLN B 1 158 ? 2.508 17.531 8.352 1 96.81 158 GLN B O 1
ATOM 2821 N N . GLY B 1 159 ? 4.047 16.578 9.672 1 97.56 159 GLY B N 1
ATOM 2822 C CA . GLY B 1 159 ? 4.281 17.812 10.391 1 97.56 159 GLY B CA 1
ATOM 2823 C C . GLY B 1 159 ? 5.711 18.312 10.281 1 97.56 159 GLY B C 1
ATOM 2824 O O . GLY B 1 159 ? 6.648 17.5 10.273 1 97.56 159 GLY B O 1
ATOM 2825 N N . PHE B 1 160 ? 5.801 19.641 10.242 1 97.75 160 PHE B N 1
ATOM 2826 C CA . PHE B 1 160 ? 7.105 20.297 10.227 1 97.75 160 PHE B CA 1
ATOM 2827 C C . PHE B 1 160 ? 7.047 21.625 10.953 1 97.75 160 PHE B C 1
ATOM 2829 O O . PHE B 1 160 ? 6.012 22.297 10.945 1 97.75 160 PHE B O 1
ATOM 2836 N N . ARG B 1 161 ? 8.125 21.938 11.57 1 98.06 161 ARG B N 1
ATOM 2837 C CA . ARG B 1 161 ? 8.219 23.312 12.047 1 98.06 161 ARG B CA 1
ATOM 2838 C C . ARG B 1 161 ? 7.953 24.312 10.914 1 98.06 161 ARG B C 1
ATOM 2840 O O . ARG B 1 161 ? 8.414 24.109 9.789 1 98.06 161 ARG B O 1
ATOM 2847 N N . ALA B 1 162 ? 7.297 25.375 11.25 1 98.12 162 ALA B N 1
ATOM 2848 C CA . ALA B 1 162 ? 6.652 26.203 10.234 1 98.12 162 ALA B CA 1
ATOM 2849 C C . ALA B 1 162 ? 7.684 27.016 9.453 1 98.12 162 ALA B C 1
ATOM 2851 O O . ALA B 1 162 ? 7.699 26.969 8.219 1 98.12 162 ALA B O 1
ATOM 2852 N N . ALA B 1 163 ? 8.516 27.672 10.109 1 97.81 163 ALA B N 1
ATOM 2853 C CA . ALA B 1 163 ? 9.438 28.594 9.445 1 97.81 163 ALA B CA 1
ATOM 2854 C C . ALA B 1 163 ? 10.383 27.828 8.516 1 97.81 163 ALA B C 1
ATOM 2856 O O . ALA B 1 163 ? 10.516 28.188 7.34 1 97.81 163 ALA B O 1
ATOM 2857 N N . PRO B 1 164 ? 10.984 26.734 9.039 1 97.06 164 PRO B N 1
ATOM 2858 C CA . PRO B 1 164 ? 11.828 25.953 8.125 1 97.06 164 PRO B CA 1
ATOM 2859 C C . PRO B 1 164 ? 11.039 2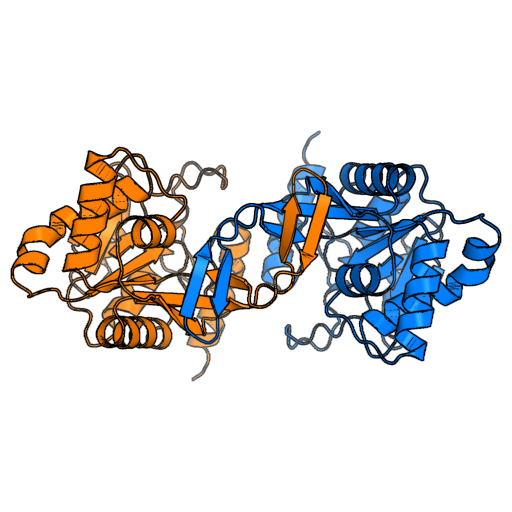5.391 6.945 1 97.06 164 PRO B C 1
ATOM 2861 O O . PRO B 1 164 ? 11.57 25.297 5.832 1 97.06 164 PRO B O 1
ATOM 2864 N N . LEU B 1 165 ? 9.852 24.953 7.145 1 97.44 165 LEU B N 1
ATOM 2865 C CA . LEU B 1 165 ? 9.023 24.422 6.066 1 97.44 165 LEU B CA 1
ATOM 2866 C C . LEU B 1 165 ? 8.789 25.484 4.992 1 97.44 165 LEU B C 1
ATOM 2868 O O . LEU B 1 165 ? 9.008 25.234 3.809 1 97.4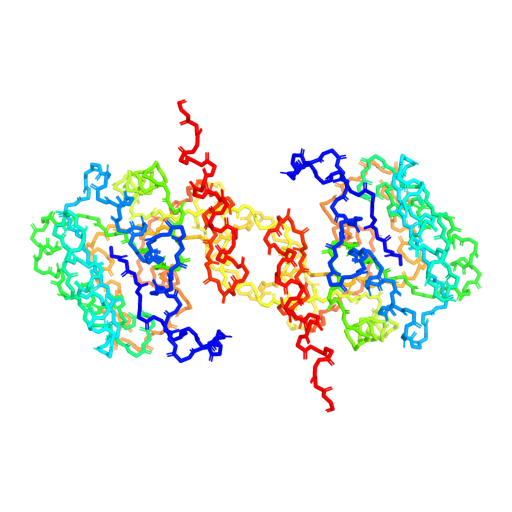4 165 LEU B O 1
ATOM 2872 N N . LEU B 1 166 ? 8.367 26.656 5.43 1 97.94 166 LEU B N 1
ATOM 2873 C CA . LEU B 1 166 ? 8.141 27.75 4.492 1 97.94 166 LEU B CA 1
ATOM 2874 C C . LEU B 1 166 ? 9.406 28.062 3.711 1 97.94 166 LEU B C 1
ATOM 2876 O O . LEU B 1 166 ? 9.367 28.219 2.488 1 97.94 166 LEU B O 1
ATOM 2880 N N . ALA B 1 167 ? 10.484 28.141 4.371 1 97.44 167 ALA B N 1
ATOM 2881 C CA . ALA B 1 167 ? 11.766 28.453 3.736 1 97.44 167 ALA B CA 1
ATOM 2882 C C . ALA B 1 167 ? 12.125 27.391 2.697 1 97.44 167 ALA B C 1
ATOM 2884 O O . ALA B 1 167 ? 12.594 27.719 1.604 1 97.44 167 ALA B O 1
ATOM 2885 N N . ALA B 1 168 ? 11.945 26.141 3.062 1 96.62 168 ALA B N 1
ATOM 2886 C CA . ALA B 1 168 ? 12.258 25.047 2.15 1 96.62 168 ALA B CA 1
ATOM 2887 C C . ALA B 1 168 ? 11.414 25.141 0.877 1 96.62 168 ALA B C 1
ATOM 2889 O O . ALA B 1 168 ? 11.938 24.969 -0.229 1 96.62 168 ALA B O 1
ATOM 2890 N N . TYR B 1 169 ? 10.172 25.406 1.013 1 97.38 169 TYR B N 1
ATOM 2891 C CA . TYR B 1 169 ? 9.273 25.469 -0.138 1 97.38 169 TYR B CA 1
ATOM 2892 C C . TYR B 1 169 ? 9.586 26.688 -1.012 1 97.38 169 TYR B C 1
ATOM 2894 O O . TYR B 1 169 ? 9.523 26.594 -2.24 1 97.38 169 TYR B O 1
ATOM 2902 N N . GLU B 1 170 ? 9.906 27.797 -0.397 1 97.5 170 GLU B N 1
ATOM 2903 C CA . GLU B 1 170 ? 10.305 28.969 -1.169 1 97.5 170 GLU B CA 1
ATOM 2904 C C . GLU B 1 170 ? 11.586 28.703 -1.952 1 97.5 170 GLU B C 1
ATOM 2906 O O . GLU B 1 170 ? 11.703 29.094 -3.115 1 97.5 170 GLU B O 1
ATOM 2911 N N . THR B 1 171 ? 12.5 28.062 -1.313 1 97.12 171 THR B N 1
ATOM 2912 C CA . THR B 1 171 ? 13.75 27.719 -1.982 1 97.12 171 THR B CA 1
ATOM 2913 C C . THR B 1 171 ? 13.492 26.766 -3.146 1 97.12 171 THR B C 1
ATOM 2915 O O . THR B 1 171 ? 14.039 26.938 -4.234 1 97.12 171 THR B O 1
ATOM 2918 N N . ALA B 1 172 ? 12.688 25.719 -2.879 1 95.75 172 ALA B N 1
ATOM 2919 C CA . ALA B 1 172 ? 12.344 24.766 -3.936 1 95.75 172 ALA B CA 1
ATOM 2920 C C . ALA B 1 172 ? 11.742 25.484 -5.141 1 95.75 172 ALA B C 1
ATOM 2922 O O . ALA B 1 172 ? 12.078 25.172 -6.285 1 95.75 172 ALA B O 1
ATOM 2923 N N . GLU B 1 173 ? 10.859 26.453 -4.844 1 95.19 173 GLU B N 1
ATOM 2924 C CA . GLU B 1 173 ? 10.219 27.219 -5.906 1 95.19 173 GLU B CA 1
ATOM 2925 C C . GLU B 1 173 ? 11.25 28.031 -6.691 1 95.19 173 GLU B C 1
ATOM 2927 O O . GLU B 1 173 ? 11.219 28.047 -7.922 1 95.19 173 GLU B O 1
ATOM 2932 N N . ARG B 1 174 ? 12.094 28.656 -6.027 1 96.12 174 ARG B N 1
ATOM 2933 C CA . ARG B 1 174 ? 13.117 29.484 -6.648 1 96.12 174 ARG B CA 1
ATOM 2934 C C . ARG B 1 174 ? 14.047 28.641 -7.516 1 96.12 174 ARG B C 1
ATOM 2936 O O . ARG B 1 174 ? 14.477 29.078 -8.586 1 96.12 174 ARG B O 1
ATOM 2943 N N . GLU B 1 175 ? 14.328 27.422 -7.098 1 96 175 GLU B N 1
ATOM 2944 C CA . GLU B 1 175 ? 15.281 26.562 -7.789 1 96 175 GLU B CA 1
ATOM 2945 C C . GLU B 1 175 ? 14.578 25.672 -8.82 1 96 175 GLU B C 1
ATOM 2947 O O . GLU B 1 175 ? 15.227 24.938 -9.555 1 96 175 GLU B O 1
ATOM 2952 N N . GLY B 1 176 ? 13.305 25.656 -8.789 1 93.19 176 GLY B N 1
ATOM 2953 C CA . GLY B 1 176 ? 12.539 24.859 -9.734 1 93.19 176 GLY B CA 1
ATOM 2954 C C . GLY B 1 176 ? 12.516 23.375 -9.391 1 93.19 176 GLY B C 1
ATOM 2955 O O . GLY B 1 176 ? 12.422 22.531 -10.281 1 93.19 176 GLY B O 1
ATOM 2956 N N . PHE B 1 177 ? 12.688 23.141 -8.125 1 91 177 PHE B N 1
ATOM 2957 C CA . PHE B 1 177 ? 12.68 21.75 -7.672 1 91 177 PHE B CA 1
ATOM 2958 C C . PHE B 1 177 ? 11.258 21.25 -7.465 1 91 177 PHE B C 1
ATOM 2960 O O . PHE B 1 177 ? 10.445 21.938 -6.832 1 91 177 PHE B O 1
ATOM 2967 N N . VAL B 1 178 ? 10.953 20.109 -8 1 87.5 178 VAL B N 1
ATOM 2968 C CA . VAL B 1 178 ? 9.68 19.438 -7.793 1 87.5 178 VAL B CA 1
ATOM 2969 C C . VAL B 1 178 ? 9.906 18.078 -7.121 1 87.5 178 VAL B C 1
ATOM 2971 O O . VAL B 1 178 ? 10.477 17.172 -7.727 1 87.5 178 VAL B O 1
ATOM 2974 N N . GLY B 1 179 ? 9.469 18.047 -5.918 1 81.56 179 GLY B N 1
ATOM 2975 C CA . GLY B 1 179 ? 9.609 16.812 -5.164 1 81.56 179 GLY B CA 1
ATOM 2976 C C . GLY B 1 179 ? 8.477 15.836 -5.418 1 81.56 179 GLY B C 1
ATOM 2977 O O . GLY B 1 179 ? 7.434 16.203 -5.957 1 81.56 179 GLY B O 1
ATOM 2978 N N . THR B 1 180 ? 8.672 14.594 -5.062 1 72 180 THR B N 1
ATOM 2979 C CA . THR B 1 180 ? 7.645 13.562 -5.172 1 72 180 THR B CA 1
ATOM 2980 C C . THR B 1 180 ? 6.602 13.719 -4.07 1 72 180 THR B C 1
ATOM 2982 O O . THR B 1 180 ? 5.449 13.32 -4.234 1 72 180 THR B O 1
ATOM 2985 N N . ASP B 1 181 ? 7.016 14.25 -2.98 1 77.25 181 ASP B N 1
ATOM 2986 C CA . ASP B 1 181 ? 6.16 14.523 -1.829 1 77.25 181 ASP B CA 1
ATOM 2987 C C . ASP B 1 181 ? 6.781 15.578 -0.917 1 77.25 181 ASP B C 1
ATOM 2989 O O . ASP B 1 181 ? 7.82 16.156 -1.248 1 77.25 181 ASP B O 1
ATOM 2993 N N . THR B 1 182 ? 6.047 15.836 0.129 1 82 182 THR B N 1
ATOM 2994 C CA . THR B 1 182 ? 6.484 16.859 1.066 1 82 182 THR B CA 1
ATOM 2995 C C . THR B 1 182 ? 7.832 16.5 1.682 1 82 182 THR B C 1
ATOM 2997 O O . THR B 1 182 ? 8.719 17.344 1.794 1 82 182 THR B O 1
ATOM 3000 N N . SER B 1 183 ? 7.992 15.273 1.985 1 77.19 183 SER B N 1
ATOM 3001 C CA . SER B 1 183 ? 9.211 14.82 2.645 1 77.19 183 SER B CA 1
ATOM 3002 C C . SER B 1 183 ? 10.43 14.992 1.734 1 77.19 183 SER B C 1
ATOM 3004 O O . SER B 1 183 ? 11.523 15.312 2.203 1 77.19 183 SER B O 1
ATOM 3006 N N . SER B 1 184 ? 10.234 14.766 0.468 1 79.62 184 SER B N 1
ATOM 3007 C CA . SER B 1 184 ? 11.336 14.914 -0.475 1 79.62 184 SER B CA 1
ATOM 3008 C C . SER B 1 184 ? 11.828 16.359 -0.526 1 79.62 184 SER B C 1
ATOM 3010 O O . SER B 1 184 ? 13.023 16.609 -0.643 1 79.62 184 SER B O 1
ATOM 3012 N N . CYS B 1 185 ? 10.891 17.328 -0.507 1 86.81 185 CYS B N 1
ATOM 3013 C CA . CYS B 1 185 ? 11.258 18.734 -0.473 1 86.81 185 CYS B CA 1
ATOM 3014 C C . CYS B 1 185 ? 12.031 19.062 0.796 1 86.81 185 CYS B C 1
ATOM 3016 O O . CYS B 1 185 ? 13.055 19.75 0.742 1 86.81 185 CYS B O 1
ATOM 3018 N N . MET B 1 186 ? 11.57 18.578 1.872 1 89.31 186 MET B N 1
ATOM 3019 C CA . MET B 1 186 ? 12.219 18.844 3.152 1 89.31 186 MET B CA 1
ATOM 3020 C C . MET B 1 186 ? 13.602 18.219 3.209 1 89.31 186 MET B C 1
ATOM 3022 O O . MET B 1 186 ? 14.547 18.828 3.713 1 89.31 186 MET B O 1
ATOM 3026 N N . GLU B 1 187 ? 13.711 17.016 2.746 1 83.38 187 GLU B N 1
ATOM 3027 C CA . GLU B 1 187 ? 15.008 16.344 2.713 1 83.38 187 GLU B CA 1
ATOM 3028 C C . GLU B 1 187 ? 16.031 17.141 1.913 1 83.38 187 GLU B C 1
ATOM 3030 O O . GLU B 1 187 ? 17.203 17.188 2.27 1 83.38 187 GLU B O 1
ATOM 3035 N N . ARG B 1 188 ? 15.578 17.719 0.885 1 86.12 188 ARG B N 1
ATOM 3036 C CA . ARG B 1 188 ? 16.469 18.422 -0.04 1 86.12 188 ARG B CA 1
ATOM 3037 C C . ARG B 1 188 ? 16.859 19.781 0.503 1 86.12 188 ARG B C 1
ATOM 3039 O O . ARG B 1 188 ? 18 20.234 0.306 1 86.12 188 ARG B O 1
ATOM 3046 N N . PHE B 1 189 ? 15.938 20.438 1.194 1 92 189 PHE B N 1
ATOM 3047 C CA . PHE B 1 189 ? 16.172 21.859 1.433 1 92 189 PHE B CA 1
ATOM 3048 C C . PHE B 1 189 ? 16.141 22.172 2.924 1 92 189 PHE B C 1
ATOM 3050 O O . PHE B 1 189 ? 16.172 23.328 3.322 1 92 189 PHE B O 1
ATOM 3057 N N . SER B 1 190 ? 15.992 21.156 3.768 1 90.38 190 SER B N 1
ATOM 3058 C CA . SER B 1 190 ? 15.93 21.391 5.207 1 90.38 190 SER B CA 1
ATOM 3059 C C . SER B 1 190 ? 16.828 20.406 5.961 1 90.38 190 SER B C 1
ATOM 3061 O O . SER B 1 190 ? 17.016 19.266 5.535 1 90.38 190 SER B O 1
ATOM 3063 N N . ALA B 1 191 ? 17.344 20.844 7.043 1 88.69 191 ALA B N 1
ATOM 3064 C CA . ALA B 1 191 ? 18.188 20 7.898 1 88.69 191 ALA B CA 1
ATOM 3065 C C . ALA B 1 191 ? 17.375 19.469 9.086 1 88.69 191 ALA B C 1
ATOM 3067 O O . ALA B 1 191 ? 17.938 18.797 9.961 1 88.69 191 ALA B O 1
ATOM 3068 N N . LEU B 1 192 ? 16.141 19.781 9.062 1 91.38 192 LEU B N 1
ATOM 3069 C CA . LEU B 1 192 ? 15.312 19.359 10.188 1 91.38 192 LEU B CA 1
ATOM 3070 C C . LEU B 1 192 ? 15.219 17.828 10.25 1 91.38 192 LEU B C 1
ATOM 3072 O O . LEU B 1 192 ? 14.953 17.188 9.242 1 91.38 192 LEU B O 1
ATOM 3076 N N . PRO B 1 193 ? 15.508 17.375 11.414 1 92.31 193 PRO B N 1
ATOM 3077 C CA . PRO B 1 193 ? 15.242 15.938 11.57 1 92.31 193 PRO B CA 1
ATOM 3078 C C . PRO B 1 193 ? 13.758 15.594 11.469 1 92.31 193 PRO B C 1
ATOM 3080 O O . PRO B 1 193 ? 12.906 16.359 11.93 1 92.31 193 PRO B O 1
ATOM 3083 N N . VAL B 1 194 ? 13.492 14.562 10.82 1 93.12 194 VAL B N 1
ATOM 3084 C CA . VAL B 1 194 ? 12.125 14.078 10.695 1 93.12 194 VAL B CA 1
ATOM 3085 C C . VAL B 1 194 ? 11.977 12.734 11.414 1 93.12 194 VAL B C 1
ATOM 3087 O O . VAL B 1 194 ? 12.742 11.797 11.156 1 93.12 194 VAL B O 1
ATOM 3090 N N . ARG B 1 195 ? 11.008 12.688 12.312 1 94.38 195 ARG B N 1
ATOM 3091 C CA . ARG B 1 195 ? 10.742 11.469 13.07 1 94.38 195 ARG B CA 1
ATOM 3092 C C . ARG B 1 195 ? 9.539 10.719 12.508 1 94.38 195 ARG B C 1
ATOM 3094 O O . ARG B 1 195 ? 8.633 11.336 11.945 1 94.38 195 ARG B O 1
ATOM 3101 N N . TRP B 1 196 ? 9.633 9.43 12.719 1 93.5 196 TRP B N 1
ATOM 3102 C CA . TRP B 1 196 ? 8.5 8.586 12.352 1 93.5 196 TRP B CA 1
ATOM 3103 C C . TRP B 1 196 ? 7.57 8.383 13.547 1 93.5 196 TRP B C 1
ATOM 3105 O O . TRP B 1 196 ? 8.031 8.164 14.672 1 93.5 196 TRP B O 1
ATOM 3115 N N . VAL B 1 197 ? 6.301 8.539 13.305 1 95.69 197 VAL B N 1
ATOM 3116 C CA . VAL B 1 197 ? 5.25 8.258 14.273 1 95.69 197 VAL B CA 1
ATOM 3117 C C . VAL B 1 197 ? 4.426 7.059 13.812 1 95.69 197 VAL B C 1
ATOM 3119 O O . VAL B 1 197 ? 4.027 6.98 12.648 1 95.69 197 VAL B O 1
ATOM 3122 N N . PRO B 1 198 ? 4.27 6.062 14.734 1 94.81 198 PRO B N 1
ATOM 3123 C CA . PRO B 1 198 ? 3.41 4.957 14.312 1 94.81 198 PRO B CA 1
ATOM 3124 C C . PRO B 1 198 ? 2.041 5.426 13.828 1 94.81 198 PRO B C 1
ATOM 3126 O O . PRO B 1 198 ? 1.323 6.109 14.562 1 94.81 198 PRO B O 1
ATOM 3129 N N . GLY B 1 199 ? 1.773 5.125 12.539 1 94.94 199 GLY B N 1
ATOM 3130 C CA . GLY B 1 199 ? 0.46 5.406 11.984 1 94.94 199 GLY B CA 1
ATOM 3131 C C . GLY B 1 199 ? -0.542 4.293 12.227 1 94.94 199 GLY B C 1
ATOM 3132 O O . GLY B 1 199 ? -0.492 3.619 13.258 1 94.94 199 GLY B O 1
ATOM 3133 N N . SER B 1 200 ? -1.535 4.281 11.383 1 88.75 200 SER B N 1
ATOM 3134 C CA . SER B 1 200 ? -2.574 3.264 11.492 1 88.75 200 SER B CA 1
ATOM 3135 C C . SER B 1 200 ? -3.031 2.791 10.117 1 88.75 200 SER B C 1
ATOM 3137 O O . SER B 1 200 ? -3.18 3.598 9.195 1 88.75 200 SER B O 1
ATOM 3139 N N . ALA B 1 201 ? -3.291 1.521 10.023 1 81.19 201 ALA B N 1
ATOM 3140 C CA . ALA B 1 201 ? -3.818 0.97 8.781 1 81.19 201 ALA B CA 1
ATOM 3141 C C . ALA B 1 201 ? -5.188 1.559 8.453 1 81.19 201 ALA B C 1
ATOM 3143 O O . ALA B 1 201 ? -5.559 1.676 7.285 1 81.19 201 ALA B O 1
ATOM 3144 N N . GLU B 1 202 ? -5.922 1.976 9.453 1 83.81 202 GLU B N 1
ATOM 3145 C CA . GLU B 1 202 ? -7.254 2.545 9.258 1 83.81 202 GLU B CA 1
ATOM 3146 C C . GLU B 1 202 ? -7.172 3.945 8.656 1 83.81 202 GLU B C 1
ATOM 3148 O O . GLU B 1 202 ? -8.156 4.453 8.117 1 83.81 202 GLU B O 1
ATOM 3153 N N . ASN B 1 203 ? -6.051 4.586 8.828 1 91.88 203 ASN B N 1
ATOM 3154 C CA . ASN B 1 203 ? -5.852 5.898 8.227 1 91.88 203 ASN B CA 1
ATOM 3155 C C . ASN B 1 203 ? -5.586 5.793 6.73 1 91.88 203 ASN B C 1
ATOM 3157 O O . ASN B 1 203 ? -4.598 6.328 6.23 1 91.88 203 ASN B O 1
ATOM 3161 N N . LEU B 1 204 ? -6.465 5.09 6.066 1 85.06 204 LEU B N 1
ATOM 3162 C CA . LEU B 1 204 ? -6.281 4.773 4.656 1 85.06 204 LEU B CA 1
ATOM 3163 C C . LEU B 1 204 ? -6.609 5.977 3.779 1 85.06 204 LEU B C 1
ATOM 3165 O O . LEU B 1 204 ? -7.426 6.82 4.156 1 85.06 204 LEU B O 1
ATOM 3169 N N . LYS B 1 205 ? -5.973 6.066 2.68 1 87.19 205 LYS B N 1
ATOM 3170 C CA . LYS B 1 205 ? -6.254 7.082 1.67 1 87.19 205 LYS B CA 1
ATOM 3171 C C . LYS B 1 205 ? -7.328 6.602 0.695 1 87.19 205 LYS B C 1
ATOM 3173 O O . LYS B 1 205 ? -7.207 5.523 0.112 1 87.19 205 LYS B O 1
ATOM 3178 N N . ILE B 1 206 ? -8.359 7.359 0.484 1 83.56 206 ILE B N 1
ATOM 3179 C CA . ILE B 1 206 ? -9.383 7.047 -0.506 1 83.56 206 ILE B CA 1
ATOM 3180 C C . ILE B 1 206 ? -8.836 7.281 -1.91 1 83.56 206 ILE B C 1
ATOM 3182 O O . ILE B 1 206 ? -8.555 8.422 -2.295 1 83.56 206 ILE B O 1
ATOM 3186 N N . THR B 1 207 ? -8.625 6.242 -2.637 1 73.38 207 THR B N 1
ATOM 3187 C CA . THR B 1 207 ? -8.109 6.332 -3.996 1 73.38 207 THR B CA 1
ATOM 3188 C C . THR B 1 207 ? -9.125 5.797 -5 1 73.38 207 THR B C 1
ATOM 3190 O O . THR B 1 207 ? -9.25 6.324 -6.109 1 73.38 207 THR B O 1
ATOM 3193 N N . TYR B 1 208 ? -9.891 4.812 -4.465 1 67.88 208 TYR B N 1
ATOM 3194 C CA . TYR B 1 208 ? -10.898 4.172 -5.305 1 67.88 208 TYR B CA 1
ATOM 3195 C C . TYR B 1 208 ? -12.25 4.125 -4.602 1 67.88 208 TYR B C 1
ATOM 3197 O O . TYR B 1 208 ? -12.32 4.281 -3.381 1 67.88 208 TYR B O 1
ATOM 3205 N N . PRO B 1 209 ? -13.289 3.99 -5.355 1 65.62 209 PRO B N 1
ATOM 3206 C CA . PRO B 1 209 ? -14.633 4.008 -4.773 1 65.62 209 PRO B CA 1
ATOM 3207 C C . PRO B 1 209 ? -14.797 3 -3.639 1 65.62 209 PRO B C 1
ATOM 3209 O O . PRO B 1 209 ? -15.516 3.266 -2.67 1 65.62 209 PRO B O 1
ATOM 3212 N N . HIS B 1 210 ? -14.094 1.972 -3.732 1 66.25 210 HIS B N 1
ATOM 3213 C CA . HIS B 1 210 ? -14.234 0.945 -2.707 1 66.25 210 HIS B CA 1
ATOM 3214 C C . HIS B 1 210 ? -13.68 1.423 -1.369 1 66.25 210 HIS B C 1
ATOM 3216 O O . HIS B 1 210 ? -14.102 0.946 -0.312 1 66.25 210 HIS B O 1
ATOM 3222 N N . ASP B 1 211 ? -12.719 2.223 -1.463 1 73.94 211 ASP B N 1
ATOM 3223 C CA . ASP B 1 211 ? -12.172 2.777 -0.23 1 73.94 211 ASP B CA 1
ATOM 3224 C C . ASP B 1 211 ? -13.25 3.508 0.572 1 73.94 211 ASP B C 1
ATOM 3226 O O . ASP B 1 211 ? -13.18 3.572 1.801 1 73.94 211 ASP B O 1
ATOM 3230 N N . LEU B 1 212 ? -14.227 4.016 -0.143 1 76 212 LEU B N 1
ATOM 3231 C CA . LEU B 1 212 ? -15.305 4.734 0.518 1 76 212 LEU B CA 1
ATOM 3232 C C . LEU B 1 212 ? -16.141 3.791 1.386 1 76 212 LEU B C 1
ATOM 3234 O O . LEU B 1 212 ? -16.594 4.176 2.465 1 76 212 LEU B O 1
ATOM 3238 N N . VAL B 1 213 ? -16.312 2.648 0.945 1 71.81 213 VAL B N 1
ATOM 3239 C CA . VAL B 1 213 ? -17.062 1.651 1.692 1 71.81 213 VAL B CA 1
ATOM 3240 C C . VAL B 1 213 ? -16.328 1.307 2.988 1 71.81 213 VAL B C 1
ATOM 3242 O O . VAL B 1 213 ? -16.953 1.217 4.051 1 71.81 213 VAL B O 1
ATOM 3245 N N . VAL B 1 214 ? -15.055 1.182 2.865 1 72.06 214 VAL B N 1
ATOM 3246 C CA . VAL B 1 214 ? -14.227 0.884 4.031 1 72.06 214 VAL B CA 1
ATOM 3247 C C . VAL B 1 214 ? -14.328 2.025 5.039 1 72.06 214 VAL B C 1
ATOM 3249 O O . VAL B 1 214 ? -14.523 1.791 6.234 1 72.06 214 VAL B O 1
ATOM 3252 N N . ALA B 1 215 ? -14.195 3.137 4.508 1 82.25 215 ALA B N 1
ATOM 3253 C CA . ALA B 1 215 ? -14.266 4.316 5.363 1 82.25 215 ALA B CA 1
ATOM 3254 C C . ALA B 1 215 ? -15.586 4.371 6.117 1 82.25 215 ALA B C 1
ATOM 3256 O O . ALA B 1 215 ? -15.617 4.66 7.316 1 82.25 215 ALA B O 1
ATOM 3257 N N . GLU B 1 216 ? -16.609 4.059 5.406 1 82.25 216 GLU B N 1
ATOM 3258 C CA . GLU B 1 216 ? -17.938 4.086 6.023 1 82.25 216 GLU B CA 1
ATOM 3259 C C . GLU B 1 216 ? -18.047 3.055 7.145 1 82.25 216 GLU B C 1
ATOM 3261 O O . GLU B 1 216 ? -18.641 3.324 8.188 1 82.25 216 GLU B O 1
ATOM 3266 N N . GLN B 1 217 ? -17.547 1.956 6.965 1 75.12 217 GLN B N 1
ATOM 3267 C CA . GLN B 1 217 ? -17.578 0.891 7.961 1 75.12 217 GLN B CA 1
ATOM 3268 C C . GLN B 1 217 ? -16.781 1.27 9.203 1 75.12 217 GLN B C 1
ATOM 3270 O O . GLN B 1 217 ? -17.203 1.008 10.328 1 75.12 217 GLN B O 1
ATOM 3275 N N . VAL B 1 218 ? -15.656 1.821 9.008 1 78.06 218 VAL B N 1
ATOM 3276 C CA . VAL B 1 218 ? -14.789 2.221 10.117 1 78.06 218 VAL B CA 1
ATOM 3277 C C . VAL B 1 218 ? -15.469 3.326 10.922 1 78.06 218 VAL B C 1
ATOM 3279 O O . VAL B 1 218 ? -15.461 3.295 12.156 1 78.06 218 VAL B O 1
ATOM 3282 N N . ILE B 1 219 ? -16.031 4.234 10.188 1 84.25 219 ILE B N 1
ATOM 3283 C CA . ILE B 1 219 ? -16.719 5.34 10.844 1 84.25 219 ILE B CA 1
ATOM 3284 C C . ILE B 1 219 ? -17.906 4.805 11.648 1 84.25 219 ILE B C 1
ATOM 3286 O O . ILE B 1 219 ? -18.141 5.242 12.773 1 84.25 219 ILE B O 1
ATOM 3290 N N . GLY B 1 220 ? -18.609 3.9 10.984 1 75.5 220 GLY B N 1
ATOM 3291 C CA . GLY B 1 220 ? -19.766 3.305 11.641 1 75.5 220 GLY B CA 1
ATOM 3292 C C . GLY B 1 220 ? -19.406 2.541 12.906 1 75.5 220 GLY B C 1
ATOM 3293 O O . GLY B 1 220 ? -20.141 2.58 13.891 1 75.5 220 GLY B O 1
ATOM 3294 N N . ARG B 1 221 ? -18.328 1.787 12.867 1 66.62 221 ARG B N 1
ATOM 3295 C CA . ARG B 1 221 ? -17.875 1.038 14.031 1 66.62 221 ARG B CA 1
ATOM 3296 C C . ARG B 1 221 ? -17.484 1.979 15.172 1 66.62 221 ARG B C 1
ATOM 3298 O O . ARG B 1 221 ? -17.625 1.634 16.344 1 66.62 221 ARG B O 1
ATOM 3305 N N . GLY B 1 222 ? -16.812 3.018 14.875 1 58.81 222 GLY B N 1
ATOM 3306 C CA . GLY B 1 222 ? -16.438 4.004 15.875 1 58.81 222 GLY B CA 1
ATOM 3307 C C . GLY B 1 222 ? -17.625 4.723 16.484 1 58.81 222 GLY B C 1
ATOM 3308 O O . GLY B 1 222 ? -17.578 5.156 17.641 1 58.81 222 GLY B O 1
ATOM 3309 N N . GLN B 1 223 ? -18.641 4.965 15.625 1 51.94 223 GLN B N 1
ATOM 3310 C CA . GLN B 1 223 ? -19.859 5.605 16.141 1 51.94 223 GLN B CA 1
ATOM 3311 C C . GLN B 1 223 ? -20.656 4.637 17 1 51.94 223 GLN B C 1
ATOM 3313 O O . GLN B 1 223 ? -21.422 5.062 17.875 1 51.94 223 GLN B O 1
ATOM 3318 N N . GLY B 1 224 ? -20.703 3.359 16.734 1 42.28 224 GLY B N 1
ATOM 3319 C CA . GLY B 1 224 ? -21.5 2.391 17.469 1 42.28 224 GLY B CA 1
ATOM 3320 C C . GLY B 1 224 ? -20.891 2.045 18.828 1 42.28 224 GLY B C 1
ATOM 3321 O O . GLY B 1 224 ? -21.422 1.186 19.531 1 42.28 224 GLY B O 1
ATOM 3322 N N . SER B 1 225 ? -19.672 2.17 19.188 1 32.25 225 SER B N 1
ATOM 3323 C CA . SER B 1 225 ? -19.422 1.898 20.594 1 32.25 225 SER B CA 1
ATOM 3324 C C . SER B 1 225 ? -20.156 2.885 21.5 1 32.25 225 SER B C 1
ATOM 3326 O O . SER B 1 225 ? -19.906 4.09 21.438 1 32.25 225 SER B O 1
ATOM 3328 N N . PRO B 1 226 ? -21.391 2.531 22.031 1 31.94 226 PRO B N 1
ATOM 3329 C CA . PRO B 1 226 ? -21.984 3.24 23.156 1 31.94 226 PRO B CA 1
ATOM 3330 C C . PRO B 1 226 ? -21.047 3.342 24.359 1 31.94 226 PRO B C 1
ATOM 3332 O O . PRO B 1 226 ? -20.188 2.48 24.547 1 31.94 226 PRO B O 1
#

Secondary structure (DSSP, 8-state):
-EEE-----SS--SS-GGGSEETTEEHHHHHHHHHHTSTT----EEEE-GGGHHHHHHHHHT-SS--EEEE--SSHHHHHHHHHHHTHHHHHTTS--EEEEEETT-TT--HHHHHHHHHHHHHHSEEEEEEE-TTEEEEETTEEEEE-TTEEEE-S-EEEEHHHHHHHHHHHHHHT---SSHHHHHHHH----EEEEE--TTS----SHHHHHHHHHHHHHHHS--/-EEE-S--TTS--SS-GGGSEETTEEHHHHHHHHHHTSTT----EEEE-GGGHHHHHHHHHT-SS--EEEE--SSHHHHHHHHHHHTHHHHHTTS--EEEEEETT-TT--HHHHHHHHHHHHHHSEEEEEEE-TTEEEEETTEEEEE-TTEEEE-S-EEEEHHHHHHHHHHHHHHT---SSHHHHHHHH----EEEEE--TTS----SHHHHHHHHHHHHHHHS--

Organism: Amycolatopsis orientalis (NCBI:txid31958)

Sequence (452 aa):
MVLASGAGTRVGAKLNKVYLPVAGRRVVAWSLDAFARVPGIDVLVLVIRPQDTGLAREVLAAHPAEVELVHGGATRQGSELNALRHLASRIESGEIDAVLLHDAARPLVTPDLIAAVLADTRRYGGAVPGIAADDVVRVDGDSVSGALPGAIRVQTPQGFRAAPLLAAYETAEREGFVGTDTSSCMERFSALPVRWVPGSAENLKITYPHDLVVAEQVIGRGQGSPMVLASGAGTRVGAKLNKVYLPVAGRRVVAWSLDAFARVPGIDVLVLVIRPQDTGLAREVLAAHPAEVELVHGGATRQGSELNALRHLASRIESGEIDAVLLHDAARPLVTPDLIAAVLADTRRYGGAVPGIAADDVVRVDGDSVSGALPGAIRVQTPQGFRAAPLLAAYETAEREGFVGTDTSSCMERFSALPVRWVPGSAENLKITYPHDLVVAEQVIGRGQGSP

Foldseek 3Di:
DEEQADDLVVVPDPDRQQQDDFLHGGLLLLQVQQLVPAPPRDAAEYEYAPVCVVSVVVSQVPHDDDYHYWYADPDPLRGVLRVLVVCVVCLVVVVAFKDWYAYSQQSPDHNVQVNVQVVCCVVQFKEWEWADDQPDFDDDVPRTDGGDPPDTDTHDGIMGTNPQLNVLSVVCVVVVHDDPDSVRSCVVRHPTDYYYDHDDPSSDGRSDPVVSVSVNVVVVVVVPPD/DEEQADPLVVAVDPDRQQQDDFLHGGLLLLQVVQLVPAPPRDAAEYEYAPVCVVSVVVSQVPHDDDYHYWYADPDPLRGVLRVLVVCVVCLVVVVAFKDWYAYSQQSPDHNVQVNVQVVCCVVQFKEWEWADDQPDFDDDVPRTDGGDPPDTDTHDGIMGTNPQLNVLSVVCVVVVHDDPDSVRSCVVRHPTDYYYDHDDPSSDGRSDPVVSVSVNVVVVVVVPPD

pLDDT: mean 88.7, std 13.03, range [31.94, 98.56]

Solvent-accessible surface area (backbone atoms only — not comparable to full-atom values): 23711 Å² total; per-residue (Å²): 62,37,44,54,44,67,79,41,62,85,44,77,52,92,59,53,63,39,64,39,77,43,82,91,36,38,28,37,52,41,35,53,51,26,49,68,69,26,86,88,57,83,73,43,37,42,28,27,39,74,89,43,47,67,63,50,50,55,55,49,71,74,40,90,62,81,64,46,79,37,61,37,46,96,41,72,67,42,22,52,45,45,49,42,58,73,42,36,70,44,26,74,72,52,78,35,60,59,44,46,43,28,53,23,39,26,36,54,46,46,41,66,56,52,47,51,27,50,52,40,8,74,72,52,29,14,14,34,24,24,41,83,34,88,49,34,30,34,38,60,89,53,30,54,72,42,78,43,84,51,27,24,35,56,48,61,49,30,20,27,28,25,53,63,48,49,51,21,48,52,48,29,59,75,71,69,58,80,57,93,45,72,64,50,41,40,64,73,56,39,86,63,47,35,31,54,37,85,48,56,84,73,45,42,66,52,72,48,78,25,42,46,54,36,50,30,50,54,51,50,55,64,66,62,63,125,62,38,44,54,45,65,80,39,64,82,42,78,52,93,57,53,62,39,67,38,76,43,81,89,35,37,29,36,51,40,34,53,52,27,48,70,67,24,87,88,55,83,72,43,38,39,28,27,39,75,89,44,47,67,63,50,50,55,54,50,70,73,40,90,62,82,63,45,80,39,61,36,46,97,39,71,68,42,22,53,45,42,50,44,58,74,41,37,69,44,25,75,72,53,78,34,58,60,44,45,44,26,53,23,40,25,36,53,46,45,43,66,57,52,46,51,27,50,53,40,7,73,72,53,28,14,13,33,25,23,42,83,34,87,50,34,30,35,37,59,86,52,31,53,72,41,77,42,84,52,27,25,33,57,47,62,47,30,21,27,28,25,53,62,48,48,52,21,50,53,49,28,58,74,71,67,58,79,57,94,44,73,64,51,41,39,66,74,55,39,87,64,47,34,31,55,39,86,49,55,85,73,45,44,66,52,69,47,77,26,42,46,53,37,50,30,50,54,52,49,56,65,66,60,63,125

Radius of gyration: 23.93 Å; Cα contacts (8 Å, |Δi|>4): 894; chains: 2; bounding box: 45×72×48 Å

Nearest PDB structures (foldseek):
  6xhs-assembly3_F  TM=8.556E-01  e=3.105E-18  Staphylococcus aureus
  2ycm-assembly1_A-2  TM=8.779E-01  e=6.261E-18  Arabidopsis thaliana
  4nal-assembly1_A-2  TM=8.702E-01  e=1.434E-17  Arabidopsis thaliana
  5mrm-assembly1_A-2  TM=8.545E-01  e=1.617E-16  Arabidopsis thaliana
  3f1c-assembly1_B  TM=8.641E-01  e=1.710E-15  Listeria monocytogenes serotype 4b str. F2365

InterPro domains:
  IPR029044 Nucleotide-diphospho-sugar transferases [G3DSA:3.90.550.10] (1-222)
  IPR029044 Nucleotide-diphospho-sugar transferases [SSF53448] (2-219)
  IPR034683 Cytidylyltransferase IspD/TarI [PF01128] (2-220)
  IPR034683 Cytidylyltransferase IspD/TarI [cd02516] (2-215)
  IPR050088 IspD/TarI cytidylyltransferase, baterial-type [PTHR32125] (2-220)